Protein AF-0000000070869565 (afdb_homodimer)

Radius of gyration: 24.41 Å; Cα contacts (8 Å, |Δi|>4): 465; chains: 2; bounding box: 67×83×54 Å

Secondary structure (DSSP, 8-state):
-------HHHHHHHHS-SHHHHHHHHHHHHHHHHHHHHHHHHHHHHHHHH-SEEEEETTEEEEEPPHHHHHHHHHH-S-TT---TTHHHHHHHHHHHHTTSS-HHHHHHHHHHHHHHHHHHHHHHHHHH-TTSPPP-HHHHHHHHHHHHHHHHHHIIIIIHHH-TT--HHHHHH--GGG---HHHHHHHHHHHHHTTT-HHHHHHHHHHH-/-------HHHHHHHHS-SHHHHHHHHHHHHHHHHHHHHHHHHHHHHHHHH-SEEEEETTEEEEEPPHHHHHHHHHH-S-TT---TTHHHHHHHHHHHHTTSS-HHHHHHHHHHHHHHHHHHHHHHHHHH-TTSPPP-HHHHHHHHHHHHHHHHHHIIIIIHHH-TT--HHHHHH--GGG---HHHHHHHHHHHHHTTT-GGGHHHHHHHH-

Structure (mmCIF, N/CA/C/O backbone):
data_AF-0000000070869565-model_v1
#
loop_
_entity.id
_entity.type
_entity.pdbx_description
1 polymer 'Uncharacterized protein'
#
loop_
_atom_site.group_PDB
_atom_site.id
_atom_site.type_symbol
_atom_site.label_atom_id
_atom_site.label_alt_id
_atom_site.label_comp_id
_atom_site.label_asym_id
_atom_site.label_entity_id
_atom_site.label_seq_id
_atom_site.pdbx_PDB_ins_code
_atom_site.Cartn_x
_atom_site.Cartn_y
_atom_site.Cartn_z
_atom_site.occupancy
_atom_site.B_iso_or_equiv
_atom_site.auth_seq_id
_atom_site.auth_comp_id
_atom_site.auth_asym_id
_atom_site.auth_atom_id
_atom_site.pdbx_PDB_model_num
ATOM 1 N N . MET A 1 1 ? 34.812 16.391 4.301 1 26.55 1 MET A N 1
ATOM 2 C CA . MET A 1 1 ? 34.188 16.391 2.98 1 26.55 1 MET A CA 1
ATOM 3 C C . MET A 1 1 ? 32.688 16.562 3.094 1 26.55 1 MET A C 1
ATOM 5 O O . MET A 1 1 ? 32 15.852 3.848 1 26.55 1 MET A O 1
ATOM 9 N N . THR A 1 2 ? 32.125 17.688 2.982 1 31.95 2 THR A N 1
ATOM 10 C CA . THR A 1 2 ? 30.719 18.047 3.117 1 31.95 2 THR A CA 1
ATOM 11 C C . THR A 1 2 ? 29.844 17.172 2.215 1 31.95 2 THR A C 1
ATOM 13 O O . THR A 1 2 ? 30.047 17.141 0.998 1 31.95 2 THR A O 1
ATOM 16 N N . GLN A 1 3 ? 29.609 16.016 2.49 1 37.47 3 GLN A N 1
ATOM 17 C CA . GLN A 1 3 ? 28.797 15.125 1.658 1 37.47 3 GLN A CA 1
ATOM 18 C C . GLN A 1 3 ? 27.656 15.883 0.984 1 37.47 3 GLN A C 1
ATOM 20 O O . GLN A 1 3 ? 26.766 16.391 1.658 1 37.47 3 GLN A O 1
ATOM 25 N N . ILE A 1 4 ? 27.953 16.625 0.01 1 41.94 4 ILE A N 1
ATOM 26 C CA . ILE A 1 4 ? 27.016 17.359 -0.83 1 41.94 4 ILE A CA 1
ATOM 27 C C . ILE A 1 4 ? 25.812 16.484 -1.158 1 41.94 4 ILE A C 1
ATOM 29 O O . ILE A 1 4 ? 25.969 15.398 -1.726 1 41.94 4 ILE A O 1
ATOM 33 N N . TYR A 1 5 ? 24.953 16.359 -0.25 1 51.12 5 TYR A N 1
ATOM 34 C CA . TYR A 1 5 ? 23.703 15.672 -0.532 1 51.12 5 TYR A CA 1
ATOM 35 C C . TYR A 1 5 ? 23.188 16.016 -1.927 1 51.12 5 TYR A C 1
ATOM 37 O O . TYR A 1 5 ? 23.047 17.188 -2.27 1 51.12 5 TYR A O 1
ATOM 45 N N . GLU A 1 6 ? 23.641 15.328 -2.922 1 64.5 6 GLU A N 1
ATOM 46 C CA . GLU A 1 6 ? 23.141 15.484 -4.285 1 64.5 6 GLU A CA 1
ATOM 47 C C . GLU A 1 6 ? 21.656 15.172 -4.363 1 64.5 6 GLU A C 1
ATOM 49 O O . GLU A 1 6 ? 21.203 14.125 -3.895 1 64.5 6 GLU A O 1
ATOM 54 N N . PHE A 1 7 ? 20.828 16.188 -4.133 1 75.94 7 PHE A N 1
ATOM 55 C CA . PHE A 1 7 ? 19.375 16.141 -4.203 1 75.94 7 PHE A CA 1
ATOM 56 C C . PHE A 1 7 ? 18.906 15.891 -5.633 1 75.94 7 PHE A C 1
ATOM 58 O O . PHE A 1 7 ? 18.062 16.625 -6.152 1 75.94 7 PHE A O 1
ATOM 65 N N . LYS A 1 8 ? 19.641 14.797 -6.227 1 81.38 8 LYS A N 1
ATOM 66 C CA . LYS A 1 8 ? 19.375 14.523 -7.637 1 81.38 8 LYS A CA 1
ATOM 67 C C . LYS A 1 8 ? 17.906 14.242 -7.871 1 81.38 8 LYS A C 1
ATOM 69 O O . LYS A 1 8 ? 17.281 14.828 -8.758 1 81.38 8 LYS A O 1
ATOM 74 N N . LYS A 1 9 ? 17.344 13.375 -7.066 1 84.56 9 LYS A N 1
ATOM 75 C CA . LYS A 1 9 ? 15.938 13.031 -7.23 1 84.56 9 LYS A CA 1
ATOM 76 C C . LYS A 1 9 ? 15.047 14.25 -6.984 1 84.56 9 LYS A C 1
ATOM 78 O O . LYS A 1 9 ? 14.102 14.5 -7.738 1 84.56 9 LYS A O 1
ATOM 83 N N . LEU A 1 10 ? 15.43 14.977 -6.094 1 82.5 10 LEU A N 1
ATOM 84 C CA . LEU A 1 10 ? 14.641 16.156 -5.77 1 82.5 10 LEU A CA 1
ATOM 85 C C . LEU A 1 10 ? 14.711 17.188 -6.891 1 82.5 10 LEU A C 1
ATOM 87 O O . LEU A 1 10 ? 13.711 17.828 -7.219 1 82.5 10 LEU A O 1
ATOM 91 N N . ASN A 1 11 ? 15.875 17.266 -7.383 1 83.19 11 ASN A N 1
ATOM 92 C CA . ASN A 1 11 ? 16.062 18.188 -8.492 1 83.19 11 ASN A CA 1
ATOM 93 C C . ASN A 1 11 ? 15.266 17.766 -9.719 1 83.19 11 ASN A C 1
ATOM 95 O O . ASN A 1 11 ? 14.75 18.609 -10.461 1 83.19 11 ASN A O 1
ATOM 99 N N . ARG A 1 12 ? 15.219 16.516 -9.922 1 82 12 ARG A N 1
ATOM 100 C CA . ARG A 1 12 ? 14.445 15.984 -11.039 1 82 12 ARG A CA 1
ATOM 101 C C . ARG A 1 12 ? 12.953 16.234 -10.852 1 82 12 ARG A C 1
ATOM 103 O O . ARG A 1 12 ? 12.234 16.484 -11.82 1 82 12 ARG A O 1
ATOM 110 N N . ILE A 1 13 ? 12.523 16.172 -9.672 1 83.31 13 ILE A N 1
ATOM 111 C CA . ILE A 1 13 ? 11.125 16.453 -9.359 1 83.31 13 ILE A CA 1
ATOM 112 C C . ILE A 1 13 ? 10.797 17.891 -9.719 1 83.31 13 ILE A C 1
ATOM 114 O O . ILE A 1 13 ? 9.758 18.172 -10.328 1 83.31 13 ILE A O 1
ATOM 118 N N . ILE A 1 14 ? 11.734 18.688 -9.469 1 81.69 14 ILE A N 1
ATOM 119 C CA . ILE A 1 14 ? 11.492 20.109 -9.68 1 81.69 14 ILE A CA 1
ATOM 120 C C . ILE A 1 14 ? 11.727 20.469 -11.141 1 81.69 14 ILE A C 1
ATOM 122 O O . ILE A 1 14 ? 10.93 21.188 -11.75 1 81.69 14 ILE A O 1
ATOM 126 N N . GLY A 1 15 ? 12.758 19.938 -11.672 1 81.75 15 GLY A N 1
ATOM 127 C CA . GLY A 1 15 ? 13.18 20.391 -12.992 1 81.75 15 GLY A CA 1
ATOM 128 C C . GLY A 1 15 ? 12.711 19.484 -14.109 1 81.75 15 GLY A C 1
ATOM 129 O O . GLY A 1 15 ? 12.734 19.859 -15.281 1 81.75 15 GLY A O 1
ATOM 130 N N . GLY A 1 16 ? 12.297 18.328 -13.836 1 83.38 16 GLY A N 1
ATOM 131 C CA . GLY A 1 16 ? 11.977 17.359 -14.867 1 83.38 16 GLY A CA 1
ATOM 132 C C . GLY A 1 16 ? 10.547 17.469 -15.375 1 83.38 16 GLY A C 1
ATOM 133 O O . GLY A 1 16 ? 9.789 18.312 -14.914 1 83.38 16 GLY A O 1
ATOM 134 N N . ASP A 1 17 ? 10.242 16.641 -16.359 1 86.44 17 ASP A N 1
ATOM 135 C CA . ASP A 1 17 ? 8.922 16.656 -16.969 1 86.44 17 ASP A CA 1
ATOM 136 C C . ASP A 1 17 ? 7.977 15.672 -16.281 1 86.44 17 ASP A C 1
ATOM 138 O O . ASP A 1 17 ? 6.82 15.523 -16.703 1 86.44 17 ASP A O 1
ATOM 142 N N . GLY A 1 18 ? 8.461 15.008 -15.406 1 90.25 18 GLY A N 1
ATOM 143 C CA . GLY A 1 18 ? 7.609 14.156 -14.594 1 90.25 18 GLY A CA 1
ATOM 144 C C . GLY A 1 18 ? 7.527 12.734 -15.094 1 90.25 18 GLY A C 1
ATOM 145 O O . GLY A 1 18 ? 6.816 11.906 -14.523 1 90.25 18 GLY A O 1
ATOM 146 N N . ALA A 1 19 ? 8.203 12.383 -16.203 1 89.38 19 ALA A N 1
ATOM 147 C CA . ALA A 1 19 ? 8.133 11.047 -16.797 1 89.38 19 ALA A CA 1
ATOM 148 C C . ALA A 1 19 ? 8.625 9.984 -15.812 1 89.38 19 ALA A C 1
ATOM 150 O O . ALA A 1 19 ? 8.008 8.93 -15.68 1 89.38 19 ALA A O 1
ATOM 151 N N . GLU A 1 20 ? 9.695 10.344 -15.164 1 90.69 20 GLU A N 1
ATOM 152 C CA . GLU A 1 20 ? 10.258 9.391 -14.211 1 90.69 20 GLU A CA 1
ATOM 153 C C . GLU A 1 20 ? 9.336 9.195 -13.016 1 90.69 20 GLU A C 1
ATOM 155 O O . GLU A 1 20 ? 9.227 8.086 -12.484 1 90.69 20 GLU A O 1
ATOM 160 N N . ILE A 1 21 ? 8.727 10.25 -12.586 1 94.19 21 ILE A N 1
ATOM 161 C CA . ILE A 1 21 ? 7.789 10.18 -11.461 1 94.19 21 ILE A CA 1
ATOM 162 C C . ILE A 1 21 ? 6.602 9.297 -11.836 1 94.19 21 ILE A C 1
ATOM 164 O O . ILE A 1 21 ? 6.223 8.406 -11.07 1 94.19 21 ILE A O 1
ATOM 168 N N . ARG A 1 22 ? 6.086 9.484 -12.992 1 93.44 22 ARG A N 1
ATOM 169 C CA . ARG A 1 22 ? 4.957 8.688 -13.469 1 93.44 22 ARG A CA 1
ATOM 170 C C . ARG A 1 22 ? 5.344 7.219 -13.594 1 93.44 22 ARG A C 1
ATOM 172 O O . ARG A 1 22 ? 4.574 6.336 -13.203 1 93.44 22 ARG A O 1
ATOM 179 N N . GLU A 1 23 ? 6.484 6.988 -14.078 1 93.25 23 GLU A N 1
ATOM 180 C CA . GLU A 1 23 ? 6.961 5.617 -14.219 1 93.25 23 GLU A CA 1
ATOM 181 C C . GLU A 1 23 ? 7.082 4.938 -12.859 1 93.25 23 GLU A C 1
ATOM 183 O O . GLU A 1 23 ? 6.664 3.791 -12.688 1 93.25 23 GLU A O 1
ATOM 188 N N . GLN A 1 24 ? 7.633 5.645 -11.898 1 96.06 24 GLN A N 1
ATOM 189 C CA . GLN A 1 24 ? 7.812 5.082 -10.562 1 96.06 24 GLN A CA 1
ATOM 190 C C . GLN A 1 24 ? 6.465 4.812 -9.891 1 96.06 24 GLN A C 1
ATOM 192 O O . GLN A 1 24 ? 6.305 3.811 -9.195 1 96.06 24 GLN A O 1
ATOM 197 N N . LEU A 1 25 ? 5.52 5.656 -10.133 1 97.25 25 LEU A N 1
ATOM 198 C CA . LEU A 1 25 ? 4.191 5.457 -9.562 1 97.25 25 LEU A CA 1
ATOM 199 C C . LEU A 1 25 ? 3.508 4.246 -10.195 1 97.25 25 LEU A C 1
ATOM 201 O O . LEU A 1 25 ? 2.861 3.461 -9.5 1 97.25 25 LEU A O 1
ATOM 205 N N . ILE A 1 26 ? 3.693 4.086 -11.469 1 96.69 26 ILE A N 1
ATOM 206 C CA . ILE A 1 26 ? 3.113 2.955 -12.188 1 96.69 26 ILE A CA 1
ATOM 207 C C . ILE A 1 26 ? 3.748 1.654 -11.695 1 96.69 26 ILE A C 1
ATOM 209 O O . ILE A 1 26 ? 3.041 0.698 -11.367 1 96.69 26 ILE A O 1
ATOM 213 N N . LEU A 1 27 ? 5.059 1.685 -11.586 1 97.44 27 LEU A N 1
ATOM 214 C CA . LEU A 1 27 ? 5.77 0.492 -11.133 1 97.44 27 LEU A CA 1
ATOM 215 C C . LEU A 1 27 ? 5.398 0.152 -9.695 1 97.44 27 LEU A C 1
ATOM 217 O O . LEU A 1 27 ? 5.27 -1.022 -9.344 1 97.44 27 LEU A O 1
ATOM 221 N N . ALA A 1 28 ? 5.211 1.16 -8.891 1 98.44 28 ALA A N 1
ATOM 222 C CA . ALA A 1 28 ? 4.789 0.938 -7.508 1 98.44 28 ALA A CA 1
ATOM 223 C C . ALA A 1 28 ? 3.434 0.242 -7.449 1 98.44 28 ALA A C 1
ATOM 225 O O . ALA A 1 28 ? 3.264 -0.742 -6.727 1 98.44 28 ALA A O 1
ATOM 226 N N . GLY A 1 29 ? 2.51 0.755 -8.219 1 98.19 29 GLY A N 1
ATOM 227 C CA . GLY A 1 29 ? 1.187 0.156 -8.258 1 98.19 29 GLY A CA 1
ATOM 228 C C . GLY A 1 29 ? 1.193 -1.274 -8.766 1 98.19 29 GLY A C 1
ATOM 229 O O . GLY A 1 29 ? 0.5 -2.135 -8.219 1 98.19 29 GLY A O 1
ATOM 230 N N . LEU A 1 30 ? 1.997 -1.524 -9.789 1 97.62 30 LEU A N 1
ATOM 231 C CA . LEU A 1 30 ? 2.096 -2.867 -10.344 1 97.62 30 LEU A CA 1
ATOM 232 C C . LEU A 1 30 ? 2.658 -3.846 -9.32 1 97.62 30 LEU A C 1
ATOM 234 O O . LEU A 1 30 ? 2.137 -4.953 -9.164 1 97.62 30 LEU A O 1
ATOM 238 N N . LEU A 1 31 ? 3.721 -3.381 -8.664 1 98.25 31 LEU A N 1
ATOM 239 C CA . LEU A 1 31 ? 4.352 -4.285 -7.703 1 98.25 31 LEU A CA 1
ATOM 240 C C . LEU A 1 31 ? 3.398 -4.609 -6.559 1 98.25 31 LEU A C 1
ATOM 242 O O . LEU A 1 31 ? 3.299 -5.766 -6.137 1 98.25 31 LEU A O 1
ATOM 246 N N . LEU A 1 32 ? 2.689 -3.617 -6.066 1 97.94 32 LEU A N 1
ATOM 247 C CA . LEU A 1 32 ? 1.721 -3.838 -5 1 97.94 32 LEU A CA 1
ATOM 248 C C . LEU A 1 32 ? 0.646 -4.828 -5.434 1 97.94 32 LEU A C 1
ATOM 250 O O . LEU A 1 32 ? 0.331 -5.77 -4.703 1 97.94 32 LEU A O 1
ATOM 254 N N . MET A 1 33 ? 0.166 -4.625 -6.586 1 97.56 33 MET A N 1
ATOM 255 C CA . MET A 1 33 ? -0.92 -5.445 -7.117 1 97.56 33 MET A CA 1
ATOM 256 C C . MET A 1 33 ? -0.463 -6.883 -7.332 1 97.56 33 MET A C 1
ATOM 258 O O . MET A 1 33 ? -1.127 -7.824 -6.891 1 97.56 33 MET A O 1
ATOM 262 N N . LEU A 1 34 ? 0.646 -6.996 -7.984 1 97.62 34 LEU A N 1
ATOM 263 C CA . LEU A 1 34 ? 1.162 -8.328 -8.297 1 97.62 34 LEU A CA 1
ATOM 264 C C . LEU A 1 34 ? 1.49 -9.102 -7.027 1 97.62 34 LEU A C 1
ATOM 266 O O . LEU A 1 34 ? 1.176 -10.289 -6.918 1 97.62 34 LEU A O 1
ATOM 270 N N . PHE A 1 35 ? 2.092 -8.406 -6.094 1 97.94 35 PHE A N 1
ATOM 271 C CA . PHE A 1 35 ? 2.484 -9.07 -4.859 1 97.94 35 PHE A CA 1
ATOM 272 C C . PHE A 1 35 ? 1.26 -9.578 -4.105 1 97.94 35 PHE A C 1
ATOM 274 O O . PHE A 1 35 ? 1.248 -10.711 -3.621 1 97.94 35 PHE A O 1
ATOM 281 N N . GLU A 1 36 ? 0.239 -8.758 -4.023 1 97.38 36 GLU A N 1
ATOM 282 C CA . GLU A 1 36 ? -0.956 -9.156 -3.285 1 97.38 36 GLU A CA 1
ATOM 283 C C . GLU A 1 36 ? -1.66 -10.328 -3.959 1 97.38 36 GLU A C 1
ATOM 285 O O . GLU A 1 36 ? -2.121 -11.25 -3.285 1 97.38 36 GLU A O 1
ATOM 290 N N . ARG A 1 37 ? -1.695 -10.305 -5.27 1 97.06 37 ARG A N 1
ATOM 291 C CA . ARG A 1 37 ? -2.363 -11.383 -5.992 1 97.06 37 ARG A CA 1
ATOM 292 C C . ARG A 1 37 ? -1.57 -12.68 -5.898 1 97.06 37 ARG A C 1
ATOM 294 O O . ARG A 1 37 ? -2.146 -13.75 -5.715 1 97.06 37 ARG A O 1
ATOM 301 N N . PHE A 1 38 ? -0.247 -12.516 -6.031 1 97.88 38 PHE A N 1
ATOM 302 C CA . PHE A 1 38 ? 0.647 -13.664 -5.906 1 97.88 38 PHE A CA 1
ATOM 303 C C . PHE A 1 38 ? 0.521 -14.297 -4.523 1 97.88 38 PHE A C 1
ATOM 305 O O . PHE A 1 38 ? 0.375 -15.516 -4.406 1 97.88 38 PHE A O 1
ATOM 312 N N . LYS A 1 39 ? 0.539 -13.453 -3.51 1 97.19 39 LYS A N 1
ATOM 313 C CA . LYS A 1 39 ? 0.412 -13.906 -2.125 1 97.19 39 LYS A CA 1
ATOM 314 C C . LYS A 1 39 ? -0.92 -14.617 -1.896 1 97.19 39 LYS A C 1
ATOM 316 O O . LYS A 1 39 ? -0.958 -15.711 -1.328 1 97.19 39 LYS A O 1
ATOM 321 N N . LYS A 1 40 ? -1.993 -14.031 -2.33 1 95.31 40 LYS A N 1
ATOM 322 C CA . LYS A 1 40 ? -3.326 -14.594 -2.145 1 95.31 40 LYS A CA 1
ATOM 323 C C . LYS A 1 40 ? -3.445 -15.961 -2.824 1 95.31 40 LYS A C 1
ATOM 325 O O . LYS A 1 40 ? -3.986 -16.906 -2.244 1 95.31 40 LYS A O 1
ATOM 330 N N . TYR A 1 41 ? -2.965 -16.031 -4.023 1 95.44 41 TYR A N 1
ATOM 331 C CA . TYR A 1 41 ? -3.025 -17.297 -4.754 1 95.44 41 TYR A CA 1
ATOM 332 C C . TYR A 1 41 ? -2.244 -18.375 -4.027 1 95.44 41 TYR A C 1
ATOM 334 O O . TYR A 1 41 ? -2.758 -19.484 -3.799 1 95.44 41 TYR A O 1
ATOM 342 N N . THR A 1 42 ? -0.984 -18.062 -3.707 1 96.75 42 THR A N 1
ATOM 343 C CA . THR A 1 42 ? -0.082 -19.031 -3.084 1 96.75 42 THR A CA 1
ATOM 344 C C . THR A 1 42 ? -0.656 -19.531 -1.762 1 96.75 42 THR A C 1
ATOM 346 O O . THR A 1 42 ? -0.7 -20.734 -1.516 1 96.75 42 THR A O 1
ATOM 349 N N . LEU A 1 43 ? -1.133 -18.609 -0.982 1 94.94 43 LEU A N 1
ATOM 350 C CA . LEU A 1 43 ? -1.71 -18.984 0.308 1 94.94 43 LEU A CA 1
ATOM 351 C C . LEU A 1 43 ? -2.986 -19.797 0.122 1 94.94 43 LEU A C 1
ATOM 353 O O . LEU A 1 43 ? -3.215 -20.766 0.838 1 94.94 43 LEU A O 1
ATOM 357 N N . GLY A 1 44 ? -3.812 -19.328 -0.792 1 92 44 GLY A N 1
ATOM 358 C CA . GLY A 1 44 ? -5.051 -20.047 -1.054 1 92 44 GLY A CA 1
ATOM 359 C C . GLY A 1 44 ? -4.832 -21.5 -1.437 1 92 44 GLY A C 1
ATOM 360 O O . GLY A 1 44 ? -5.539 -22.391 -0.956 1 92 44 GLY A O 1
ATOM 361 N N . GLN A 1 45 ? -3.881 -21.75 -2.275 1 92 45 GLN A N 1
ATOM 362 C CA . GLN A 1 45 ? -3.584 -23.109 -2.717 1 92 45 GLN A CA 1
ATOM 363 C C . GLN A 1 45 ? -3.107 -23.969 -1.555 1 92 45 GLN A C 1
ATOM 365 O O . GLN A 1 45 ? -3.58 -25.094 -1.377 1 92 45 GLN A O 1
ATOM 370 N N . VAL A 1 46 ? -2.205 -23.406 -0.75 1 92.25 46 VAL A N 1
ATOM 371 C CA . VAL A 1 46 ? -1.604 -24.172 0.333 1 92.25 46 VAL A CA 1
ATOM 372 C C . VAL A 1 46 ? -2.635 -24.422 1.434 1 92.25 46 VAL A C 1
ATOM 374 O O . VAL A 1 46 ? -2.738 -25.531 1.966 1 92.25 46 VAL A O 1
ATOM 377 N N . GLU A 1 47 ? -3.379 -23.406 1.719 1 89.69 47 GLU A N 1
ATOM 378 C CA . GLU A 1 47 ? -4.418 -23.547 2.732 1 89.69 47 GLU A CA 1
ATOM 379 C C . GLU A 1 47 ? -5.496 -24.531 2.287 1 89.69 47 GLU A C 1
ATOM 381 O O . GLU A 1 47 ? -6.008 -25.312 3.096 1 89.69 47 GLU A O 1
ATOM 386 N N . GLY A 1 48 ? -5.883 -24.484 1.03 1 83.62 48 GLY A N 1
ATOM 387 C CA . GLY A 1 48 ? -6.84 -25.438 0.495 1 83.62 48 GLY A CA 1
ATOM 388 C C . GLY A 1 48 ? -6.34 -26.875 0.531 1 83.62 48 GLY A C 1
ATOM 389 O O . GLY A 1 48 ? -7.102 -27.797 0.828 1 83.62 48 GLY A O 1
ATOM 390 N N . PHE A 1 49 ? -5.113 -27 0.282 1 82.56 49 PHE A N 1
ATOM 391 C CA . PHE A 1 49 ? -4.5 -28.312 0.233 1 82.56 49 PHE A CA 1
ATOM 392 C C . PHE A 1 49 ? -4.422 -28.938 1.626 1 82.56 49 PHE A C 1
ATOM 394 O O . PHE A 1 49 ? -4.641 -30.125 1.794 1 82.56 49 PHE A O 1
ATOM 401 N N . PHE A 1 50 ? -4.203 -28.062 2.619 1 82.56 50 PHE A N 1
ATOM 402 C CA . PHE A 1 50 ? -3.992 -28.578 3.971 1 82.56 50 PHE A CA 1
ATOM 403 C C . PHE A 1 50 ? -5.25 -28.406 4.816 1 82.56 50 PHE A C 1
ATOM 405 O O . PHE A 1 50 ? -5.242 -28.688 6.016 1 82.56 50 PHE A O 1
ATOM 412 N N . CYS A 1 51 ? -6.285 -27.891 4.199 1 77.38 51 CYS A N 1
ATOM 413 C CA . CYS A 1 51 ? -7.477 -27.562 4.977 1 77.38 51 CYS A CA 1
ATOM 414 C C . CYS A 1 51 ? -8.039 -28.812 5.656 1 77.38 51 CYS A C 1
ATOM 416 O O . CYS A 1 51 ? -7.992 -29.906 5.09 1 77.38 51 CYS A O 1
ATOM 418 N N . SER A 1 52 ? -8.289 -28.562 6.844 1 69.94 52 SER A N 1
ATOM 419 C CA . SER A 1 52 ? -8.867 -29.656 7.617 1 69.94 52 SER A CA 1
ATOM 420 C C . SER A 1 52 ? -10.391 -29.641 7.543 1 69.94 52 SER A C 1
ATOM 422 O O . SER A 1 52 ? -11.031 -30.703 7.602 1 69.94 52 SER A O 1
ATOM 424 N N . HIS A 1 53 ? -10.867 -28.359 7.512 1 69.69 53 HIS A N 1
ATOM 425 C CA . HIS A 1 53 ? -12.32 -28.219 7.477 1 69.69 53 HIS A CA 1
ATOM 426 C C . HIS A 1 53 ? -12.734 -27.031 6.613 1 69.69 53 HIS A C 1
ATOM 428 O O . HIS A 1 53 ? -11.969 -26.078 6.438 1 69.69 53 HIS A O 1
ATOM 434 N N . ILE A 1 54 ? -13.664 -27.297 5.816 1 68.94 54 ILE A N 1
ATOM 435 C CA . ILE A 1 54 ? -14.25 -26.219 5.012 1 68.94 54 ILE A CA 1
ATOM 436 C C . ILE A 1 54 ? -15.445 -25.625 5.742 1 68.94 54 ILE A C 1
ATOM 438 O O . ILE A 1 54 ? -16.312 -26.359 6.242 1 68.94 54 ILE A O 1
ATOM 442 N N . GLU A 1 55 ? -15.281 -24.344 6.145 1 66.19 55 GLU A N 1
ATOM 443 C CA . GLU A 1 55 ? -16.406 -23.672 6.789 1 66.19 55 GLU A CA 1
ATOM 444 C C . GLU A 1 55 ? -17.078 -22.688 5.84 1 66.19 55 GLU A C 1
ATOM 446 O O . GLU A 1 55 ? -16.438 -22.125 4.945 1 66.19 55 GLU A O 1
ATOM 451 N N . PHE A 1 56 ? -18.281 -22.656 5.84 1 63.56 56 PHE A N 1
ATOM 452 C CA . PHE A 1 56 ? -19.062 -21.703 5.062 1 63.56 56 PHE A CA 1
ATOM 453 C C . PHE A 1 56 ? -19.391 -20.469 5.895 1 63.56 56 PHE A C 1
ATOM 455 O O . PHE A 1 56 ? -19.953 -20.578 6.992 1 63.56 56 PHE A O 1
ATOM 462 N N . LYS A 1 57 ? -18.688 -19.391 5.707 1 59.62 57 LYS A N 1
ATOM 463 C CA . LYS A 1 57 ? -19.016 -18.156 6.41 1 59.62 57 LYS A CA 1
ATOM 464 C C . LYS A 1 57 ? -19.562 -17.109 5.445 1 59.62 57 LYS A C 1
ATOM 466 O O . LYS A 1 57 ? -18.859 -16.672 4.535 1 59.62 57 LYS A O 1
ATOM 471 N N . GLU A 1 58 ? -20.703 -16.672 5.738 1 57.94 58 GLU A N 1
ATOM 472 C CA . GLU A 1 58 ? -21.391 -15.625 5.004 1 57.94 58 GLU A CA 1
ATOM 473 C C . GLU A 1 58 ? -21.375 -15.898 3.502 1 57.94 58 GLU A C 1
ATOM 475 O O . GLU A 1 58 ? -21.156 -14.984 2.701 1 57.94 58 GLU A O 1
ATOM 480 N N . GLY A 1 59 ? -21.469 -17.234 3.176 1 60.28 59 GLY A N 1
ATOM 481 C CA . GLY A 1 59 ? -21.594 -17.609 1.778 1 60.28 59 GLY A CA 1
ATOM 482 C C . GLY A 1 59 ? -20.266 -17.906 1.116 1 60.28 59 GLY A C 1
ATOM 483 O O . GLY A 1 59 ? -20.219 -18.391 -0.019 1 60.28 59 GLY A O 1
ATOM 484 N N . ASP A 1 60 ? -19.156 -17.516 1.869 1 62.09 60 ASP A N 1
ATOM 485 C CA . ASP A 1 60 ? -17.828 -17.812 1.325 1 62.09 60 ASP A CA 1
ATOM 486 C C . ASP A 1 60 ? -17.234 -19.062 1.977 1 62.09 60 ASP A C 1
ATOM 488 O O . ASP A 1 60 ? -17.531 -19.359 3.135 1 62.09 60 ASP A O 1
ATOM 492 N N . ILE A 1 61 ? -16.75 -19.875 1.208 1 62.34 61 ILE A N 1
ATOM 493 C CA . ILE A 1 61 ? -15.992 -21.016 1.722 1 62.34 61 ILE A CA 1
ATOM 494 C C . ILE A 1 61 ? -14.734 -20.516 2.439 1 62.34 61 ILE A C 1
ATOM 496 O O . ILE A 1 61 ? -13.906 -19.828 1.848 1 62.34 61 ILE A O 1
ATOM 500 N N . VAL A 1 62 ? -14.781 -20.719 3.754 1 65.31 62 VAL A N 1
ATOM 501 C CA . VAL A 1 62 ? -13.594 -20.344 4.512 1 65.31 62 VAL A CA 1
ATOM 502 C C . VAL A 1 62 ? -12.852 -21.594 4.973 1 65.31 62 VAL A C 1
ATOM 504 O O . VAL A 1 62 ? -13.469 -22.531 5.5 1 65.31 62 VAL A O 1
ATOM 507 N N . TYR A 1 63 ? -11.617 -21.641 4.496 1 66.94 63 TYR A N 1
ATOM 508 C CA . TYR A 1 63 ? -10.773 -22.75 4.934 1 66.94 63 TYR A CA 1
ATOM 509 C C . TYR A 1 63 ? -10.148 -22.453 6.293 1 66.94 63 TYR A C 1
ATOM 511 O O . TYR A 1 63 ? -9.68 -21.344 6.539 1 66.94 63 TYR A O 1
ATOM 519 N N . ARG A 1 64 ? -10.422 -23.297 7.199 1 78.06 64 ARG A N 1
ATOM 520 C CA . ARG A 1 64 ? -9.648 -23.203 8.43 1 78.06 64 ARG A CA 1
ATOM 521 C C . ARG A 1 64 ? -8.242 -23.766 8.234 1 78.06 64 ARG A C 1
ATOM 523 O O . ARG A 1 64 ? -8.078 -24.859 7.68 1 78.06 64 ARG A O 1
ATOM 530 N N . ARG A 1 65 ? -7.379 -23.031 8.609 1 83.12 65 ARG A N 1
ATOM 531 C CA . ARG A 1 65 ? -5.984 -23.422 8.461 1 83.12 65 ARG A CA 1
ATOM 532 C C . ARG A 1 65 ? -5.715 -24.75 9.188 1 83.12 65 ARG A C 1
ATOM 534 O O . ARG A 1 65 ? -5.996 -24.875 10.375 1 83.12 65 ARG A O 1
ATOM 541 N N . GLY A 1 66 ? -5.254 -25.688 8.492 1 85.31 66 GLY A N 1
ATOM 542 C CA . GLY A 1 66 ? -4.969 -27 9.055 1 85.31 66 GLY A CA 1
ATOM 543 C C . GLY A 1 66 ? -3.756 -27 9.961 1 85.31 66 GLY A C 1
ATOM 544 O O . GLY A 1 66 ? -2.879 -26.141 9.844 1 85.31 66 GLY A O 1
ATOM 545 N N . ASP A 1 67 ? -3.701 -27.969 10.75 1 87.12 67 ASP A N 1
ATOM 546 C CA . ASP A 1 67 ? -2.635 -28.094 11.742 1 87.12 67 ASP A CA 1
ATOM 547 C C . ASP A 1 67 ? -1.273 -28.234 11.062 1 87.12 67 ASP A C 1
ATOM 549 O O . ASP A 1 67 ? -0.268 -27.719 11.57 1 87.12 67 ASP A O 1
ATOM 553 N N . LYS A 1 68 ? -1.312 -28.938 10.047 1 89.19 68 LYS A N 1
ATOM 554 C CA . LYS A 1 68 ? -0.046 -29.141 9.344 1 89.19 68 LYS A CA 1
ATOM 555 C C . LYS A 1 68 ? 0.538 -27.812 8.859 1 89.19 68 LYS A C 1
ATOM 557 O O . LYS A 1 68 ? 1.738 -27.578 9 1 89.19 68 LYS A O 1
ATOM 562 N N . PHE A 1 69 ? -0.286 -27.031 8.281 1 91.69 69 PHE A N 1
ATOM 563 C CA . PHE A 1 69 ? 0.203 -25.75 7.789 1 91.69 69 PHE A CA 1
ATOM 564 C C . PHE A 1 69 ? 0.57 -24.828 8.945 1 91.69 69 PHE A C 1
ATOM 566 O O . PHE A 1 69 ? 1.542 -24.062 8.859 1 91.69 69 PHE A O 1
ATOM 573 N N . LYS A 1 70 ? -0.138 -24.875 10.016 1 92.5 70 LYS A N 1
ATOM 574 C CA . LYS A 1 70 ? 0.217 -24.109 11.203 1 92.5 70 LYS A CA 1
ATOM 575 C C . LYS A 1 70 ? 1.623 -24.453 11.688 1 92.5 70 LYS A C 1
ATOM 577 O O . LYS A 1 70 ? 2.385 -23.578 12.086 1 92.5 70 LYS A O 1
ATOM 582 N N . LYS A 1 71 ? 1.859 -25.688 11.656 1 93.06 71 LYS A N 1
ATOM 583 C CA . LYS A 1 71 ? 3.184 -26.141 12.062 1 93.06 71 LYS A CA 1
ATOM 584 C C . LYS A 1 71 ? 4.262 -25.625 11.117 1 93.06 71 LYS A C 1
ATOM 586 O O . LYS A 1 71 ? 5.336 -25.203 11.562 1 93.06 71 LYS A O 1
ATOM 591 N N . LEU A 1 72 ? 3.971 -25.641 9.891 1 92.62 72 LEU A N 1
ATOM 592 C CA . LEU A 1 72 ? 4.922 -25.141 8.898 1 92.62 72 LEU A CA 1
ATOM 593 C C . LEU A 1 72 ? 5.188 -23.641 9.109 1 92.62 72 LEU A C 1
ATOM 595 O O . LEU A 1 72 ? 6.32 -23.188 8.969 1 92.62 72 LEU A O 1
ATOM 599 N N . ILE A 1 73 ? 4.199 -22.953 9.438 1 94 73 ILE A N 1
ATOM 600 C CA . ILE A 1 73 ? 4.336 -21.516 9.68 1 94 73 ILE A CA 1
ATOM 601 C C . ILE A 1 73 ? 5.223 -21.281 10.898 1 94 73 ILE A C 1
ATOM 603 O O . ILE A 1 73 ? 6.094 -20.406 10.883 1 94 73 ILE A O 1
ATOM 607 N N . LYS A 1 74 ? 4.973 -22 11.898 1 92.81 74 LYS A N 1
ATOM 608 C CA . LYS A 1 74 ? 5.777 -21.875 13.109 1 92.81 74 LYS A CA 1
ATOM 609 C C . LYS A 1 74 ? 7.25 -22.172 12.82 1 92.81 74 LYS A C 1
ATOM 611 O O . LYS A 1 74 ? 8.133 -21.5 13.352 1 92.81 74 LYS A O 1
ATOM 616 N N . GLU A 1 75 ? 7.48 -23.031 11.984 1 92.31 75 GLU A N 1
ATOM 617 C CA . GLU A 1 75 ? 8.836 -23.516 11.734 1 92.31 75 GLU A CA 1
ATOM 618 C C . GLU A 1 75 ? 9.547 -22.641 10.711 1 92.31 75 GLU A C 1
ATOM 620 O O . GLU A 1 75 ? 10.758 -22.406 10.812 1 92.31 75 GLU A O 1
ATOM 625 N N . HIS A 1 76 ? 8.789 -22.156 9.711 1 90.5 76 HIS A N 1
ATOM 626 C CA . HIS A 1 76 ? 9.469 -21.562 8.562 1 90.5 76 HIS A CA 1
ATOM 627 C C . HIS A 1 76 ? 8.945 -20.156 8.281 1 90.5 76 HIS A C 1
ATOM 629 O O . HIS A 1 76 ? 9.414 -19.484 7.352 1 90.5 76 HIS A O 1
ATOM 635 N N . GLY A 1 77 ? 8.047 -19.672 9.047 1 91.5 77 GLY A N 1
ATOM 636 C CA . GLY A 1 77 ? 7.387 -18.406 8.758 1 91.5 77 GLY A CA 1
ATOM 637 C C . GLY A 1 77 ? 8.219 -17.203 9.148 1 91.5 77 GLY A C 1
ATOM 638 O O . GLY A 1 77 ? 7.992 -16.094 8.648 1 91.5 77 GLY A O 1
ATOM 639 N N . LYS A 1 78 ? 9.125 -17.406 10.031 1 85.25 78 LYS A N 1
ATOM 640 C CA . LYS A 1 78 ? 9.906 -16.281 10.523 1 85.25 78 LYS A CA 1
ATOM 641 C C . LYS A 1 78 ? 10.984 -15.891 9.523 1 85.25 78 LYS A C 1
ATOM 643 O O . LYS A 1 78 ? 11.672 -16.75 8.961 1 85.25 78 LYS A O 1
ATOM 648 N N . GLY A 1 79 ? 11.039 -14.578 9.281 1 78 79 GLY A N 1
ATOM 649 C CA . GLY A 1 79 ? 12.047 -14.062 8.375 1 78 79 GLY A CA 1
ATOM 650 C C . GLY A 1 79 ? 13.43 -13.984 8.992 1 78 79 GLY A C 1
ATOM 651 O O . GLY A 1 79 ? 13.586 -14.195 10.203 1 78 79 GLY A O 1
ATOM 652 N N . GLU A 1 80 ? 14.383 -13.805 8.164 1 69.12 80 GLU A N 1
ATOM 653 C CA . GLU A 1 80 ? 15.766 -13.758 8.625 1 69.12 80 GLU A CA 1
ATOM 654 C C . GLU A 1 80 ? 15.984 -12.609 9.602 1 69.12 80 GLU A C 1
ATOM 656 O O . GLU A 1 80 ? 16.766 -12.727 10.555 1 69.12 80 GLU A O 1
ATOM 661 N N . ASP A 1 81 ? 15.367 -11.625 9.367 1 59.94 81 ASP A N 1
ATOM 662 C CA . ASP A 1 81 ? 15.633 -10.461 10.219 1 59.94 81 ASP A CA 1
ATOM 663 C C . ASP A 1 81 ? 14.594 -10.344 11.328 1 59.94 81 ASP A C 1
ATOM 665 O O . ASP A 1 81 ? 14.469 -9.289 11.961 1 59.94 81 ASP A O 1
ATOM 669 N N . GLY A 1 82 ? 13.945 -11.414 11.461 1 60.47 82 GLY A N 1
ATOM 670 C CA . GLY A 1 82 ? 12.953 -11.391 12.523 1 60.47 82 GLY A CA 1
ATOM 671 C C . GLY A 1 82 ? 11.656 -10.711 12.117 1 60.47 82 GLY A C 1
ATOM 672 O O . GLY A 1 82 ? 10.828 -10.391 12.969 1 60.47 82 GLY A O 1
ATOM 673 N N . GLN A 1 83 ? 11.586 -10.492 10.922 1 64.94 83 GLN A N 1
ATOM 674 C CA . GLN A 1 83 ? 10.359 -9.852 10.453 1 64.94 83 GLN A CA 1
ATOM 675 C C . GLN A 1 83 ? 9.156 -10.773 10.633 1 64.94 83 GLN A C 1
ATOM 677 O O . GLN A 1 83 ? 9.219 -11.953 10.281 1 64.94 83 GLN A O 1
ATOM 682 N N . HIS A 1 84 ? 8.203 -10.234 11.25 1 66.5 84 HIS A N 1
ATOM 683 C CA . HIS A 1 84 ? 7.012 -11.016 11.547 1 66.5 84 HIS A CA 1
ATOM 684 C C . HIS A 1 84 ? 5.938 -10.805 10.484 1 66.5 84 HIS A C 1
ATOM 686 O O . HIS A 1 84 ? 4.922 -11.508 10.477 1 66.5 84 HIS A O 1
ATOM 692 N N . GLY A 1 85 ? 6.312 -10.062 9.688 1 76.12 85 GLY A N 1
ATOM 693 C CA . GLY A 1 85 ? 5.289 -9.836 8.68 1 76.12 85 GLY A CA 1
ATOM 694 C C . GLY A 1 85 ? 5.281 -10.898 7.59 1 76.12 85 GLY A C 1
ATOM 695 O O . GLY A 1 85 ? 6.305 -11.531 7.324 1 76.12 85 GLY A O 1
ATOM 696 N N . ASN A 1 86 ? 4.203 -11.469 7.16 1 86.94 86 ASN A N 1
ATOM 697 C CA . ASN A 1 86 ? 3.994 -12.336 6.008 1 86.94 86 ASN A CA 1
ATOM 698 C C . ASN A 1 86 ? 4.418 -13.773 6.301 1 86.94 86 ASN A C 1
ATOM 700 O O . ASN A 1 86 ? 4.941 -14.461 5.426 1 86.94 86 ASN A O 1
ATOM 704 N N . GLU A 1 87 ? 4.305 -14.219 7.508 1 93.25 87 GLU A N 1
ATOM 705 C CA . GLU A 1 87 ? 4.801 -15.523 7.945 1 93.25 87 GLU A CA 1
ATOM 706 C C . GLU A 1 87 ? 4.148 -16.656 7.16 1 93.25 87 GLU A C 1
ATOM 708 O O . GLU A 1 87 ? 4.828 -17.594 6.727 1 93.25 87 GLU A O 1
ATOM 713 N N . ALA A 1 88 ? 2.869 -16.562 7.039 1 93.88 88 ALA A N 1
ATOM 714 C CA . ALA A 1 88 ? 2.15 -17.625 6.328 1 93.88 88 ALA A CA 1
ATOM 715 C C . ALA A 1 88 ? 2.602 -17.703 4.871 1 93.88 88 ALA A C 1
ATOM 717 O O . ALA A 1 88 ? 2.807 -18.812 4.344 1 93.88 88 ALA A O 1
ATOM 718 N N . PHE A 1 89 ? 2.768 -16.594 4.27 1 96.25 89 PHE A N 1
ATOM 719 C CA . PHE A 1 89 ? 3.201 -16.547 2.879 1 96.25 89 PHE A CA 1
ATOM 720 C C . PHE A 1 89 ? 4.613 -17.109 2.736 1 96.25 89 PHE A C 1
ATOM 722 O O . PHE A 1 89 ? 4.895 -17.875 1.815 1 96.25 89 PHE A O 1
ATOM 729 N N . ARG A 1 90 ? 5.418 -16.75 3.631 1 95.19 90 ARG A N 1
ATOM 730 C CA . ARG A 1 90 ? 6.793 -17.234 3.613 1 95.19 90 ARG A CA 1
ATOM 731 C C . ARG A 1 90 ? 6.836 -18.766 3.75 1 95.19 90 ARG A C 1
ATOM 733 O O . ARG A 1 90 ? 7.59 -19.438 3.045 1 95.19 90 ARG A O 1
ATOM 740 N N . ALA A 1 91 ? 6.09 -19.25 4.637 1 95.62 91 ALA A N 1
ATOM 741 C CA . ALA A 1 91 ? 6.012 -20.703 4.832 1 95.62 91 ALA A CA 1
ATOM 742 C C . ALA A 1 91 ? 5.48 -21.391 3.582 1 95.62 91 ALA A C 1
ATOM 744 O O . ALA A 1 91 ? 5.977 -22.453 3.195 1 95.62 91 ALA A O 1
ATOM 745 N N . ALA A 1 92 ? 4.453 -20.812 3.018 1 96.44 92 ALA A N 1
ATOM 746 C CA . ALA A 1 92 ? 3.889 -21.359 1.787 1 96.44 92 ALA A CA 1
ATOM 747 C C . ALA A 1 92 ? 4.926 -21.375 0.667 1 96.44 92 ALA A C 1
ATOM 749 O O . ALA A 1 92 ? 5.047 -22.359 -0.063 1 96.44 92 ALA A O 1
ATOM 750 N N . LEU A 1 93 ? 5.648 -20.312 0.542 1 96.56 93 LEU A N 1
ATOM 751 C CA . LEU A 1 93 ? 6.684 -20.219 -0.481 1 96.56 93 LEU A CA 1
ATOM 752 C C . LEU A 1 93 ? 7.785 -21.234 -0.238 1 96.56 93 LEU A C 1
ATOM 754 O O . LEU A 1 93 ? 8.344 -21.797 -1.187 1 96.56 93 LEU A O 1
ATOM 758 N N . LYS A 1 94 ? 8.094 -21.422 0.959 1 95.31 94 LYS A N 1
ATOM 759 C CA . LYS A 1 94 ? 9.094 -22.422 1.312 1 95.31 94 LYS A CA 1
ATOM 760 C C . LYS A 1 94 ? 8.656 -23.812 0.878 1 95.31 94 LYS A C 1
ATOM 762 O O . LYS A 1 94 ? 9.477 -24.609 0.426 1 95.31 94 LYS A O 1
ATOM 767 N N . LEU A 1 95 ? 7.457 -24.094 1.098 1 95.12 95 LEU A N 1
ATOM 768 C CA . LEU A 1 95 ? 6.914 -25.375 0.64 1 95.12 95 LEU A CA 1
ATOM 769 C C . LEU A 1 95 ? 7.125 -25.547 -0.86 1 95.12 95 LEU A C 1
ATOM 771 O O . LEU A 1 95 ? 7.578 -26.594 -1.309 1 95.12 95 LEU A O 1
ATOM 775 N N . PHE A 1 96 ? 6.828 -24.531 -1.62 1 97.12 96 PHE A N 1
ATOM 776 C CA . PHE A 1 96 ? 6.992 -24.594 -3.068 1 97.12 96 PHE A CA 1
ATOM 777 C C . PHE A 1 96 ? 8.461 -24.719 -3.441 1 97.12 96 PHE A C 1
ATOM 779 O O . PHE A 1 96 ? 8.805 -25.375 -4.426 1 97.12 96 PHE A O 1
ATOM 786 N N . ARG A 1 97 ? 9.289 -24.094 -2.676 1 97 97 ARG A N 1
ATOM 787 C CA . ARG A 1 97 ? 10.727 -24.25 -2.879 1 97 97 ARG A CA 1
ATOM 788 C C . ARG A 1 97 ? 11.164 -25.688 -2.609 1 97 97 ARG A C 1
ATOM 790 O O . ARG A 1 97 ? 11.938 -26.25 -3.379 1 97 97 ARG A O 1
ATOM 797 N N . ASP A 1 98 ? 10.648 -26.266 -1.57 1 95.25 98 ASP A N 1
ATOM 798 C CA . ASP A 1 98 ? 11 -27.625 -1.194 1 95.25 98 ASP A CA 1
ATOM 799 C C . ASP A 1 98 ? 10.523 -28.625 -2.244 1 95.25 98 ASP A C 1
ATOM 801 O O . ASP A 1 98 ? 11.141 -29.672 -2.434 1 95.25 98 ASP A O 1
ATOM 805 N N . PHE A 1 99 ? 9.5 -28.281 -2.9 1 95.44 99 PHE A N 1
ATOM 806 C CA . PHE A 1 99 ? 8.953 -29.141 -3.953 1 95.44 99 PHE A CA 1
ATOM 807 C C . PHE A 1 99 ? 9.617 -28.828 -5.293 1 95.44 99 PHE A C 1
ATOM 809 O O . PHE A 1 99 ? 9.188 -29.344 -6.328 1 95.44 99 PHE A O 1
ATOM 816 N N . ASP A 1 100 ? 10.523 -27.891 -5.316 1 95.56 100 ASP A N 1
ATOM 817 C CA . ASP A 1 100 ? 11.328 -27.516 -6.48 1 95.56 100 ASP A CA 1
ATOM 818 C C . ASP A 1 100 ? 10.492 -26.766 -7.504 1 95.56 100 ASP A C 1
ATOM 820 O O . ASP A 1 100 ? 10.773 -26.812 -8.703 1 95.56 100 ASP A O 1
ATOM 824 N N . ALA A 1 101 ? 9.414 -26.156 -6.996 1 96.75 101 ALA A N 1
ATOM 825 C CA . ALA A 1 101 ? 8.625 -25.297 -7.867 1 96.75 101 ALA A CA 1
ATOM 826 C C . ALA A 1 101 ? 9.352 -23.984 -8.172 1 96.75 101 ALA A C 1
ATOM 828 O O . ALA A 1 101 ? 9.188 -23.406 -9.242 1 96.75 101 ALA A O 1
ATOM 829 N N . ILE A 1 102 ? 10.125 -23.484 -7.203 1 97.62 102 ILE A N 1
ATOM 830 C CA . ILE A 1 102 ? 10.953 -22.297 -7.375 1 97.62 102 ILE A CA 1
ATOM 831 C C . ILE A 1 102 ? 12.336 -22.547 -6.785 1 97.62 102 ILE A C 1
ATOM 833 O O . ILE A 1 102 ? 12.5 -23.391 -5.906 1 97.62 102 ILE A O 1
ATOM 837 N N . SER A 1 103 ? 13.328 -21.812 -7.27 1 97.94 103 SER A N 1
ATOM 838 C CA . SER A 1 103 ? 14.695 -21.953 -6.793 1 97.94 103 SER A CA 1
ATOM 839 C C . SER A 1 103 ? 14.922 -21.172 -5.504 1 97.94 103 SER A C 1
ATOM 841 O O . SER A 1 103 ? 14.086 -20.359 -5.113 1 97.94 103 SER A O 1
ATOM 843 N N . ALA A 1 104 ? 16.031 -21.438 -4.852 1 96.81 104 ALA A N 1
ATOM 844 C CA . ALA A 1 104 ? 16.438 -20.688 -3.664 1 96.81 104 ALA A CA 1
ATOM 845 C C . ALA A 1 104 ? 16.625 -19.203 -3.992 1 96.81 104 ALA A C 1
ATOM 847 O O . ALA A 1 104 ? 16.312 -18.328 -3.18 1 96.81 104 ALA A O 1
ATOM 848 N N . GLU A 1 105 ? 17.156 -18.984 -5.125 1 97.44 105 GLU A N 1
ATOM 849 C CA . GLU A 1 105 ? 17.375 -17.609 -5.566 1 97.44 105 GLU A CA 1
ATOM 850 C C . GLU A 1 105 ? 16.047 -16.875 -5.746 1 97.44 105 GLU A C 1
ATOM 852 O O . GLU A 1 105 ? 15.93 -15.711 -5.336 1 97.44 105 GLU A O 1
ATOM 857 N N . GLU A 1 106 ? 15.133 -17.531 -6.34 1 97.81 106 GLU A N 1
ATOM 858 C CA . GLU A 1 106 ? 13.82 -16.938 -6.551 1 97.81 106 GLU A CA 1
ATOM 859 C C . GLU A 1 106 ? 13.109 -16.672 -5.223 1 97.81 106 GLU A C 1
ATOM 861 O O . GLU A 1 106 ? 12.461 -15.641 -5.051 1 97.81 106 GLU A O 1
ATOM 866 N N . PHE A 1 107 ? 13.273 -17.594 -4.34 1 96.75 107 PHE A N 1
ATOM 867 C CA . PHE A 1 107 ? 12.734 -17.406 -2.994 1 96.75 107 PHE A CA 1
ATOM 868 C C . PHE A 1 107 ? 13.305 -16.141 -2.352 1 96.75 107 PHE A C 1
ATOM 870 O O . PHE A 1 107 ? 12.555 -15.328 -1.82 1 96.75 107 PHE A O 1
ATOM 877 N N . ASN A 1 108 ? 14.555 -15.969 -2.43 1 95.62 108 ASN A N 1
ATOM 878 C CA . ASN A 1 108 ? 15.219 -14.805 -1.85 1 95.62 108 ASN A CA 1
ATOM 879 C C . ASN A 1 108 ? 14.781 -13.516 -2.531 1 95.62 108 ASN A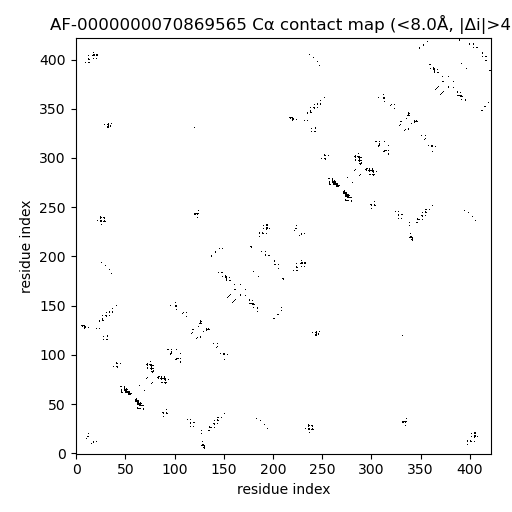 C 1
ATOM 881 O O . ASN A 1 108 ? 14.672 -12.477 -1.883 1 95.62 108 ASN A O 1
ATOM 885 N N . GLU A 1 109 ? 14.586 -13.609 -3.785 1 97 109 GLU A N 1
ATOM 886 C CA . GLU A 1 109 ? 14.133 -12.43 -4.512 1 97 109 GLU A CA 1
ATOM 887 C C . GLU A 1 109 ? 12.734 -12.016 -4.074 1 97 109 GLU A C 1
ATOM 889 O O . GLU A 1 109 ? 12.43 -10.82 -3.998 1 97 109 GLU A O 1
ATOM 894 N N . ILE A 1 110 ? 11.883 -12.969 -3.816 1 96.94 110 ILE A N 1
ATOM 895 C CA . ILE A 1 110 ? 10.539 -12.633 -3.373 1 96.94 110 ILE A CA 1
ATOM 896 C C . ILE A 1 110 ? 10.594 -12 -1.98 1 96.94 110 ILE A C 1
ATOM 898 O O . ILE A 1 110 ? 9.828 -11.086 -1.672 1 96.94 110 ILE A O 1
ATOM 902 N N . GLU A 1 111 ? 11.508 -12.453 -1.163 1 93.94 111 GLU A N 1
ATOM 903 C CA . GLU A 1 111 ? 11.711 -11.82 0.14 1 93.94 111 GLU A CA 1
ATOM 904 C C . GLU A 1 111 ? 12.156 -10.375 -0.008 1 93.94 111 GLU A C 1
ATOM 906 O O . GLU A 1 111 ? 11.688 -9.492 0.719 1 93.94 111 GLU A O 1
ATOM 911 N N . ARG A 1 112 ? 13.039 -10.172 -0.886 1 94.88 112 ARG A N 1
ATOM 912 C CA . ARG A 1 112 ? 13.484 -8.812 -1.164 1 94.88 112 ARG A CA 1
ATOM 913 C C . ARG A 1 112 ? 12.336 -7.945 -1.661 1 94.88 112 ARG A C 1
ATOM 915 O O . ARG A 1 112 ? 12.195 -6.789 -1.249 1 94.88 112 ARG A O 1
ATOM 922 N N . LEU A 1 113 ? 11.508 -8.477 -2.5 1 96.69 113 LEU A N 1
ATOM 923 C CA . LEU A 1 113 ? 10.391 -7.73 -3.076 1 96.69 113 LEU A CA 1
ATOM 924 C C . LEU A 1 113 ? 9.32 -7.457 -2.025 1 96.69 113 LEU A C 1
ATOM 926 O O . LEU A 1 113 ? 8.602 -6.461 -2.111 1 96.69 113 LEU A O 1
ATOM 930 N N . TYR A 1 114 ? 9.242 -8.367 -1.072 1 94.69 114 TYR A N 1
ATOM 931 C CA . TYR A 1 114 ? 8.336 -8.109 0.042 1 94.69 114 TYR A CA 1
ATOM 932 C C . TYR A 1 114 ? 8.75 -6.848 0.795 1 94.69 114 TYR A C 1
ATOM 934 O O . TYR A 1 114 ? 7.902 -6.039 1.172 1 94.69 114 TYR A O 1
ATOM 942 N N . ILE A 1 115 ? 10.008 -6.738 1.023 1 93.69 115 ILE A N 1
ATOM 943 C CA . ILE A 1 115 ? 10.523 -5.547 1.694 1 93.69 115 ILE A CA 1
ATOM 944 C C . ILE A 1 115 ? 10.234 -4.312 0.847 1 93.69 115 ILE A C 1
ATOM 946 O O . ILE A 1 115 ? 9.805 -3.281 1.369 1 93.69 115 ILE A O 1
ATOM 950 N N . LEU A 1 116 ? 10.469 -4.402 -0.419 1 96.12 116 LEU A N 1
ATOM 951 C CA . LEU A 1 116 ? 10.195 -3.297 -1.33 1 96.12 116 LEU A CA 1
ATOM 952 C C . LEU A 1 116 ? 8.711 -2.938 -1.316 1 96.12 116 LEU A C 1
ATOM 954 O O . LEU A 1 116 ? 8.352 -1.757 -1.307 1 96.12 116 LEU A O 1
ATOM 958 N N . ARG A 1 117 ? 7.906 -3.971 -1.338 1 96.25 117 ARG A N 1
ATOM 959 C CA . ARG A 1 117 ? 6.465 -3.77 -1.262 1 96.25 117 ARG A CA 1
ATOM 960 C C . ARG A 1 117 ? 6.086 -2.971 -0.018 1 96.25 117 ARG A C 1
ATOM 962 O O . ARG A 1 117 ? 5.23 -2.088 -0.077 1 96.25 117 ARG A O 1
ATOM 969 N N . ASN A 1 118 ? 6.668 -3.279 1.04 1 93 118 ASN A N 1
ATOM 970 C CA . ASN A 1 118 ? 6.422 -2.553 2.281 1 93 118 ASN A CA 1
ATOM 971 C C . ASN A 1 118 ? 6.91 -1.108 2.191 1 93 118 ASN A C 1
ATOM 973 O O . ASN A 1 118 ? 6.254 -0.197 2.703 1 93 118 ASN A O 1
ATOM 977 N N . ASP A 1 119 ? 8.031 -0.977 1.603 1 94.56 119 ASP A N 1
ATOM 978 C CA . ASP A 1 119 ? 8.531 0.376 1.385 1 94.56 119 ASP A CA 1
ATOM 979 C C . ASP A 1 119 ? 7.574 1.186 0.515 1 94.56 119 ASP A C 1
ATOM 981 O O . ASP A 1 119 ? 7.336 2.365 0.779 1 94.56 119 ASP A O 1
ATOM 985 N N . ILE A 1 120 ? 7.062 0.59 -0.499 1 96.69 120 ILE A N 1
ATOM 986 C CA . ILE A 1 120 ? 6.113 1.261 -1.382 1 96.69 120 ILE A CA 1
ATOM 987 C C . ILE A 1 120 ? 4.879 1.683 -0.588 1 96.69 120 ILE A C 1
ATOM 989 O O . ILE A 1 120 ? 4.391 2.805 -0.74 1 96.69 120 ILE A O 1
ATOM 993 N N . GLY A 1 121 ? 4.434 0.808 0.263 1 94.69 121 GLY A N 1
ATOM 994 C CA . GLY A 1 121 ? 3.248 1.107 1.053 1 94.69 121 GLY A CA 1
ATOM 995 C C . GLY A 1 121 ? 3.465 2.23 2.049 1 94.69 121 GLY A C 1
ATOM 996 O O . GLY A 1 121 ? 2.539 2.99 2.346 1 94.69 121 GLY A O 1
ATOM 997 N N . HIS A 1 122 ? 4.82 2.359 2.49 1 92.56 122 HIS A N 1
ATOM 998 C CA . HIS A 1 122 ? 5.004 3.234 3.641 1 92.56 122 HIS A CA 1
ATOM 999 C C . HIS A 1 122 ? 5.996 4.352 3.334 1 92.56 122 HIS A C 1
ATOM 1001 O O . HIS A 1 122 ? 6.027 5.371 4.027 1 92.56 122 HIS A O 1
ATOM 1007 N N . GLU A 1 123 ? 6.762 4.223 2.322 1 95.12 123 GLU A N 1
ATOM 1008 C CA . GLU A 1 123 ? 7.863 5.152 2.082 1 95.12 123 GLU A CA 1
ATOM 1009 C C . GLU A 1 123 ? 7.996 5.477 0.596 1 95.12 123 GLU A C 1
ATOM 1011 O O . GLU A 1 123 ? 9.109 5.586 0.077 1 95.12 123 GLU A O 1
ATOM 1016 N N . LEU A 1 124 ? 6.906 5.516 -0.051 1 96.56 124 LEU A N 1
ATOM 1017 C CA . LEU A 1 124 ? 6.945 5.754 -1.49 1 96.56 124 LEU A CA 1
ATOM 1018 C C . LEU A 1 124 ? 7.586 7.102 -1.802 1 96.56 124 LEU A C 1
ATOM 1020 O O . LEU A 1 124 ? 8.312 7.238 -2.789 1 96.56 124 LEU A O 1
ATOM 1024 N N . PHE A 1 125 ? 7.398 8.078 -0.979 1 95.12 125 PHE A N 1
ATOM 1025 C CA . PHE A 1 125 ? 8.023 9.383 -1.166 1 95.12 125 PHE A CA 1
ATOM 1026 C C . PHE A 1 125 ? 9.539 9.266 -1.189 1 95.12 125 PHE A C 1
ATOM 1028 O O . PHE A 1 125 ? 10.203 9.875 -2.029 1 95.12 125 PHE A O 1
ATOM 1035 N N . ALA A 1 126 ? 10.031 8.508 -0.29 1 94.38 126 ALA A N 1
ATOM 1036 C CA . ALA A 1 126 ? 11.477 8.32 -0.212 1 94.38 126 ALA A CA 1
ATOM 1037 C C . ALA A 1 126 ? 12.008 7.625 -1.462 1 94.38 126 ALA A C 1
ATOM 1039 O O . ALA A 1 126 ? 13.094 7.957 -1.949 1 94.38 126 ALA A O 1
ATOM 1040 N N . ILE A 1 127 ? 11.281 6.734 -1.929 1 95.56 127 ILE A N 1
ATOM 1041 C CA . ILE A 1 127 ? 11.688 6.043 -3.148 1 95.56 127 ILE A CA 1
ATOM 1042 C C . ILE A 1 127 ? 11.781 7.039 -4.301 1 95.56 127 ILE A C 1
ATOM 1044 O O . ILE A 1 127 ? 12.711 6.973 -5.113 1 95.56 127 ILE A O 1
ATOM 1048 N N . ILE A 1 128 ? 10.938 7.934 -4.305 1 94.44 128 ILE A N 1
ATOM 1049 C CA . ILE A 1 128 ? 10.844 8.883 -5.406 1 94.44 128 ILE A CA 1
ATOM 1050 C C . ILE A 1 128 ? 11.836 10.023 -5.191 1 94.44 128 ILE A C 1
ATOM 1052 O O . ILE A 1 128 ? 12.453 10.516 -6.145 1 94.44 128 ILE A O 1
ATOM 1056 N N . ALA A 1 129 ? 12.109 10.352 -3.932 1 92.12 129 ALA A N 1
ATOM 1057 C CA . ALA A 1 129 ? 12.773 11.633 -3.695 1 92.12 129 ALA A CA 1
ATOM 1058 C C . ALA A 1 129 ? 14.156 11.43 -3.074 1 92.12 129 ALA A C 1
ATOM 1060 O O . ALA A 1 129 ? 15 12.328 -3.133 1 92.12 129 ALA A O 1
ATOM 1061 N N . ASP A 1 130 ? 14.352 10.367 -2.381 1 92.12 130 ASP A N 1
ATOM 1062 C CA . ASP A 1 130 ? 15.578 10.156 -1.617 1 92.12 130 ASP A CA 1
ATOM 1063 C C . ASP A 1 130 ? 16.625 9.43 -2.453 1 92.12 130 ASP A C 1
ATOM 1065 O O . ASP A 1 130 ? 16.438 8.273 -2.84 1 92.12 130 ASP A O 1
ATOM 1069 N N . ASP A 1 131 ? 17.75 9.969 -2.586 1 91.31 131 ASP A N 1
ATOM 1070 C CA . ASP A 1 131 ? 18.828 9.438 -3.41 1 91.31 131 ASP A CA 1
ATOM 1071 C C . ASP A 1 131 ? 19.375 8.125 -2.83 1 91.31 131 ASP A C 1
ATOM 1073 O O . ASP A 1 131 ? 20 7.34 -3.539 1 91.31 131 ASP A O 1
ATOM 1077 N N . ASN A 1 132 ? 19.062 7.922 -1.611 1 90.38 132 ASN A N 1
ATOM 1078 C CA . ASN A 1 132 ? 19.578 6.723 -0.961 1 90.38 132 ASN A CA 1
ATOM 1079 C C . ASN A 1 132 ? 18.656 5.527 -1.163 1 90.38 132 ASN A C 1
ATOM 1081 O O . ASN A 1 132 ? 19.031 4.391 -0.858 1 90.38 132 ASN A O 1
ATOM 1085 N N . LYS A 1 133 ? 17.547 5.797 -1.651 1 93.25 133 LYS A N 1
ATOM 1086 C CA . LYS A 1 133 ? 16.609 4.703 -1.922 1 93.25 133 LYS A CA 1
ATOM 1087 C C . LYS A 1 133 ? 16.688 4.273 -3.385 1 93.25 133 LYS A C 1
ATOM 1089 O O . LYS A 1 133 ? 16.719 5.113 -4.285 1 93.25 133 LYS A O 1
ATOM 1094 N N . HIS A 1 134 ? 16.719 3.025 -3.58 1 92.94 134 HIS A N 1
ATOM 1095 C CA . HIS A 1 134 ? 16.75 2.496 -4.938 1 92.94 134 HIS A CA 1
ATOM 1096 C C . HIS A 1 134 ? 15.375 2.588 -5.594 1 92.94 134 HIS A C 1
ATOM 1098 O O . HIS A 1 134 ? 14.359 2.359 -4.945 1 92.94 134 HIS A O 1
ATOM 1104 N N . PRO A 1 135 ? 15.445 2.949 -6.891 1 95.31 135 PRO A N 1
ATOM 1105 C CA . PRO A 1 135 ? 14.172 2.992 -7.605 1 95.31 135 PRO A CA 1
ATOM 1106 C C . PRO A 1 135 ? 13.586 1.604 -7.852 1 95.31 135 PRO A C 1
ATOM 1108 O O . PRO A 1 135 ? 14.305 0.605 -7.793 1 95.31 135 PRO A O 1
ATOM 1111 N N . ILE A 1 136 ? 12.312 1.56 -8.07 1 97 136 ILE A N 1
ATOM 1112 C CA . ILE A 1 136 ? 11.656 0.34 -8.523 1 97 136 ILE A CA 1
ATOM 1113 C C . ILE A 1 136 ? 12.016 0.074 -9.984 1 97 136 ILE A C 1
ATOM 1115 O O . ILE A 1 136 ? 12.031 0.994 -10.805 1 97 136 ILE A O 1
ATOM 1119 N N . LYS A 1 137 ? 12.344 -1.127 -10.281 1 95.12 137 LYS A N 1
ATOM 1120 C CA . LYS A 1 137 ? 12.773 -1.469 -11.633 1 95.12 137 LYS A CA 1
ATOM 1121 C C . LYS A 1 137 ? 11.742 -2.348 -12.336 1 95.12 137 LYS A C 1
ATOM 1123 O O . LYS A 1 137 ? 11.008 -3.088 -11.68 1 95.12 137 LYS A O 1
ATOM 1128 N N . VAL A 1 138 ? 11.734 -2.24 -13.633 1 93.94 138 VAL A N 1
ATOM 1129 C CA . VAL A 1 138 ? 10.875 -3.107 -14.438 1 93.94 138 VAL A CA 1
ATOM 1130 C C . VAL A 1 138 ? 11.203 -4.57 -14.141 1 93.94 138 VAL A C 1
ATOM 1132 O O . VAL A 1 138 ? 10.305 -5.422 -14.133 1 93.94 138 VAL A O 1
ATOM 1135 N N . GLU A 1 139 ? 12.438 -4.871 -13.844 1 93.38 139 GLU A N 1
ATOM 1136 C CA . GLU A 1 139 ? 12.875 -6.227 -13.523 1 93.38 139 GLU A CA 1
ATOM 1137 C C . GLU A 1 139 ? 12.18 -6.75 -12.273 1 93.38 139 GLU A C 1
ATOM 1139 O O . GLU A 1 139 ? 11.93 -7.953 -12.156 1 93.38 139 GLU A O 1
ATOM 1144 N N . ASP A 1 140 ? 11.883 -5.863 -11.344 1 96.56 140 ASP A N 1
ATOM 1145 C CA . ASP A 1 140 ? 11.164 -6.262 -10.148 1 96.56 140 ASP A CA 1
ATOM 1146 C C . ASP A 1 140 ? 9.773 -6.805 -10.492 1 96.56 140 ASP A C 1
ATOM 1148 O O . ASP A 1 140 ? 9.336 -7.805 -9.93 1 96.56 140 ASP A O 1
ATOM 1152 N N . ILE A 1 141 ? 9.156 -6.145 -11.477 1 96.88 141 ILE A N 1
ATOM 1153 C CA . ILE A 1 141 ? 7.828 -6.535 -11.93 1 96.88 141 ILE A CA 1
ATOM 1154 C C . ILE A 1 141 ? 7.898 -7.887 -12.641 1 96.88 141 ILE A C 1
ATOM 1156 O O . ILE A 1 141 ? 7.094 -8.781 -12.367 1 96.88 141 ILE A O 1
ATOM 1160 N N . CYS A 1 142 ? 8.852 -8.031 -13.383 1 93.62 142 CYS A N 1
ATOM 1161 C CA . CYS A 1 142 ? 9.023 -9.266 -14.141 1 93.62 142 CYS A CA 1
ATOM 1162 C C . CYS A 1 142 ? 9.297 -10.445 -13.203 1 93.62 142 CYS A C 1
ATOM 1164 O O . CYS A 1 142 ? 8.734 -11.523 -13.383 1 93.62 142 CYS A O 1
ATOM 1166 N N . THR A 1 143 ? 10.125 -10.18 -12.289 1 95.81 143 THR A N 1
ATOM 1167 C CA . THR A 1 143 ? 10.531 -11.242 -11.375 1 95.81 143 THR A CA 1
ATOM 1168 C C . THR A 1 143 ? 9.328 -11.789 -10.609 1 95.81 143 THR A C 1
ATOM 1170 O O . THR A 1 143 ? 9.133 -13 -10.539 1 95.81 143 THR A O 1
ATOM 1173 N N . ILE A 1 144 ? 8.562 -10.93 -10.047 1 97.56 144 ILE A N 1
ATOM 1174 C CA . ILE A 1 144 ? 7.453 -11.406 -9.234 1 97.56 144 ILE A CA 1
ATOM 1175 C C . ILE A 1 144 ? 6.418 -12.086 -10.125 1 97.56 144 ILE A C 1
ATOM 1177 O O . ILE A 1 144 ? 5.828 -13.102 -9.742 1 97.56 144 ILE A O 1
ATOM 1181 N N . PHE A 1 145 ? 6.188 -11.602 -11.32 1 96.5 145 PHE A N 1
ATOM 1182 C CA . PHE A 1 145 ? 5.219 -12.219 -12.219 1 96.5 145 PHE A CA 1
ATOM 1183 C C . PHE A 1 145 ? 5.699 -13.594 -12.68 1 96.5 145 PHE A C 1
ATOM 1185 O O . PHE A 1 145 ? 4.914 -14.539 -12.742 1 96.5 145 PHE A O 1
ATOM 1192 N N . ASP A 1 146 ? 6.973 -13.656 -12.898 1 95.38 146 ASP A N 1
ATOM 1193 C CA . ASP A 1 146 ? 7.551 -14.922 -13.352 1 95.38 146 ASP A CA 1
ATOM 1194 C C . ASP A 1 146 ? 7.426 -16 -12.273 1 95.38 146 ASP A C 1
ATOM 1196 O O . ASP A 1 146 ? 7.086 -17.141 -12.578 1 95.38 146 ASP A O 1
ATOM 1200 N N . VAL A 1 147 ? 7.742 -15.641 -11.141 1 97.5 147 VAL A N 1
ATOM 1201 C CA . VAL A 1 147 ? 7.664 -16.609 -10.047 1 97.5 147 VAL A CA 1
ATOM 1202 C C . VAL A 1 147 ? 6.207 -17 -9.812 1 97.5 147 VAL A C 1
ATOM 1204 O O . VAL A 1 147 ? 5.906 -18.156 -9.547 1 97.5 147 VAL A O 1
ATOM 1207 N N . TYR A 1 148 ? 5.332 -16.031 -9.898 1 97.38 1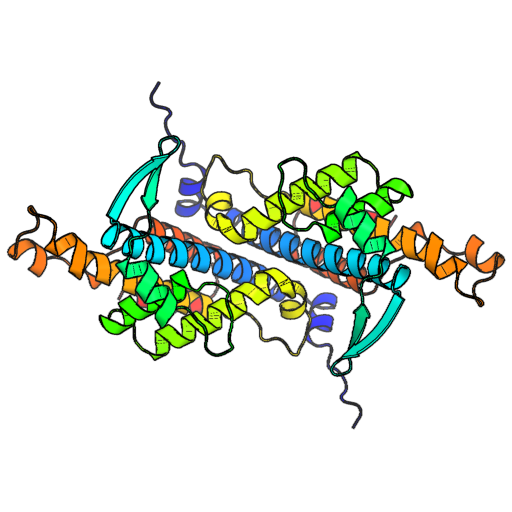48 TYR A N 1
ATOM 1208 C CA . TYR A 1 148 ? 3.904 -16.297 -9.789 1 97.38 148 TYR A CA 1
ATOM 1209 C C . TYR A 1 148 ? 3.469 -17.328 -10.828 1 97.38 148 TYR A C 1
ATOM 1211 O O . TYR A 1 148 ? 2.812 -18.312 -10.492 1 97.38 148 TYR A O 1
ATOM 1219 N N . LEU A 1 149 ? 3.893 -17.156 -12.016 1 96.38 149 LEU A N 1
ATOM 1220 C CA . LEU A 1 149 ? 3.539 -18.047 -13.102 1 96.38 149 LEU A CA 1
ATOM 1221 C C . LEU A 1 149 ? 4.105 -19.453 -12.859 1 96.38 149 LEU A C 1
ATOM 1223 O O . LEU A 1 149 ? 3.439 -20.453 -13.141 1 96.38 149 LEU A O 1
ATOM 1227 N N . LYS A 1 150 ? 5.285 -19.484 -12.406 1 96.5 150 LYS A N 1
ATOM 1228 C CA . LYS A 1 150 ? 5.918 -20.766 -12.133 1 96.5 150 LYS A CA 1
ATOM 1229 C C . LYS A 1 150 ? 5.117 -21.562 -11.102 1 96.5 150 LYS A C 1
ATOM 1231 O O . LYS A 1 150 ? 4.934 -22.766 -11.25 1 96.5 150 LYS A O 1
ATOM 1236 N N . ILE A 1 151 ? 4.711 -20.906 -10.117 1 97.44 151 ILE A N 1
ATOM 1237 C CA . ILE A 1 151 ? 3.951 -21.562 -9.062 1 97.44 151 ILE A CA 1
ATOM 1238 C C . ILE A 1 151 ? 2.6 -22.016 -9.602 1 97.44 151 ILE A C 1
ATOM 1240 O O . ILE A 1 151 ? 2.158 -23.141 -9.328 1 97.44 151 ILE A O 1
ATOM 1244 N N . VAL A 1 152 ? 1.977 -21.188 -10.406 1 96.56 152 VAL A N 1
ATOM 1245 C CA . VAL A 1 152 ? 0.699 -21.531 -11.016 1 96.56 152 VAL A CA 1
ATOM 1246 C C . VAL A 1 152 ? 0.869 -22.766 -11.898 1 96.56 152 VAL A C 1
ATOM 1248 O O . VAL A 1 152 ? 0.093 -23.719 -11.797 1 96.56 152 VAL A O 1
ATOM 1251 N N . ARG A 1 153 ? 1.824 -22.781 -12.664 1 96.19 153 ARG A N 1
ATOM 1252 C CA . ARG A 1 153 ? 2.068 -23.875 -13.594 1 96.19 153 ARG A CA 1
ATOM 1253 C C . ARG A 1 153 ? 2.416 -25.156 -12.852 1 96.19 153 ARG A C 1
ATOM 1255 O O . ARG A 1 153 ? 1.94 -26.234 -13.211 1 96.19 153 ARG A O 1
ATOM 1262 N N . TRP A 1 154 ? 3.221 -25 -11.875 1 96.12 154 TRP A N 1
ATOM 1263 C CA . TRP A 1 154 ? 3.557 -26.172 -11.062 1 96.12 154 TRP A CA 1
ATOM 1264 C C . TRP A 1 154 ? 2.307 -26.766 -10.414 1 96.12 154 TRP A C 1
ATOM 1266 O O . TRP A 1 154 ? 2.107 -27.984 -10.438 1 96.12 154 TRP A O 1
ATOM 1276 N N . TRP A 1 155 ? 1.482 -25.938 -9.883 1 95.31 155 TRP A N 1
ATOM 1277 C CA . TRP A 1 155 ? 0.271 -26.391 -9.211 1 95.31 155 TRP A CA 1
ATOM 1278 C C . TRP A 1 155 ? -0.65 -27.125 -10.18 1 95.31 155 TRP A C 1
ATOM 1280 O O . TRP A 1 155 ? -1.174 -28.188 -9.859 1 95.31 155 TRP A O 1
ATOM 1290 N N . ILE A 1 156 ? -0.826 -26.562 -11.344 1 93.38 156 ILE A N 1
ATOM 1291 C CA . ILE A 1 156 ? -1.693 -27.141 -12.359 1 93.38 156 ILE A CA 1
ATOM 1292 C C . ILE A 1 156 ? -1.153 -28.516 -12.773 1 93.38 156 ILE A C 1
ATOM 1294 O O . ILE A 1 156 ? -1.905 -29.484 -12.852 1 93.38 156 ILE A O 1
ATOM 1298 N N . LYS A 1 157 ? 0.093 -28.594 -12.906 1 93.81 157 LYS A N 1
ATOM 1299 C CA . LYS A 1 157 ? 0.745 -29.797 -13.406 1 93.81 157 LYS A CA 1
ATOM 1300 C C . LYS A 1 157 ? 0.784 -30.875 -12.336 1 93.81 157 LYS A C 1
ATOM 1302 O O . LYS A 1 157 ? 0.384 -32.031 -12.586 1 93.81 157 LYS A O 1
ATOM 1307 N N . GLU A 1 158 ? 1.225 -30.516 -11.133 1 92.56 158 GLU A N 1
ATOM 1308 C CA . GLU A 1 158 ? 1.561 -31.516 -10.125 1 92.56 158 GLU A CA 1
ATOM 1309 C C . GLU A 1 158 ? 0.358 -31.828 -9.234 1 92.56 158 GLU A C 1
ATOM 1311 O O . GLU A 1 158 ? 0.269 -32.906 -8.664 1 92.56 158 GLU A O 1
ATOM 1316 N N . ILE A 1 159 ? -0.56 -30.891 -9.125 1 90.88 159 ILE A N 1
ATOM 1317 C CA . ILE A 1 159 ? -1.664 -31.109 -8.195 1 90.88 159 ILE A CA 1
ATOM 1318 C C . ILE A 1 159 ? -2.969 -31.266 -8.977 1 90.88 159 ILE A C 1
ATOM 1320 O O . ILE A 1 159 ? -3.607 -32.312 -8.922 1 90.88 159 ILE A O 1
ATOM 1324 N N . GLU A 1 160 ? -3.322 -30.297 -9.797 1 88.81 160 GLU A N 1
ATOM 1325 C CA . GLU A 1 160 ? -4.621 -30.312 -10.469 1 88.81 160 GLU A CA 1
ATOM 1326 C C . GLU A 1 160 ? -4.707 -31.453 -11.477 1 88.81 160 GLU A C 1
ATOM 1328 O O . GLU A 1 160 ? -5.676 -32.219 -11.484 1 88.81 160 GLU A O 1
ATOM 1333 N N . ALA A 1 161 ? -3.729 -31.609 -12.289 1 89.56 161 ALA A N 1
ATOM 1334 C CA . ALA A 1 161 ? -3.734 -32.625 -13.328 1 89.56 161 ALA A CA 1
ATOM 1335 C C . ALA A 1 161 ? -3.662 -34.031 -12.727 1 89.56 161 ALA A C 1
ATOM 1337 O O . ALA A 1 161 ? -4.246 -34.969 -13.266 1 89.56 161 ALA A O 1
ATOM 1338 N N . THR A 1 162 ? -3.006 -34.125 -11.625 1 87.38 162 THR A N 1
ATOM 1339 C CA . THR A 1 162 ? -2.773 -35.469 -11.047 1 87.38 162 THR A CA 1
ATOM 1340 C C . THR A 1 162 ? -3.949 -35.875 -10.172 1 87.38 162 THR A C 1
ATOM 1342 O O . THR A 1 162 ? -4.105 -37.062 -9.859 1 87.38 162 THR A O 1
ATOM 1345 N N . THR A 1 163 ? -4.828 -34.938 -9.773 1 85.38 163 THR A N 1
ATOM 1346 C CA . THR A 1 163 ? -5.945 -35.25 -8.891 1 85.38 163 THR A CA 1
ATOM 1347 C C . THR A 1 163 ? -7.258 -35.281 -9.664 1 85.38 163 THR A C 1
ATOM 1349 O O . THR A 1 163 ? -8.281 -35.719 -9.148 1 85.38 163 THR A O 1
ATOM 1352 N N . ASP A 1 164 ? -7.215 -34.781 -10.93 1 84.62 164 ASP A N 1
ATOM 1353 C CA . ASP A 1 164 ? -8.391 -34.781 -11.789 1 84.62 164 ASP A CA 1
ATOM 1354 C C . ASP A 1 164 ? -8.641 -36.188 -12.352 1 84.62 164 ASP A C 1
ATOM 1356 O O . ASP A 1 164 ? -7.844 -36.688 -13.148 1 84.62 164 ASP A O 1
ATOM 1360 N N . PRO A 1 165 ? -9.68 -36.781 -12.102 1 85.5 165 PRO A N 1
ATOM 1361 C CA . PRO A 1 165 ? -9.969 -38.125 -12.57 1 85.5 165 PRO A CA 1
ATOM 1362 C C . PRO A 1 165 ? -10.133 -38.219 -14.086 1 85.5 165 PRO A C 1
ATOM 1364 O O . PRO A 1 165 ? -9.922 -39.281 -14.68 1 85.5 165 PRO A O 1
ATOM 1367 N N . ASP A 1 166 ? -10.531 -37.094 -14.672 1 85.81 166 ASP A N 1
ATOM 1368 C CA . ASP A 1 166 ? -10.766 -37.062 -16.109 1 85.81 166 ASP A CA 1
ATOM 1369 C C . ASP A 1 166 ? -9.477 -36.75 -16.875 1 85.81 166 ASP A C 1
ATOM 1371 O O . ASP A 1 166 ? -9.461 -36.75 -18.109 1 85.81 166 ASP A O 1
ATOM 1375 N N . PHE A 1 167 ? -8.492 -36.5 -16.125 1 84.19 167 PHE A N 1
ATOM 1376 C CA . PHE A 1 167 ? -7.195 -36.188 -16.719 1 84.19 167 PHE A CA 1
ATOM 1377 C C . PHE A 1 167 ? -6.309 -37.438 -16.766 1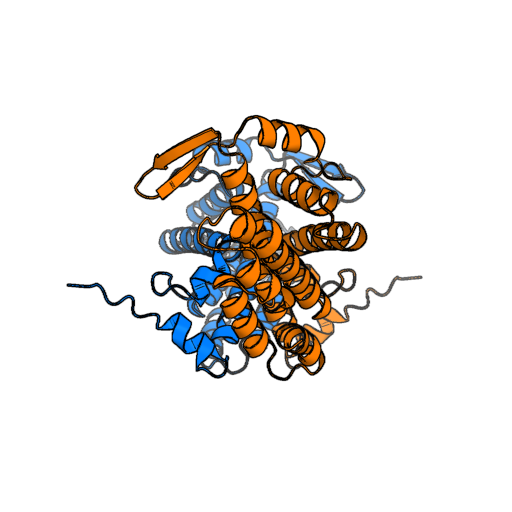 84.19 167 PHE A C 1
ATOM 1379 O O . PHE A 1 167 ? -5.543 -37.688 -15.836 1 84.19 167 PHE A O 1
ATOM 1386 N N . ASP A 1 168 ? -6.402 -38.125 -17.875 1 83.56 168 ASP A N 1
ATOM 1387 C CA . ASP A 1 168 ? -5.691 -39.406 -17.969 1 83.56 168 ASP A CA 1
ATOM 1388 C C . ASP A 1 168 ? -4.254 -39.188 -18.453 1 83.56 168 ASP A C 1
ATOM 1390 O O . ASP A 1 168 ? -3.814 -38.062 -18.625 1 83.56 168 ASP A O 1
ATOM 1394 N N . GLN A 1 169 ? -3.562 -40.219 -18.469 1 83.38 169 GLN A N 1
ATOM 1395 C CA . GLN A 1 169 ? -2.133 -40.156 -18.766 1 83.38 169 GLN A CA 1
ATOM 1396 C C . GLN A 1 169 ? -1.867 -39.594 -20.141 1 83.38 169 GLN A C 1
ATOM 1398 O O . GLN A 1 169 ? -0.891 -38.844 -20.344 1 83.38 169 GLN A O 1
ATOM 1403 N N . GLU A 1 170 ? -2.67 -39.938 -21.031 1 83.69 170 GLU A N 1
ATOM 1404 C CA . GLU A 1 170 ? -2.498 -39.406 -22.391 1 83.69 170 GLU A CA 1
ATOM 1405 C C . GLU A 1 170 ? -2.654 -37.906 -22.422 1 83.69 170 GLU A C 1
ATOM 1407 O O . GLU A 1 170 ? -1.849 -37.188 -23.047 1 83.69 170 GLU A O 1
ATOM 1412 N N . LYS A 1 171 ? -3.635 -37.406 -21.766 1 85.19 171 LYS A N 1
ATOM 1413 C CA . LYS A 1 171 ? -3.869 -35.969 -21.688 1 85.19 171 LYS A CA 1
ATOM 1414 C C . LYS A 1 171 ? -2.721 -35.25 -20.984 1 85.19 171 LYS A C 1
ATOM 1416 O O . LYS A 1 171 ? -2.305 -34.156 -21.391 1 85.19 171 LYS A O 1
ATOM 1421 N N . TYR A 1 172 ? -2.27 -35.812 -20.016 1 85.12 172 TYR A N 1
ATOM 1422 C CA . TYR A 1 172 ? -1.159 -35.25 -19.25 1 85.12 172 TYR A CA 1
ATOM 1423 C C . TYR A 1 172 ? 0.073 -35.062 -20.125 1 85.12 172 TYR A C 1
ATOM 1425 O O . TYR A 1 172 ? 0.702 -34 -20.109 1 85.12 172 TYR A O 1
ATOM 1433 N N . GLU A 1 173 ? 0.347 -36.062 -20.906 1 83.56 173 GLU A N 1
ATOM 1434 C CA . GLU A 1 173 ? 1.547 -36.062 -21.734 1 83.56 173 GLU A CA 1
ATOM 1435 C C . GLU A 1 173 ? 1.409 -35.094 -22.891 1 83.56 173 GLU A C 1
ATOM 1437 O O . GLU A 1 173 ? 2.408 -34.562 -23.406 1 83.56 173 GLU A O 1
ATOM 1442 N N . ASN A 1 174 ? 0.153 -34.812 -23.172 1 85.5 174 ASN A N 1
ATOM 1443 C CA . ASN A 1 174 ? -0.071 -33.969 -24.344 1 85.5 174 ASN A CA 1
ATOM 1444 C C . ASN A 1 174 ? -0.372 -32.531 -23.938 1 85.5 174 ASN A C 1
ATOM 1446 O O . ASN A 1 174 ? -0.533 -31.656 -24.812 1 85.5 174 ASN A O 1
ATOM 1450 N N . THR A 1 175 ? -0.445 -32.344 -22.703 1 86.19 175 THR A N 1
ATOM 1451 C CA . THR A 1 175 ? -0.752 -30.984 -22.234 1 86.19 175 THR A CA 1
ATOM 1452 C C . THR A 1 175 ? 0.522 -30.156 -22.094 1 86.19 175 THR A C 1
ATOM 1454 O O . THR A 1 175 ? 1.531 -30.656 -21.578 1 86.19 175 THR A O 1
ATOM 1457 N N . ASP A 1 176 ? 0.487 -28.891 -22.625 1 89.75 176 ASP A N 1
ATOM 1458 C CA . ASP A 1 176 ? 1.597 -27.953 -22.469 1 89.75 176 ASP A CA 1
ATOM 1459 C C . ASP A 1 176 ? 1.466 -27.172 -21.172 1 89.75 176 ASP A C 1
ATOM 1461 O O . ASP A 1 176 ? 0.963 -26.031 -21.172 1 89.75 176 ASP A O 1
ATOM 1465 N N . PHE A 1 177 ? 2.008 -27.672 -20.172 1 88.06 177 PHE A N 1
ATOM 1466 C CA . PHE A 1 177 ? 1.91 -27.047 -18.859 1 88.06 177 PHE A CA 1
ATOM 1467 C C . PHE A 1 177 ? 2.75 -25.781 -18.797 1 88.06 177 PHE A C 1
ATOM 1469 O O . PHE A 1 177 ? 2.473 -24.875 -18 1 88.06 177 PHE A O 1
ATOM 1476 N N . ASP A 1 178 ? 3.672 -25.656 -19.641 1 86.88 178 ASP A N 1
ATOM 1477 C CA . ASP A 1 178 ? 4.582 -24.516 -19.625 1 86.88 178 ASP A CA 1
ATOM 1478 C C . ASP A 1 178 ? 3.875 -23.234 -20.094 1 86.88 178 ASP A C 1
ATOM 1480 O O . ASP A 1 178 ? 4.336 -22.125 -19.828 1 86.88 178 ASP A O 1
ATOM 1484 N N . SER A 1 179 ? 2.752 -23.391 -20.75 1 88.5 179 SER A N 1
ATOM 1485 C CA . SER A 1 179 ? 1.998 -22.25 -21.234 1 88.5 179 SER A CA 1
ATOM 1486 C C . SER A 1 179 ? 0.731 -22.031 -20.406 1 88.5 179 SER A C 1
ATOM 1488 O O . SER A 1 179 ? -0.045 -21.109 -20.688 1 88.5 179 SER A O 1
ATOM 1490 N N . ALA A 1 180 ? 0.586 -22.844 -19.453 1 89.31 180 ALA A N 1
ATOM 1491 C CA . ALA A 1 180 ? -0.629 -22.75 -18.656 1 89.31 180 ALA A CA 1
ATOM 1492 C C . ALA A 1 180 ? -0.654 -21.469 -17.828 1 89.31 180 ALA A C 1
ATOM 1494 O O . ALA A 1 180 ? 0.388 -21 -17.375 1 89.31 180 ALA A O 1
ATOM 1495 N N . GLU A 1 181 ? -1.873 -20.891 -17.734 1 90.5 181 GLU A N 1
ATOM 1496 C CA . GLU A 1 181 ? -2.102 -19.719 -16.906 1 90.5 181 GLU A CA 1
ATOM 1497 C C . GLU A 1 181 ? -3.438 -19.797 -16.172 1 90.5 181 GLU A C 1
ATOM 1499 O O . GLU A 1 181 ? -4.336 -20.531 -16.594 1 90.5 181 GLU A O 1
ATOM 1504 N N . SER A 1 182 ? -3.441 -19.094 -15.125 1 90.44 182 SER A N 1
ATOM 1505 C CA . SER A 1 182 ? -4.727 -18.891 -14.461 1 90.44 182 SER A CA 1
ATOM 1506 C C . SER A 1 182 ? -5.43 -17.641 -14.992 1 90.44 182 SER A C 1
ATOM 1508 O O . SER A 1 182 ? -4.812 -16.828 -15.672 1 90.44 182 SER A O 1
ATOM 1510 N N . GLY A 1 183 ? -6.742 -17.562 -14.727 1 87.38 183 GLY A N 1
ATOM 1511 C CA . GLY A 1 183 ? -7.434 -16.328 -15.07 1 87.38 183 GLY A CA 1
ATOM 1512 C C . GLY A 1 183 ? -6.762 -15.086 -14.5 1 87.38 183 GLY A C 1
ATOM 1513 O O . GLY A 1 183 ? -6.629 -14.078 -15.195 1 87.38 183 GLY A O 1
ATOM 1514 N N . ASP A 1 184 ? -6.273 -15.211 -13.328 1 91.69 184 ASP A N 1
ATOM 1515 C CA . ASP A 1 184 ? -5.625 -14.102 -12.633 1 91.69 184 ASP A CA 1
ATOM 1516 C C . ASP A 1 184 ? -4.359 -13.656 -13.367 1 91.69 184 ASP A C 1
ATOM 1518 O O . ASP A 1 184 ? -4.168 -12.469 -13.617 1 91.69 184 ASP A O 1
ATOM 1522 N N . THR A 1 185 ? -3.484 -14.633 -13.711 1 93.75 185 THR A N 1
ATOM 1523 C CA . THR A 1 185 ? -2.215 -14.273 -14.336 1 93.75 185 THR A CA 1
ATOM 1524 C C . THR A 1 185 ? -2.434 -13.773 -15.758 1 93.75 185 THR A C 1
ATOM 1526 O O . THR A 1 185 ? -1.668 -12.945 -16.25 1 93.75 185 THR A O 1
ATOM 1529 N N . VAL A 1 186 ? -3.529 -14.188 -16.438 1 91 186 VAL A N 1
ATOM 1530 C CA . VAL A 1 186 ? -3.867 -13.656 -17.766 1 91 186 VAL A CA 1
ATOM 1531 C C . VAL A 1 186 ? -4.188 -12.172 -17.656 1 91 186 VAL A C 1
ATOM 1533 O O . VAL A 1 186 ? -3.656 -11.359 -18.422 1 91 186 VAL A O 1
ATOM 1536 N N . PHE A 1 187 ? -4.965 -11.852 -16.672 1 91.44 187 PHE A N 1
ATOM 1537 C CA . PHE A 1 187 ? -5.363 -10.461 -16.516 1 91.44 187 PHE A CA 1
ATOM 1538 C C . PHE A 1 187 ? -4.184 -9.609 -16.062 1 91.44 187 PHE A C 1
ATOM 1540 O O . PHE A 1 187 ? -4.012 -8.484 -16.531 1 91.44 187 PHE A O 1
ATOM 1547 N N . LEU A 1 188 ? -3.43 -10.117 -15.211 1 94.69 188 LEU A N 1
ATOM 1548 C CA . LEU A 1 188 ? -2.268 -9.375 -14.734 1 94.69 188 LEU A CA 1
ATOM 1549 C C . LEU A 1 188 ? -1.286 -9.109 -15.867 1 94.69 188 LEU A C 1
ATOM 1551 O O . LEU A 1 188 ? -0.693 -8.031 -15.945 1 94.69 188 LEU A O 1
ATOM 1555 N N . ARG A 1 189 ? -1.09 -10.141 -16.688 1 92.19 189 ARG A N 1
ATOM 1556 C CA . ARG A 1 189 ? -0.222 -9.961 -17.844 1 92.19 189 ARG A CA 1
ATOM 1557 C C . ARG A 1 189 ? -0.705 -8.812 -18.719 1 92.19 189 ARG A C 1
ATOM 1559 O O . ARG A 1 189 ? 0.096 -7.992 -19.188 1 92.19 189 ARG A O 1
ATOM 1566 N N . GLU A 1 190 ? -1.98 -8.758 -18.922 1 91.5 190 GLU A N 1
ATOM 1567 C CA . GLU A 1 190 ? -2.555 -7.695 -19.75 1 91.5 190 GLU A CA 1
ATOM 1568 C C . GLU A 1 190 ? -2.363 -6.328 -19.094 1 91.5 190 GLU A C 1
ATOM 1570 O O . GLU A 1 190 ? -2.074 -5.344 -19.781 1 91.5 190 GLU A O 1
ATOM 1575 N N . ILE A 1 191 ? -2.516 -6.273 -17.859 1 93.94 191 ILE A N 1
ATOM 1576 C CA . ILE A 1 191 ? -2.344 -5.027 -17.125 1 93.94 191 ILE A CA 1
ATOM 1577 C C . ILE A 1 191 ? -0.892 -4.562 -17.219 1 93.94 191 ILE A C 1
ATOM 1579 O O . ILE A 1 191 ? -0.625 -3.383 -17.469 1 93.94 191 ILE A O 1
ATOM 1583 N N . ILE A 1 192 ? 0.009 -5.469 -17.031 1 94.38 192 ILE A N 1
ATOM 1584 C CA . ILE A 1 192 ? 1.429 -5.148 -17.125 1 94.38 192 ILE A CA 1
ATOM 1585 C C . ILE A 1 192 ? 1.747 -4.594 -18.516 1 94.38 192 ILE A C 1
ATOM 1587 O O . ILE A 1 192 ? 2.395 -3.555 -18.641 1 94.38 192 ILE A O 1
ATOM 1591 N N . LYS A 1 193 ? 1.266 -5.25 -19.5 1 90.75 193 LYS A N 1
ATOM 1592 C CA . LYS A 1 193 ? 1.512 -4.844 -20.891 1 90.75 193 LYS A CA 1
ATOM 1593 C C . LYS A 1 193 ? 1.006 -3.426 -21.141 1 90.75 193 LYS A C 1
ATOM 1595 O O . LYS A 1 193 ? 1.699 -2.613 -21.75 1 90.75 193 LYS A O 1
ATOM 1600 N N . LYS A 1 194 ? -0.098 -3.189 -20.641 1 90.75 194 LYS A N 1
ATOM 1601 C CA . LYS A 1 194 ? -0.738 -1.9 -20.875 1 90.75 194 LYS A CA 1
ATOM 1602 C C . LYS A 1 194 ? -0.099 -0.804 -20.031 1 90.75 194 LYS A C 1
ATOM 1604 O O . LYS A 1 194 ? 0.036 0.336 -20.484 1 90.75 194 LYS A O 1
ATOM 1609 N N . ALA A 1 195 ? 0.216 -1.121 -18.859 1 93 195 ALA A N 1
ATOM 1610 C CA . ALA A 1 195 ? 0.813 -0.149 -17.953 1 93 195 ALA A CA 1
ATOM 1611 C C . ALA A 1 195 ? 2.207 0.258 -18.422 1 93 195 ALA A C 1
ATOM 1613 O O . ALA A 1 195 ? 2.633 1.396 -18.203 1 93 195 ALA A O 1
ATOM 1614 N N . LEU A 1 196 ? 2.859 -0.675 -19.047 1 90.44 196 LEU A N 1
ATOM 1615 C CA . LEU A 1 196 ? 4.242 -0.421 -19.438 1 90.44 196 LEU A CA 1
ATOM 1616 C C . LEU A 1 196 ? 4.363 -0.269 -20.938 1 90.44 196 LEU A C 1
ATOM 1618 O O . LEU A 1 196 ? 5.441 -0.477 -21.516 1 90.44 196 LEU A O 1
ATOM 1622 N N . LEU A 1 197 ? 3.264 0.029 -21.453 1 77.12 197 LEU A N 1
ATOM 1623 C CA . LEU A 1 197 ? 3.246 0.244 -22.891 1 77.12 197 LEU A CA 1
ATOM 1624 C C . LEU A 1 197 ? 4.293 1.275 -23.297 1 77.12 197 LEU A C 1
ATOM 1626 O O . LEU A 1 197 ? 4.363 2.359 -22.719 1 77.12 197 LEU A O 1
ATOM 1630 N N . GLY A 1 198 ? 5.168 0.856 -24.109 1 65.06 198 GLY A N 1
ATOM 1631 C CA . GLY A 1 198 ? 6.219 1.731 -24.609 1 65.06 198 GLY A CA 1
ATOM 1632 C C . GLY A 1 198 ? 7.574 1.444 -24 1 65.06 198 GLY A C 1
ATOM 1633 O O . GLY A 1 198 ? 8.594 1.983 -24.438 1 65.06 198 GLY A O 1
ATOM 1634 N N . ASN A 1 199 ? 7.383 0.811 -22.875 1 65.06 199 ASN A N 1
ATOM 1635 C CA . ASN A 1 199 ? 8.656 0.417 -22.281 1 65.06 199 ASN A CA 1
ATOM 1636 C C . ASN A 1 199 ? 9.297 -0.74 -23.047 1 65.06 199 ASN A C 1
ATOM 1638 O O . ASN A 1 199 ? 8.695 -1.811 -23.172 1 65.06 199 ASN A O 1
ATOM 1642 N N . ALA A 1 200 ? 10.273 -0.483 -23.719 1 57.06 200 ALA A N 1
ATOM 1643 C CA . ALA A 1 200 ? 10.977 -1.418 -24.594 1 57.06 200 ALA A CA 1
ATOM 1644 C C . ALA A 1 200 ? 11.328 -2.705 -23.859 1 57.06 200 ALA A C 1
ATOM 1646 O O . ALA A 1 200 ? 11.359 -3.783 -24.453 1 57.06 200 ALA A O 1
ATOM 1647 N N . ASP A 1 201 ? 11.609 -2.59 -22.625 1 54.19 201 ASP A N 1
ATOM 1648 C CA . ASP A 1 201 ? 12.102 -3.727 -21.844 1 54.19 201 ASP A CA 1
ATOM 1649 C C . ASP A 1 201 ? 10.984 -4.738 -21.594 1 54.19 201 ASP A C 1
ATOM 1651 O O . ASP A 1 201 ? 11.25 -5.93 -21.422 1 54.19 201 ASP A O 1
ATOM 1655 N N . ILE A 1 202 ? 9.789 -4.336 -21.688 1 57.88 202 ILE A N 1
ATOM 1656 C CA . ILE A 1 202 ? 8.68 -5.188 -21.266 1 57.88 202 ILE A CA 1
ATOM 1657 C C . ILE A 1 202 ? 8.461 -6.289 -22.297 1 57.88 202 ILE A C 1
ATOM 1659 O O . ILE A 1 202 ? 8.141 -7.426 -21.953 1 57.88 202 ILE A O 1
ATOM 1663 N N . ASN A 1 203 ? 8.555 -5.902 -23.547 1 56.94 203 ASN A N 1
ATOM 1664 C CA . ASN A 1 203 ? 8.289 -6.918 -24.547 1 56.94 203 ASN A CA 1
ATOM 1665 C C . ASN A 1 203 ? 9.172 -8.148 -24.359 1 56.94 203 ASN A C 1
ATOM 1667 O O . ASN A 1 203 ? 8.711 -9.281 -24.516 1 56.94 203 ASN A O 1
ATOM 1671 N N . GLU A 1 204 ? 10.297 -7.879 -24.047 1 52.25 204 GLU A N 1
ATOM 1672 C CA . GLU A 1 204 ? 11.227 -9 -23.906 1 52.25 204 GLU A CA 1
ATOM 1673 C C . GLU A 1 204 ? 10.906 -9.828 -22.672 1 52.25 204 GLU A C 1
ATOM 1675 O O . GLU A 1 204 ? 10.969 -11.062 -22.719 1 52.25 204 GLU A O 1
ATOM 1680 N N . ILE A 1 205 ? 10.539 -9.172 -21.703 1 51.97 205 ILE A N 1
ATOM 1681 C CA . ILE A 1 205 ? 10.383 -9.852 -20.422 1 51.97 205 ILE A CA 1
ATOM 1682 C C . ILE A 1 205 ? 9.07 -10.633 -20.406 1 51.97 205 ILE A C 1
ATOM 1684 O O . ILE A 1 205 ? 9.039 -11.797 -20 1 51.97 205 ILE A O 1
ATOM 1688 N N . LEU A 1 206 ? 8.078 -9.914 -20.922 1 58.56 206 LEU A N 1
ATOM 1689 C CA . LEU A 1 206 ? 6.797 -10.617 -20.922 1 58.56 206 LEU A CA 1
ATOM 1690 C C . LEU A 1 206 ? 6.801 -11.75 -21.938 1 58.56 206 LEU A C 1
ATOM 1692 O O . LEU A 1 206 ? 6.098 -12.75 -21.766 1 58.56 206 LEU A O 1
ATOM 1696 N N . LYS A 1 207 ? 7.633 -11.711 -23 1 55.03 207 LYS A N 1
ATOM 1697 C CA . LYS A 1 207 ? 7.836 -12.844 -23.906 1 55.03 207 LYS A CA 1
ATOM 1698 C C . LYS A 1 207 ? 8.461 -14.023 -23.172 1 55.03 207 LYS A C 1
ATOM 1700 O O . LYS A 1 207 ? 8.117 -15.18 -23.438 1 55.03 207 LYS A O 1
ATOM 1705 N N . ALA A 1 208 ? 9.453 -13.742 -22.469 1 45.34 208 ALA A N 1
ATOM 1706 C CA . ALA A 1 208 ? 10.102 -14.867 -21.797 1 45.34 208 ALA A CA 1
ATOM 1707 C C . ALA A 1 208 ? 9.109 -15.641 -20.938 1 45.34 208 ALA A C 1
ATOM 1709 O O . ALA A 1 208 ? 9.281 -16.844 -20.703 1 45.34 208 ALA A O 1
ATOM 1710 N N . ALA A 1 209 ? 8.156 -14.953 -20.422 1 44.31 209 ALA A N 1
ATOM 1711 C CA . ALA A 1 209 ? 7.113 -15.695 -19.703 1 44.31 209 ALA A CA 1
ATOM 1712 C C . ALA A 1 209 ? 6.328 -16.594 -20.656 1 44.31 209 ALA A C 1
ATOM 1714 O O . ALA A 1 209 ? 5.758 -17.609 -20.25 1 44.31 209 ALA A O 1
ATOM 1715 N N .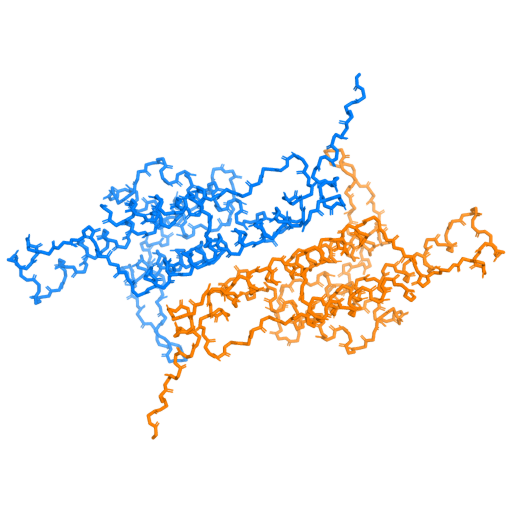 ASN A 1 210 ? 6.203 -16.344 -21.969 1 41.91 210 ASN A N 1
ATOM 1716 C CA . ASN A 1 210 ? 5.512 -17.109 -23 1 41.91 210 ASN A CA 1
ATOM 1717 C C . ASN A 1 210 ? 6.395 -18.219 -23.562 1 41.91 210 ASN A C 1
ATOM 1719 O O . ASN A 1 210 ? 5.941 -19.031 -24.359 1 41.91 210 ASN A O 1
ATOM 1723 N N . GLY A 1 211 ? 7.691 -18.062 -23.453 1 39.22 211 GLY A N 1
ATOM 1724 C CA . GLY A 1 211 ? 8.445 -19.172 -24.031 1 39.22 211 GLY A CA 1
ATOM 1725 C C . GLY A 1 211 ? 8.766 -20.266 -23.016 1 39.22 211 GLY A C 1
ATOM 1726 O O . GLY A 1 211 ? 8.75 -20.016 -21.812 1 39.22 211 GLY A O 1
ATOM 1727 N N . MET B 1 1 ? -33.312 -12.648 -13.18 1 27.84 1 MET B N 1
ATOM 1728 C CA . MET B 1 1 ? -32.531 -11.68 -13.953 1 27.84 1 MET B CA 1
ATOM 1729 C C . MET B 1 1 ? -31.047 -11.953 -13.836 1 27.84 1 MET B C 1
ATOM 1731 O O . MET B 1 1 ? -30.5 -12.039 -12.727 1 27.84 1 MET B O 1
ATOM 1735 N N . THR B 1 2 ? -30.422 -12.695 -14.664 1 32.44 2 THR B N 1
ATOM 1736 C CA . THR B 1 2 ? -29.031 -13.117 -14.672 1 32.44 2 THR B CA 1
ATOM 1737 C C . THR B 1 2 ? -28.094 -11.922 -14.539 1 32.44 2 THR B C 1
ATOM 1739 O O . THR B 1 2 ? -28.156 -10.992 -15.344 1 32.44 2 THR B O 1
ATOM 1742 N N . GLN B 1 3 ? -27.938 -11.383 -13.461 1 36 3 GLN B N 1
ATOM 1743 C CA . GLN B 1 3 ? -27.078 -10.227 -13.266 1 36 3 GLN B CA 1
ATOM 1744 C C . GLN B 1 3 ? -25.828 -10.32 -14.141 1 36 3 GLN B C 1
ATOM 1746 O O . GLN B 1 3 ? -25 -11.227 -13.961 1 36 3 GLN B O 1
ATOM 1751 N N . ILE B 1 4 ? -25.953 -10.086 -15.383 1 41.62 4 ILE B N 1
ATOM 1752 C CA . ILE B 1 4 ? -24.891 -10.047 -16.375 1 41.62 4 ILE B CA 1
ATOM 1753 C C . ILE B 1 4 ? -23.688 -9.266 -15.828 1 41.62 4 ILE B C 1
ATOM 1755 O O . ILE B 1 4 ? -23.828 -8.102 -15.445 1 41.62 4 ILE B O 1
ATOM 1759 N N . TYR B 1 5 ? -22.938 -9.906 -15.031 1 51.09 5 TYR B N 1
ATOM 1760 C CA . TYR B 1 5 ? -21.688 -9.297 -14.57 1 51.09 5 TYR B CA 1
ATOM 1761 C C . TYR B 1 5 ? -21.016 -8.516 -15.695 1 51.09 5 TYR B C 1
ATOM 1763 O O . TYR B 1 5 ? -20.766 -9.062 -16.766 1 51.09 5 TYR B O 1
ATOM 1771 N N . GLU B 1 6 ? -21.375 -7.293 -15.938 1 64.56 6 GLU B N 1
ATOM 1772 C CA . GLU B 1 6 ? -20.75 -6.422 -16.922 1 64.56 6 GLU B CA 1
ATOM 1773 C C . GLU B 1 6 ? -19.266 -6.188 -16.594 1 64.56 6 GLU B C 1
ATOM 1775 O O . GLU B 1 6 ? -18.938 -5.773 -15.477 1 64.56 6 GLU B O 1
ATOM 1780 N N . PHE B 1 7 ? -18.422 -7.125 -17.047 1 76.12 7 PHE B N 1
ATOM 1781 C CA . PHE B 1 7 ? -16.969 -7.129 -16.906 1 76.12 7 PHE B CA 1
ATOM 1782 C C . PHE B 1 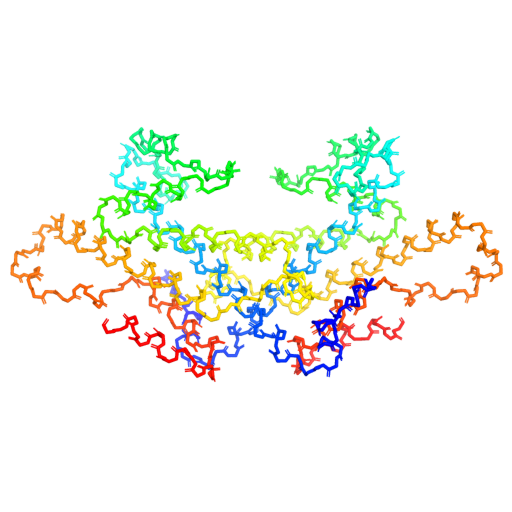7 ? -16.359 -5.938 -17.641 1 76.12 7 PHE B C 1
ATOM 1784 O O . PHE B 1 7 ? -15.43 -6.098 -18.422 1 76.12 7 PHE B O 1
ATOM 1791 N N . LYS B 1 8 ? -17.062 -4.715 -17.281 1 82.38 8 LYS B N 1
ATOM 1792 C CA . LYS B 1 8 ? -16.641 -3.518 -18.016 1 82.38 8 LYS B CA 1
ATOM 1793 C C . LYS B 1 8 ? -15.164 -3.225 -17.797 1 82.38 8 LYS B C 1
ATOM 1795 O O . LYS B 1 8 ? -14.422 -3.01 -18.75 1 82.38 8 LYS B O 1
ATOM 1800 N N . LYS B 1 9 ? -14.773 -3.244 -16.562 1 84.88 9 LYS B N 1
ATOM 1801 C CA . LYS B 1 9 ? -13.375 -2.957 -16.266 1 84.88 9 LYS B CA 1
ATOM 1802 C C . LYS B 1 9 ? -12.453 -4.012 -16.875 1 84.88 9 LYS B C 1
ATOM 1804 O O . LYS B 1 9 ? -11.414 -3.678 -17.453 1 84.88 9 LYS B O 1
ATOM 1809 N N . LEU B 1 10 ? -12.883 -5.148 -16.828 1 82.44 10 LEU B N 1
ATOM 1810 C CA . LEU B 1 10 ? -12.07 -6.227 -17.375 1 82.44 10 LEU B CA 1
ATOM 1811 C C . LEU B 1 10 ? -11.953 -6.109 -18.891 1 82.44 10 LEU B C 1
ATOM 1813 O O . LEU B 1 10 ? -10.891 -6.352 -19.469 1 82.44 10 LEU B O 1
ATOM 1817 N N . ASN B 1 11 ? -13.039 -5.723 -19.422 1 83.25 11 ASN B N 1
ATOM 1818 C CA . ASN B 1 11 ? -13.039 -5.543 -20.859 1 83.25 11 ASN B CA 1
ATOM 1819 C C . ASN B 1 11 ? -12.141 -4.391 -21.297 1 83.25 11 ASN B C 1
ATOM 1821 O O . ASN B 1 11 ? -11.5 -4.449 -22.344 1 83.25 11 ASN B O 1
ATOM 1825 N N . ARG B 1 12 ? -12.133 -3.428 -20.5 1 82.19 12 ARG B N 1
ATOM 1826 C CA . ARG B 1 12 ? -11.273 -2.285 -20.781 1 82.19 12 ARG B CA 1
ATOM 1827 C C . ARG B 1 12 ? -9.797 -2.666 -20.656 1 82.19 12 ARG B C 1
ATOM 1829 O O . ARG B 1 12 ? -8.953 -2.16 -21.406 1 82.19 12 ARG B O 1
ATOM 1836 N N . ILE B 1 13 ? -9.523 -3.467 -19.781 1 83.12 13 ILE B N 1
ATOM 1837 C CA . ILE B 1 13 ? -8.156 -3.951 -19.609 1 83.12 13 ILE B CA 1
ATOM 1838 C C . ILE B 1 13 ? -7.703 -4.691 -20.859 1 83.12 13 ILE B C 1
ATOM 1840 O O . ILE B 1 13 ? -6.586 -4.484 -21.344 1 83.12 13 ILE B O 1
ATOM 1844 N N . ILE B 1 14 ? -8.617 -5.406 -21.375 1 81.19 14 ILE B N 1
ATOM 1845 C CA . ILE B 1 14 ? -8.266 -6.242 -22.516 1 81.19 14 ILE B CA 1
ATOM 1846 C C . ILE B 1 14 ? -8.305 -5.418 -23.797 1 81.19 14 ILE B C 1
ATOM 1848 O O . ILE B 1 14 ? -7.406 -5.508 -24.641 1 81.19 14 ILE B O 1
ATOM 1852 N N . GLY B 1 15 ? -9.305 -4.574 -23.875 1 82.19 15 GLY B N 1
ATOM 1853 C CA . GLY B 1 15 ? -9.547 -3.908 -25.156 1 82.19 15 GLY B CA 1
ATOM 1854 C C . GLY B 1 15 ? -9 -2.494 -25.203 1 82.19 15 GLY B C 1
ATOM 1855 O O . GLY B 1 15 ? -8.875 -1.906 -26.266 1 82.19 15 GLY B O 1
ATOM 1856 N N . GLY B 1 16 ? -8.68 -1.944 -24.141 1 83.38 16 GLY B N 1
ATOM 1857 C CA . GLY B 1 16 ? -8.289 -0.544 -24.094 1 83.38 16 GLY B CA 1
ATOM 1858 C C . GLY B 1 16 ? -6.809 -0.326 -24.344 1 83.38 16 GLY B C 1
ATOM 1859 O O . GLY B 1 16 ? -6.062 -1.283 -24.562 1 83.38 16 GLY B O 1
ATOM 1860 N N . ASP B 1 17 ? -6.426 0.952 -24.391 1 86.56 17 ASP B N 1
ATOM 1861 C CA . ASP B 1 17 ? -5.043 1.321 -24.672 1 86.56 17 ASP B CA 1
ATOM 1862 C C . ASP B 1 17 ? -4.234 1.446 -23.375 1 86.56 17 ASP B C 1
ATOM 1864 O O . ASP B 1 17 ? -3.049 1.783 -23.406 1 86.56 17 ASP B O 1
ATOM 1868 N N . GLY B 1 18 ? -4.871 1.281 -22.344 1 90.19 18 GLY B N 1
ATOM 1869 C CA . GLY B 1 18 ? -4.164 1.222 -21.078 1 90.19 18 GLY B CA 1
ATOM 1870 C C . GLY B 1 18 ? -4.098 2.561 -20.375 1 90.19 18 GLY B C 1
ATOM 1871 O O . GLY B 1 18 ? -3.512 2.668 -19.297 1 90.19 18 GLY B O 1
ATOM 1872 N N . ALA B 1 19 ? -4.648 3.645 -20.953 1 89.25 19 ALA B N 1
ATOM 1873 C CA . ALA B 1 19 ? -4.578 4.984 -20.375 1 89.25 19 ALA B CA 1
ATOM 1874 C C . ALA B 1 19 ? -5.238 5.023 -19 1 89.25 19 ALA B C 1
ATOM 1876 O O . ALA B 1 19 ? -4.695 5.617 -18.062 1 89.25 19 ALA B O 1
ATOM 1877 N N . GLU B 1 20 ? -6.355 4.363 -18.938 1 90.62 20 GLU B N 1
ATOM 1878 C CA . GLU B 1 20 ? -7.082 4.352 -17.672 1 90.62 20 GLU B CA 1
ATOM 1879 C C . GLU B 1 20 ? -6.324 3.564 -16.609 1 90.62 20 GLU B C 1
ATOM 1881 O O . GLU B 1 20 ? -6.332 3.934 -15.43 1 90.62 20 GLU B O 1
ATOM 1886 N N . ILE B 1 21 ? -5.723 2.482 -17.016 1 93.88 21 ILE B N 1
ATOM 1887 C CA . ILE B 1 21 ? -4.938 1.666 -16.094 1 93.88 21 ILE B CA 1
ATOM 1888 C C . ILE B 1 21 ? -3.764 2.48 -15.555 1 93.88 21 ILE B C 1
ATOM 1890 O O . ILE B 1 21 ? -3.525 2.512 -14.344 1 93.88 21 ILE B O 1
ATOM 1894 N N . ARG B 1 22 ? -3.098 3.168 -16.422 1 93.25 22 ARG B N 1
ATOM 1895 C CA . ARG B 1 22 ? -1.964 3.998 -16.016 1 93.25 22 ARG B CA 1
ATOM 1896 C C . ARG B 1 22 ? -2.408 5.117 -15.078 1 93.25 22 ARG B C 1
ATOM 1898 O O . ARG B 1 22 ? -1.743 5.395 -14.078 1 93.25 22 ARG B O 1
ATOM 1905 N N . GLU B 1 23 ? -3.494 5.676 -15.383 1 93.12 23 GLU B N 1
ATOM 1906 C CA . GLU B 1 23 ? -4.02 6.742 -14.531 1 93.12 23 GLU B CA 1
ATOM 1907 C C . GLU B 1 23 ? -4.34 6.223 -13.133 1 93.12 23 GLU B C 1
ATOM 1909 O O . GLU B 1 23 ? -3.998 6.859 -12.133 1 93.12 23 GLU B O 1
ATOM 1914 N N . GLN B 1 24 ? -4.957 5.078 -13.07 1 95.88 24 GLN B N 1
ATOM 1915 C CA . GLN B 1 24 ? -5.328 4.5 -11.781 1 95.88 24 GLN B CA 1
ATOM 1916 C C . GLN B 1 24 ? -4.086 4.129 -10.969 1 95.88 24 GLN B C 1
ATOM 1918 O O . GLN B 1 24 ? -4.066 4.293 -9.75 1 95.88 24 GLN B O 1
ATOM 1923 N N . LEU B 1 25 ? -3.088 3.668 -11.625 1 97.12 25 LEU B N 1
ATOM 1924 C CA . LEU B 1 25 ? -1.851 3.324 -10.938 1 97.12 25 LEU B CA 1
ATOM 1925 C C . LEU B 1 25 ? -1.16 4.574 -10.398 1 97.12 25 LEU B C 1
ATOM 1927 O O . LEU B 1 25 ? -0.643 4.57 -9.281 1 97.12 25 LEU B O 1
ATOM 1931 N N . ILE B 1 26 ? -1.197 5.613 -11.164 1 96.62 26 ILE B N 1
ATOM 1932 C CA . ILE B 1 26 ? -0.595 6.875 -10.75 1 96.62 26 ILE B CA 1
ATOM 1933 C C . ILE B 1 26 ? -1.35 7.441 -9.547 1 96.62 26 ILE B C 1
ATOM 1935 O O . ILE B 1 26 ? -0.74 7.82 -8.547 1 96.62 26 ILE B O 1
ATOM 1939 N N . LEU B 1 27 ? -2.652 7.41 -9.664 1 97.31 27 LEU B N 1
ATOM 1940 C CA . LEU B 1 27 ? -3.467 7.938 -8.578 1 97.31 27 LEU B CA 1
ATOM 1941 C C . LEU B 1 27 ? -3.293 7.102 -7.312 1 97.31 27 LEU B C 1
ATOM 1943 O O . LEU B 1 27 ? -3.264 7.641 -6.203 1 97.31 27 LEU B O 1
ATOM 1947 N N . ALA B 1 28 ? -3.176 5.812 -7.477 1 98.38 28 ALA B N 1
ATOM 1948 C CA . ALA B 1 28 ? -2.939 4.938 -6.332 1 98.38 28 ALA B CA 1
ATOM 1949 C C . ALA B 1 28 ? -1.636 5.301 -5.625 1 98.38 28 ALA B C 1
ATOM 1951 O O . ALA B 1 28 ? -1.605 5.441 -4.398 1 98.38 28 ALA B O 1
ATOM 1952 N N . GLY B 1 29 ? -0.59 5.453 -6.398 1 98.12 29 GLY B N 1
ATOM 1953 C CA . GLY B 1 29 ? 0.696 5.824 -5.832 1 98.12 29 GLY B CA 1
ATOM 1954 C C . GLY B 1 29 ? 0.674 7.172 -5.137 1 98.12 29 GLY B C 1
ATOM 1955 O O . GLY B 1 29 ? 1.251 7.328 -4.059 1 98.12 29 GLY B O 1
ATOM 1956 N N . LEU B 1 30 ? -0.018 8.125 -5.746 1 97.62 30 LEU B N 1
ATOM 1957 C CA . LEU B 1 30 ? -0.112 9.461 -5.156 1 97.62 30 LEU B CA 1
ATOM 1958 C C . LEU B 1 30 ? -0.843 9.406 -3.82 1 97.62 30 LEU B C 1
ATOM 1960 O O . LEU B 1 30 ? -0.401 10.016 -2.844 1 97.62 30 LEU B O 1
ATOM 1964 N N . LEU B 1 31 ? -1.94 8.664 -3.848 1 98.12 31 LEU B N 1
ATOM 1965 C CA . LEU B 1 31 ? -2.723 8.625 -2.617 1 98.12 31 LEU B CA 1
ATOM 1966 C C . LEU B 1 31 ? -1.932 7.965 -1.493 1 98.12 31 LEU B C 1
ATOM 1968 O O . LEU B 1 31 ? -1.937 8.445 -0.358 1 98.12 31 LEU B O 1
ATOM 1972 N N . LEU B 1 32 ? -1.266 6.883 -1.799 1 97.94 32 LEU B N 1
ATOM 1973 C CA . LEU B 1 32 ? -0.447 6.207 -0.799 1 97.94 32 LEU B CA 1
ATOM 1974 C C . LEU B 1 32 ? 0.617 7.145 -0.24 1 97.94 32 LEU B C 1
ATOM 1976 O O . LEU B 1 32 ? 0.785 7.242 0.978 1 97.94 32 LEU B O 1
ATOM 1980 N N . MET B 1 33 ? 1.277 7.812 -1.096 1 97.62 33 MET B N 1
ATOM 1981 C CA . MET B 1 33 ? 2.373 8.703 -0.728 1 97.62 33 MET B CA 1
ATOM 1982 C C . MET B 1 33 ? 1.866 9.867 0.117 1 97.62 33 MET B C 1
ATOM 1984 O O . MET B 1 33 ? 2.424 10.164 1.177 1 97.62 33 MET B O 1
ATOM 1988 N N . LEU B 1 34 ? 0.831 10.484 -0.396 1 97.5 34 LEU B N 1
ATOM 1989 C CA . LEU B 1 34 ? 0.295 11.648 0.299 1 97.5 34 LEU B CA 1
ATOM 1990 C C . LEU B 1 34 ? -0.223 11.266 1.682 1 97.5 34 LEU B C 1
ATOM 1992 O O . LEU B 1 34 ? 0.018 11.977 2.658 1 97.5 34 LEU B O 1
ATOM 1996 N N . PHE B 1 35 ? -0.903 10.141 1.742 1 97.88 35 PHE B N 1
ATOM 1997 C CA . PHE B 1 35 ? -1.471 9.727 3.018 1 97.88 35 PHE B CA 1
ATOM 1998 C C . PHE B 1 35 ? -0.371 9.461 4.039 1 97.88 35 PHE B C 1
ATOM 2000 O O . PHE B 1 35 ? -0.476 9.891 5.195 1 97.88 35 PHE B O 1
ATOM 2007 N N . GLU B 1 36 ? 0.676 8.773 3.605 1 97.38 36 GLU B N 1
ATOM 2008 C CA . GLU B 1 36 ? 1.752 8.445 4.535 1 97.38 36 GLU B CA 1
ATOM 2009 C C . GLU B 1 36 ? 2.463 9.703 5.023 1 97.38 36 GLU B C 1
ATOM 2011 O O . GLU B 1 36 ? 2.789 9.82 6.207 1 97.38 36 GLU B O 1
ATOM 2016 N N . ARG B 1 37 ? 2.672 10.633 4.137 1 97.06 37 ARG B N 1
ATOM 2017 C CA . ARG B 1 37 ? 3.357 11.867 4.508 1 97.06 37 ARG B CA 1
ATOM 2018 C C . ARG B 1 37 ? 2.488 12.727 5.426 1 97.06 37 ARG B C 1
ATOM 2020 O O . ARG B 1 37 ? 2.98 13.297 6.398 1 97.06 37 ARG B O 1
ATOM 2027 N N . PHE B 1 38 ? 1.203 12.789 5.047 1 97.81 38 PHE B N 1
ATOM 2028 C CA . PHE B 1 38 ? 0.243 13.523 5.859 1 97.81 38 PHE B CA 1
ATOM 2029 C C . PHE B 1 38 ? 0.172 12.953 7.27 1 97.81 38 PHE B C 1
ATOM 2031 O O . PHE B 1 38 ? 0.239 13.695 8.25 1 97.81 38 PHE B O 1
ATOM 2038 N N . LYS B 1 39 ? 0.056 11.641 7.352 1 97.19 39 LYS B N 1
ATOM 2039 C CA . LYS B 1 39 ? -0.005 10.938 8.633 1 97.19 39 LYS B CA 1
ATOM 2040 C C . LYS B 1 39 ? 1.251 11.188 9.461 1 97.19 39 LYS B C 1
ATOM 2042 O O . LYS B 1 39 ? 1.163 11.523 10.641 1 97.19 39 LYS B O 1
ATOM 2047 N N . LYS B 1 40 ? 2.434 11.031 8.844 1 95.19 40 LYS B N 1
ATOM 2048 C CA . LYS B 1 40 ? 3.703 11.219 9.539 1 95.19 40 LYS B CA 1
ATOM 2049 C C . LYS B 1 40 ? 3.828 12.641 10.086 1 95.19 40 LYS B C 1
ATOM 2051 O O . LYS B 1 40 ? 4.254 12.836 11.227 1 95.19 40 LYS B O 1
ATOM 2056 N N . TYR B 1 41 ? 3.475 13.594 9.289 1 95.25 41 TYR B N 1
ATOM 2057 C CA . TYR B 1 41 ? 3.555 14.984 9.719 1 95.25 41 TYR B CA 1
ATOM 2058 C C . TYR B 1 41 ? 2.635 15.234 10.914 1 95.25 41 TYR B C 1
ATOM 2060 O O . TYR B 1 41 ? 3.062 15.789 11.922 1 95.25 41 TYR B O 1
ATOM 2068 N N . THR B 1 42 ? 1.366 14.852 10.75 1 96.62 42 THR B N 1
ATOM 2069 C CA . THR B 1 42 ? 0.348 15.102 11.766 1 96.62 42 THR B CA 1
ATOM 2070 C C . THR B 1 42 ? 0.733 14.453 13.094 1 96.62 42 THR B C 1
ATOM 2072 O O . THR B 1 42 ? 0.684 15.102 14.141 1 96.62 42 THR B O 1
ATOM 2075 N N . LEU B 1 43 ? 1.144 13.242 13.008 1 94.75 43 LEU B N 1
ATOM 2076 C CA . LEU B 1 43 ? 1.542 12.523 14.211 1 94.75 43 LEU B CA 1
ATOM 2077 C C . LEU B 1 43 ? 2.787 13.148 14.836 1 94.75 43 LEU B C 1
ATOM 2079 O O . LEU B 1 43 ? 2.879 13.273 16.062 1 94.75 43 LEU B O 1
ATOM 2083 N N . GLY B 1 44 ? 3.758 13.438 13.969 1 91.81 44 GLY B N 1
ATOM 2084 C CA . GLY B 1 44 ? 4.977 14.055 14.469 1 91.81 44 GLY B CA 1
ATOM 2085 C C . GLY B 1 44 ? 4.727 15.336 15.242 1 91.81 44 GLY B C 1
ATOM 2086 O O . GLY B 1 44 ? 5.332 15.562 16.297 1 91.81 44 GLY B O 1
ATOM 2087 N N . GLN B 1 45 ? 3.867 16.188 14.734 1 91.69 45 GLN B N 1
ATOM 2088 C CA . GLN B 1 45 ? 3.557 17.453 15.391 1 91.69 45 GLN B CA 1
ATOM 2089 C C . GLN B 1 45 ? 2.898 17.219 16.75 1 91.69 45 GLN B C 1
ATOM 2091 O O . GLN B 1 45 ? 3.279 17.828 17.75 1 91.69 45 GLN B O 1
ATOM 2096 N N . VAL B 1 46 ? 1.932 16.297 16.781 1 92 46 VAL B N 1
ATOM 2097 C CA . VAL B 1 46 ? 1.162 16.062 18 1 92 46 VAL B CA 1
ATOM 2098 C C . VAL B 1 46 ? 2.041 15.367 19.047 1 92 46 VAL B C 1
ATOM 2100 O O . VAL B 1 46 ? 2.016 15.727 20.219 1 92 46 VAL B O 1
ATOM 2103 N N . GLU B 1 47 ? 2.787 14.438 18.578 1 89.38 47 GLU B N 1
ATOM 2104 C CA . GLU B 1 47 ? 3.688 13.742 19.5 1 89.38 47 GLU B CA 1
ATOM 2105 C C . GLU B 1 47 ? 4.758 14.68 20.047 1 89.38 47 GLU B C 1
ATOM 2107 O O . GLU B 1 47 ? 5.129 14.594 21.219 1 89.38 47 GLU B O 1
ATOM 2112 N N . GLY B 1 48 ? 5.312 15.539 19.219 1 83.31 48 GLY B N 1
ATOM 2113 C CA . GLY B 1 48 ? 6.273 16.531 19.656 1 83.31 48 GLY B CA 1
ATOM 2114 C C . GLY B 1 48 ? 5.695 17.5 20.672 1 83.31 48 GLY B C 1
ATOM 2115 O O . GLY B 1 48 ? 6.371 17.891 21.625 1 83.31 48 GLY B O 1
ATOM 2116 N N . PHE B 1 49 ? 4.504 17.844 20.453 1 82.19 49 PHE B N 1
ATOM 2117 C CA . PHE B 1 49 ? 3.83 18.812 21.312 1 82.19 49 PHE B CA 1
ATOM 2118 C C . PHE B 1 49 ? 3.557 18.219 22.688 1 82.19 49 PHE B C 1
ATOM 2120 O O . PHE B 1 49 ? 3.689 18.906 23.703 1 82.19 49 PHE B O 1
ATOM 2127 N N . PHE B 1 50 ? 3.27 16.922 22.703 1 82.62 50 PHE B N 1
ATOM 2128 C CA . PHE B 1 50 ? 2.875 16.281 23.953 1 82.62 50 PHE B CA 1
ATOM 2129 C C . PHE B 1 50 ? 4.031 15.492 24.547 1 82.62 50 PHE B C 1
ATOM 2131 O O . PHE B 1 50 ? 3.869 14.805 25.547 1 82.62 50 PHE B O 1
ATOM 2138 N N . CYS B 1 51 ? 5.152 15.547 23.891 1 77.31 51 CYS B N 1
ATOM 2139 C CA . CYS B 1 51 ? 6.262 14.695 24.312 1 77.31 51 CYS B CA 1
ATOM 2140 C C . CYS B 1 51 ? 6.672 15.016 25.75 1 77.31 51 CYS B C 1
ATOM 2142 O O . CYS B 1 51 ? 6.641 16.172 26.156 1 77.31 51 CYS B O 1
ATOM 2144 N N . SER B 1 52 ? 6.801 13.969 26.375 1 69.44 52 SER B N 1
ATOM 2145 C CA . SER B 1 52 ? 7.23 14.109 27.766 1 69.44 52 SER B CA 1
ATOM 2146 C C . SER B 1 52 ? 8.75 14.055 27.875 1 69.44 52 SER B C 1
ATOM 2148 O O . SER B 1 52 ? 9.336 14.68 28.766 1 69.44 52 SER B O 1
ATOM 2150 N N . HIS B 1 53 ? 9.289 13.18 26.969 1 69.81 53 HIS B N 1
ATOM 2151 C CA . HIS B 1 53 ? 10.734 13.016 27 1 69.81 53 HIS B CA 1
ATOM 2152 C C . HIS B 1 53 ? 11.297 12.82 25.594 1 69.81 53 HIS B C 1
ATOM 2154 O O . HIS B 1 53 ? 10.594 12.344 24.703 1 69.81 53 HIS B O 1
ATOM 2160 N N . ILE B 1 54 ? 12.312 13.516 25.375 1 68.94 54 ILE B N 1
ATOM 2161 C CA . ILE B 1 54 ? 13.023 13.352 24.109 1 68.94 54 ILE B CA 1
ATOM 2162 C C . ILE B 1 54 ? 14.148 12.336 24.281 1 68.94 54 ILE B C 1
ATOM 2164 O O . ILE B 1 54 ? 14.922 12.414 25.234 1 68.94 54 ILE B O 1
ATOM 2168 N N . GLU B 1 55 ? 14.016 11.188 23.578 1 66.12 55 GLU B N 1
ATOM 2169 C CA . GLU B 1 55 ? 15.078 10.195 23.625 1 66.12 55 GLU B CA 1
ATOM 2170 C C . GLU B 1 55 ? 15.891 10.195 22.328 1 66.12 55 GLU B C 1
ATOM 2172 O O . GLU B 1 55 ? 15.359 10.492 21.266 1 66.12 55 GLU B O 1
ATOM 2177 N N . PHE B 1 56 ? 17.078 10.125 22.438 1 63.66 56 PHE B N 1
ATOM 2178 C CA . PHE B 1 56 ? 17.969 10.008 21.297 1 63.66 56 PHE B CA 1
ATOM 2179 C C . PHE B 1 56 ? 18.266 8.539 20.984 1 63.66 56 PHE B C 1
ATOM 2181 O O . PHE B 1 56 ? 18.688 7.789 21.859 1 63.66 56 PHE B O 1
ATOM 2188 N N . LYS B 1 57 ? 17.656 7.992 19.984 1 59.5 57 LYS B N 1
ATOM 2189 C CA . LYS B 1 57 ? 17.953 6.621 19.578 1 59.5 57 LYS B CA 1
ATOM 2190 C C . LYS B 1 57 ? 18.625 6.586 18.203 1 59.5 57 LYS B C 1
ATOM 2192 O O . LYS B 1 57 ? 18.031 6.98 17.203 1 59.5 57 LYS B O 1
ATOM 2197 N N . GLU B 1 58 ? 19.719 6.012 18.219 1 56.62 58 GLU B N 1
ATOM 2198 C CA . GLU B 1 58 ? 20.516 5.789 17.031 1 56.62 58 GLU B CA 1
ATOM 2199 C C . GLU B 1 58 ? 20.656 7.066 16.203 1 56.62 58 GLU B C 1
ATOM 2201 O O . GLU B 1 58 ? 20.531 7.039 14.977 1 56.62 58 GLU B O 1
ATOM 2206 N N . GLY B 1 59 ? 20.719 8.195 16.969 1 60.03 59 GLY B N 1
ATOM 2207 C CA . GLY B 1 59 ? 20.984 9.469 16.297 1 60.03 59 GLY B CA 1
ATOM 2208 C C . GLY B 1 59 ? 19.719 10.227 15.945 1 60.03 59 GLY B C 1
ATOM 2209 O O . GLY B 1 59 ? 19.797 11.383 15.523 1 60.03 59 GLY B O 1
ATOM 2210 N N . ASP B 1 60 ? 18.562 9.477 16.047 1 61.53 60 ASP B N 1
ATOM 2211 C CA . ASP B 1 60 ? 17.297 10.141 15.781 1 61.53 60 ASP B CA 1
ATOM 2212 C C . ASP B 1 60 ? 16.609 10.555 17.078 1 61.53 60 ASP B C 1
ATOM 2214 O O . ASP B 1 60 ? 16.781 9.906 18.109 1 61.53 60 ASP B O 1
ATOM 2218 N N . ILE B 1 61 ? 16.156 11.68 17.094 1 62.25 61 ILE B N 1
ATOM 2219 C CA . ILE B 1 61 ? 15.32 12.125 18.203 1 62.25 61 ILE B CA 1
ATOM 2220 C C . ILE B 1 61 ? 14.016 11.336 18.203 1 62.25 61 ILE B C 1
ATOM 2222 O O . ILE B 1 61 ? 13.266 11.352 17.219 1 62.25 61 ILE B O 1
ATOM 2226 N N . VAL B 1 62 ? 13.922 10.516 19.234 1 64.75 62 VAL B N 1
ATOM 2227 C CA . VAL B 1 62 ? 12.672 9.766 19.359 1 64.75 62 VAL B CA 1
ATOM 2228 C C . VAL B 1 62 ? 11.844 10.328 20.516 1 64.75 62 VAL B C 1
ATOM 2230 O O . VAL B 1 62 ? 12.359 10.547 21.609 1 64.75 62 VAL B O 1
ATOM 2233 N N . TYR B 1 63 ? 10.672 10.742 20.125 1 67.19 63 TYR B N 1
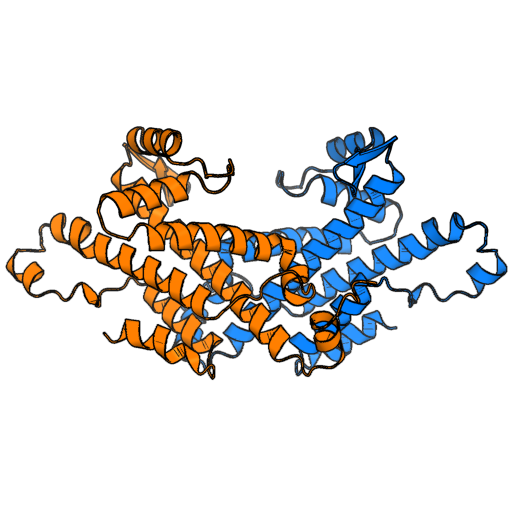ATOM 2234 C CA . TYR B 1 63 ? 9.742 11.219 21.141 1 67.19 63 TYR B CA 1
ATOM 2235 C C . TYR B 1 63 ? 9 10.062 21.781 1 67.19 63 TYR B C 1
ATOM 2237 O O . TYR B 1 63 ? 8.555 9.133 21.094 1 67.19 63 TYR B O 1
ATOM 2245 N N . ARG B 1 64 ? 9.141 10.031 23.031 1 77.81 64 ARG B N 1
ATOM 2246 C CA . ARG B 1 64 ? 8.234 9.117 23.719 1 77.81 64 ARG B CA 1
ATOM 2247 C C . ARG B 1 64 ? 6.836 9.711 23.828 1 77.81 64 ARG B C 1
ATOM 2249 O O . ARG B 1 64 ? 6.676 10.867 24.234 1 77.81 64 ARG B O 1
ATOM 2256 N N . ARG B 1 65 ? 5.945 8.938 23.453 1 82.75 65 ARG B N 1
ATOM 2257 C CA . ARG B 1 65 ? 4.562 9.398 23.484 1 82.75 65 ARG B CA 1
ATOM 2258 C C . ARG B 1 65 ? 4.145 9.781 24.906 1 82.75 65 ARG B C 1
ATOM 2260 O O . ARG B 1 65 ? 4.277 8.984 25.828 1 82.75 65 ARG B O 1
ATOM 2267 N N . GLY B 1 66 ? 3.713 10.961 25.031 1 85.19 66 GLY B N 1
ATOM 2268 C CA . GLY B 1 66 ? 3.299 11.461 26.328 1 85.19 66 GLY B CA 1
ATOM 2269 C C . GLY B 1 66 ? 1.985 10.867 26.812 1 85.19 66 GLY B C 1
ATOM 2270 O O . GLY B 1 66 ? 1.175 10.414 26 1 85.19 66 GLY B O 1
ATOM 2271 N N . ASP B 1 67 ? 1.768 10.977 28.047 1 86.81 67 ASP B N 1
ATOM 2272 C CA . ASP B 1 67 ? 0.584 10.398 28.688 1 86.81 67 ASP B CA 1
ATOM 2273 C C . ASP B 1 67 ? -0.691 11.062 28.172 1 86.81 67 ASP B C 1
ATOM 2275 O O . ASP B 1 67 ? -1.722 10.398 28.016 1 86.81 67 ASP B O 1
ATOM 2279 N N . LYS B 1 68 ? -0.577 12.258 28.016 1 88.94 68 LYS B N 1
ATOM 2280 C CA . LYS B 1 68 ? -1.757 12.977 27.531 1 88.94 68 LYS B CA 1
ATOM 2281 C C . LYS B 1 68 ? -2.207 12.453 26.172 1 88.94 68 LYS B C 1
ATOM 2283 O O . LYS B 1 68 ? -3.402 12.258 25.938 1 88.94 68 LYS B O 1
ATOM 2288 N N . PHE B 1 69 ? -1.251 12.305 25.281 1 91.56 69 PHE B N 1
ATOM 2289 C CA . PHE B 1 69 ? -1.609 11.812 23.953 1 91.56 69 PHE B CA 1
ATOM 2290 C C . PHE B 1 69 ? -2.059 10.359 24.016 1 91.56 69 PHE B C 1
ATOM 2292 O O . PHE B 1 69 ? -2.969 9.953 23.297 1 91.56 69 PHE B O 1
ATOM 2299 N N . LYS B 1 70 ? -1.503 9.578 24.875 1 92.31 70 LYS B N 1
ATOM 2300 C CA . LYS B 1 70 ? -1.955 8.203 25.078 1 92.31 70 LYS B CA 1
ATOM 2301 C C . LYS B 1 70 ? -3.426 8.164 25.484 1 92.31 70 LYS B C 1
ATOM 2303 O O . LYS B 1 70 ? -4.176 7.301 25.031 1 92.31 70 LYS B O 1
ATOM 2308 N N . LYS B 1 71 ? -3.738 9.047 26.328 1 92.81 71 LYS B N 1
ATOM 2309 C CA . LYS B 1 71 ? -5.125 9.133 26.766 1 92.81 71 LYS B CA 1
ATOM 2310 C C . LYS B 1 71 ? -6.051 9.516 25.625 1 92.81 71 LYS B C 1
ATOM 2312 O O . LYS B 1 71 ? -7.145 8.969 25.484 1 92.81 71 LYS B O 1
ATOM 2317 N N . LEU B 1 72 ? -5.582 10.391 24.844 1 92.44 72 LEU B N 1
ATOM 2318 C CA . LEU B 1 72 ? -6.379 10.812 23.703 1 92.44 72 LEU B CA 1
ATOM 2319 C C . LEU B 1 72 ? -6.582 9.656 22.734 1 92.44 72 LEU B C 1
ATOM 2321 O O . LEU B 1 72 ? -7.664 9.508 22.156 1 92.44 72 LEU B O 1
ATOM 2325 N N . ILE B 1 73 ? -5.625 8.922 22.547 1 93.81 73 ILE B N 1
ATOM 2326 C CA . ILE B 1 73 ? -5.707 7.77 21.656 1 93.81 73 ILE B CA 1
ATOM 2327 C C . ILE B 1 73 ? -6.723 6.766 22.203 1 93.81 73 ILE B C 1
ATOM 2329 O O . ILE B 1 73 ? -7.527 6.219 21.438 1 93.81 73 ILE B O 1
ATOM 2333 N N . LYS B 1 74 ? -6.645 6.512 23.422 1 92.69 74 LYS B N 1
ATOM 2334 C CA . LYS B 1 74 ? -7.582 5.586 24.047 1 92.69 74 LYS B CA 1
ATOM 2335 C C . LYS B 1 74 ? -9.023 6.066 23.891 1 92.69 74 LYS B C 1
ATOM 2337 O O . LYS B 1 74 ? -9.93 5.262 23.656 1 92.69 74 LYS B O 1
ATOM 2342 N N . GLU B 1 75 ? -9.188 7.258 23.938 1 92.25 75 GLU B N 1
ATOM 2343 C CA . GLU B 1 75 ? -10.531 7.84 23.953 1 92.25 75 GLU B CA 1
ATOM 2344 C C . GLU B 1 75 ? -11.062 8.023 22.531 1 92.25 75 GLU B C 1
ATOM 2346 O O . GLU B 1 75 ? -12.258 7.855 22.281 1 92.25 75 GLU B O 1
ATOM 2351 N N . HIS B 1 76 ? -10.164 8.383 21.594 1 90.44 76 HIS B N 1
ATOM 2352 C CA . HIS B 1 76 ? -10.664 8.852 20.312 1 90.44 76 HIS B CA 1
ATOM 2353 C C . HIS B 1 76 ? -10.039 8.07 19.156 1 90.44 76 HIS B C 1
ATOM 2355 O O . HIS B 1 76 ? -10.352 8.32 18 1 90.44 76 HIS B O 1
ATOM 2361 N N . GLY B 1 77 ? -9.211 7.133 19.438 1 91.38 77 GLY B N 1
ATOM 2362 C CA . GLY B 1 77 ? -8.453 6.445 18.406 1 91.38 77 GLY B CA 1
ATOM 2363 C C . GLY B 1 77 ? -9.258 5.379 17.688 1 91.38 77 GLY B C 1
ATOM 2364 O O . GLY B 1 77 ? -8.914 4.977 16.578 1 91.38 77 GLY B O 1
ATOM 2365 N N . LYS B 1 78 ? -10.266 4.934 18.328 1 84.62 78 LYS B N 1
ATOM 2366 C CA . LYS B 1 78 ? -11.039 3.838 17.75 1 84.62 78 LYS B CA 1
ATOM 2367 C C . LYS B 1 78 ? -11.969 4.344 16.641 1 84.62 78 LYS B C 1
ATOM 2369 O O . LYS B 1 78 ? -12.625 5.371 16.812 1 84.62 78 LYS B O 1
ATOM 2374 N N . GLY B 1 79 ? -11.914 3.621 15.523 1 77.31 79 GLY B N 1
ATOM 2375 C CA . GLY B 1 79 ? -12.773 3.975 14.406 1 77.31 79 GLY B CA 1
ATOM 2376 C C . GLY B 1 79 ? -14.219 3.553 14.602 1 77.31 79 GLY B C 1
ATOM 2377 O O . GLY B 1 79 ? -14.531 2.842 15.555 1 77.31 79 GLY B O 1
ATOM 2378 N N . GLU B 1 80 ? -15.016 4.062 13.773 1 69 80 GLU B N 1
ATOM 2379 C CA . GLU B 1 80 ? -16.438 3.777 13.883 1 69 80 GLU B CA 1
ATOM 2380 C C . GLU B 1 80 ? -16.719 2.283 13.727 1 69 80 GLU B C 1
ATOM 2382 O O . GLU B 1 80 ? -17.625 1.743 14.367 1 69 80 GLU B O 1
ATOM 2387 N N . ASP B 1 81 ? -16.031 1.722 12.938 1 59.34 81 ASP B N 1
ATOM 2388 C CA . ASP B 1 81 ? -16.328 0.317 12.68 1 59.34 81 ASP B CA 1
ATOM 2389 C C . ASP B 1 81 ? -15.422 -0.597 13.5 1 59.34 81 ASP B C 1
ATOM 2391 O O . ASP B 1 81 ? -15.328 -1.795 13.219 1 59.34 81 ASP B O 1
ATOM 2395 N N . GLY B 1 82 ? -14.844 0.047 14.398 1 59.75 82 GLY B N 1
ATOM 2396 C CA . GLY B 1 82 ? -13.984 -0.764 15.25 1 59.75 82 GLY B CA 1
ATOM 2397 C C . GLY B 1 82 ? -12.617 -1.016 14.648 1 59.75 82 GLY B C 1
ATOM 2398 O O . GLY B 1 82 ? -11.875 -1.888 15.109 1 59.75 82 GLY B O 1
ATOM 2399 N N . GLN B 1 83 ? -12.383 -0.345 13.672 1 64 83 GLN B N 1
ATOM 2400 C CA . GLN B 1 83 ? -11.086 -0.529 13.039 1 64 83 GLN B CA 1
ATOM 2401 C C . GLN B 1 83 ? -9.953 -0.069 13.953 1 64 83 GLN B C 1
ATOM 2403 O O . GLN B 1 83 ? -10.031 1.006 14.555 1 64 83 GLN B O 1
ATOM 2408 N N . HIS B 1 84 ? -9.07 -0.938 14.117 1 65.81 84 HIS B N 1
ATOM 2409 C CA . HIS B 1 84 ? -7.961 -0.668 15.023 1 65.81 84 HIS B CA 1
ATOM 2410 C C . HIS B 1 84 ? -6.762 -0.103 14.266 1 65.81 84 HIS B C 1
ATOM 2412 O O . HIS B 1 84 ? -5.785 0.327 14.883 1 65.81 84 HIS B O 1
ATOM 2418 N N . GLY B 1 85 ? -7.023 -0.011 13.133 1 75.88 85 GLY B N 1
ATOM 2419 C CA . GLY B 1 85 ? -5.883 0.521 12.406 1 75.88 85 GLY B CA 1
ATOM 2420 C C . GLY B 1 85 ? -5.812 2.037 12.43 1 75.88 85 GLY B C 1
ATOM 2421 O O . GLY B 1 85 ? -6.832 2.709 12.594 1 75.88 85 GLY B O 1
ATOM 2422 N N . ASN B 1 86 ? -4.711 2.67 12.719 1 87.12 86 ASN B N 1
ATOM 2423 C CA . ASN B 1 86 ? -4.426 4.094 12.578 1 87.12 86 ASN B CA 1
ATOM 2424 C C . ASN B 1 86 ? -4.953 4.891 13.766 1 87.12 86 ASN B C 1
ATOM 2426 O O . ASN B 1 86 ? -5.414 6.023 13.609 1 87.12 86 ASN B O 1
ATOM 2430 N N . GLU B 1 87 ? -5.023 4.344 14.891 1 93.12 87 GLU B N 1
ATOM 2431 C CA . GLU B 1 87 ? -5.637 4.941 16.062 1 93.12 87 GLU B CA 1
ATOM 2432 C C . GLU B 1 87 ? -4.957 6.258 16.438 1 93.12 87 GLU B C 1
ATOM 2434 O O . GLU B 1 87 ? -5.625 7.246 16.734 1 93.12 87 GLU B O 1
ATOM 2439 N N . ALA B 1 88 ? -3.676 6.215 16.484 1 93.81 88 ALA B N 1
ATOM 2440 C CA . ALA B 1 88 ? -2.932 7.414 16.844 1 93.81 88 ALA B CA 1
ATOM 2441 C C . ALA B 1 88 ? -3.207 8.555 15.875 1 93.81 88 ALA B C 1
ATOM 2443 O O . ALA B 1 88 ? -3.396 9.703 16.281 1 93.81 88 ALA B O 1
ATOM 2444 N N . PHE B 1 89 ? -3.236 8.227 14.633 1 96.19 89 PHE B N 1
ATOM 2445 C CA . PHE B 1 89 ? -3.494 9.234 13.609 1 96.19 89 PHE B CA 1
ATOM 2446 C C . PHE B 1 89 ? -4.906 9.789 13.742 1 96.19 89 PHE B C 1
ATOM 2448 O O . PHE B 1 89 ? -5.117 11 13.648 1 96.19 89 PHE B O 1
ATOM 2455 N N . ARG B 1 90 ? -5.785 8.953 13.984 1 95.25 90 ARG B N 1
ATOM 2456 C CA . ARG B 1 90 ? -7.172 9.375 14.156 1 95.25 90 ARG B CA 1
ATOM 2457 C C . ARG B 1 90 ? -7.312 10.32 15.352 1 95.25 90 ARG B C 1
ATOM 2459 O O . ARG B 1 90 ? -8.016 11.328 15.273 1 95.25 90 ARG B O 1
ATOM 2466 N N . ALA B 1 91 ? -6.715 9.961 16.406 1 95.62 91 ALA B N 1
ATOM 2467 C CA . ALA B 1 91 ? -6.742 10.805 17.609 1 95.62 91 ALA B CA 1
ATOM 2468 C C . ALA B 1 91 ? -6.102 12.164 17.328 1 95.62 91 ALA B C 1
ATOM 2470 O O . ALA B 1 91 ? -6.598 13.195 17.781 1 95.62 91 ALA B O 1
ATOM 2471 N N . ALA B 1 92 ? -4.992 12.117 16.625 1 96.38 92 ALA B N 1
ATOM 2472 C CA . ALA B 1 92 ? -4.312 13.359 16.266 1 96.38 92 ALA B CA 1
ATOM 2473 C C . ALA B 1 92 ? -5.203 14.234 15.391 1 96.38 92 ALA B C 1
ATOM 2475 O O . ALA B 1 92 ? -5.285 15.445 15.602 1 96.38 92 ALA B O 1
ATOM 2476 N N . LEU B 1 93 ? -5.832 13.641 14.461 1 96.56 93 LEU B N 1
ATOM 2477 C CA . LEU B 1 93 ? -6.73 14.375 13.578 1 96.56 93 LEU B CA 1
ATOM 2478 C C . LEU B 1 93 ? -7.906 14.961 14.352 1 96.56 93 LEU B C 1
ATOM 2480 O O . LEU B 1 93 ? -8.375 16.062 14.047 1 96.56 93 LEU B O 1
ATOM 2484 N N . LYS B 1 94 ? -8.375 14.242 15.25 1 95.25 94 LYS B N 1
ATOM 2485 C CA . LYS B 1 94 ? -9.469 14.719 16.094 1 95.25 94 LYS B CA 1
ATOM 2486 C C . LYS B 1 94 ? -9.055 15.969 16.875 1 95.25 94 LYS B C 1
ATOM 2488 O O . LYS B 1 94 ? -9.852 16.891 17.047 1 95.25 94 LYS B O 1
ATOM 2493 N N . LEU B 1 95 ? -7.902 15.922 17.375 1 95.06 95 LEU B N 1
ATOM 2494 C CA . LEU B 1 95 ? -7.371 17.094 18.062 1 95.06 95 LEU B CA 1
ATOM 2495 C C . LEU B 1 95 ? -7.406 18.328 17.156 1 95.06 95 LEU B C 1
ATOM 2497 O O . LEU B 1 95 ? -7.855 19.391 17.562 1 95.06 95 LEU B O 1
ATOM 2501 N N . PHE B 1 96 ? -6.973 18.156 15.938 1 97.06 96 PHE B N 1
ATOM 2502 C CA . PHE B 1 96 ? -6.961 19.266 14.984 1 97.06 96 PHE B CA 1
ATOM 2503 C C . PHE B 1 96 ? -8.383 19.703 14.648 1 97.06 96 PHE B C 1
ATOM 2505 O O . PHE B 1 96 ? -8.633 20.891 14.422 1 97.06 96 PHE B O 1
ATOM 2512 N N . ARG B 1 97 ? -9.242 18.781 14.617 1 96.94 97 ARG B N 1
ATOM 2513 C CA . ARG B 1 97 ? -10.648 19.109 14.414 1 96.94 97 ARG B CA 1
ATOM 2514 C C . ARG B 1 97 ? -11.195 19.922 15.594 1 96.94 97 ARG B C 1
ATOM 2516 O O . ARG B 1 97 ? -11.898 20.906 15.398 1 96.94 97 ARG B O 1
ATOM 2523 N N . ASP B 1 98 ? -10.859 19.531 16.781 1 95.25 98 ASP B N 1
ATOM 2524 C CA . ASP B 1 98 ? -11.328 20.203 17.984 1 95.25 98 ASP B CA 1
ATOM 2525 C C . ASP B 1 98 ? -10.781 21.625 18.062 1 95.25 98 ASP B C 1
ATOM 2527 O O . ASP B 1 98 ? -11.422 22.516 18.625 1 95.25 98 ASP B O 1
ATOM 2531 N N . PHE B 1 99 ? -9.68 21.797 17.5 1 95.38 99 PHE B N 1
ATOM 2532 C CA . PHE B 1 99 ? -9.055 23.125 17.484 1 95.38 99 PHE B CA 1
ATOM 2533 C C . PHE B 1 99 ? -9.523 23.922 16.266 1 95.38 99 PHE B C 1
ATOM 2535 O O . PHE B 1 99 ? -8.992 25 15.992 1 95.38 99 PHE B O 1
ATOM 2542 N N . ASP B 1 100 ? -10.367 23.359 15.453 1 95.56 100 ASP B N 1
ATOM 2543 C CA . ASP B 1 100 ? -11 24 14.305 1 95.56 100 ASP B CA 1
ATOM 2544 C C . ASP B 1 100 ? -10.008 24.188 13.156 1 95.56 100 ASP B C 1
ATOM 2546 O O . ASP B 1 100 ? -10.141 25.125 12.359 1 95.56 100 ASP B O 1
ATOM 2550 N N . ALA B 1 101 ? -8.977 23.328 13.195 1 96.69 101 ALA B N 1
ATOM 2551 C CA . ALA B 1 101 ? -8.039 23.328 12.078 1 96.69 101 ALA B CA 1
ATOM 2552 C C . ALA B 1 101 ? -8.656 22.703 10.836 1 96.69 101 ALA B C 1
ATOM 2554 O O . ALA B 1 101 ? -8.336 23.078 9.711 1 96.69 101 ALA B O 1
ATOM 2555 N N . ILE B 1 102 ? -9.5 21.688 11.008 1 97.56 102 ILE B N 1
ATOM 2556 C CA . ILE B 1 102 ? -10.234 21.047 9.93 1 97.56 102 ILE B CA 1
ATOM 2557 C C . ILE B 1 102 ? -11.695 20.859 10.344 1 97.56 102 ILE B C 1
ATOM 2559 O O . ILE B 1 102 ? -12.008 20.797 11.539 1 97.56 102 ILE B O 1
ATOM 2563 N N . SER B 1 103 ? -12.578 20.75 9.367 1 97.88 103 SER B N 1
ATOM 2564 C CA . SER B 1 103 ? -14 20.578 9.633 1 97.88 103 SER B CA 1
ATOM 2565 C C . SER B 1 103 ? -14.336 19.109 9.906 1 97.88 103 SER B C 1
ATOM 2567 O O . SER B 1 103 ? -13.516 18.219 9.672 1 97.88 103 SER B O 1
ATOM 2569 N N . ALA B 1 104 ? -15.539 18.875 10.406 1 96.88 104 ALA B N 1
ATOM 2570 C CA . ALA B 1 104 ? -16.031 17.516 10.609 1 96.88 104 ALA B CA 1
ATOM 2571 C C . ALA B 1 104 ? -16.125 16.766 9.289 1 96.88 104 ALA B C 1
ATOM 2573 O O . ALA B 1 104 ? -15.859 15.555 9.242 1 96.88 104 ALA B O 1
ATOM 2574 N N . GLU B 1 105 ? -16.484 17.453 8.305 1 97.38 105 GLU B N 1
ATOM 2575 C CA . GLU B 1 105 ? -16.594 16.859 6.98 1 97.38 105 GLU B CA 1
ATOM 2576 C C . GLU B 1 105 ? -15.219 16.406 6.473 1 97.38 105 GLU B C 1
ATOM 2578 O O . GLU B 1 105 ? -15.086 15.32 5.914 1 97.38 105 GLU B O 1
ATOM 2583 N N . GLU B 1 106 ? -14.25 17.266 6.664 1 97.69 106 GLU B N 1
ATOM 2584 C CA . GLU B 1 106 ? -12.891 16.938 6.238 1 97.69 106 GLU B CA 1
ATOM 2585 C C . GLU B 1 106 ? -12.336 15.758 7.027 1 97.69 106 GLU B C 1
ATOM 2587 O O . GLU B 1 106 ? -11.656 14.891 6.465 1 97.69 106 GLU B O 1
ATOM 2592 N N . PHE B 1 107 ? -12.656 15.711 8.297 1 96.75 107 PHE B N 1
ATOM 2593 C CA . PHE B 1 107 ? -12.281 14.586 9.133 1 96.75 107 PHE B CA 1
ATOM 2594 C C . PHE B 1 107 ? -12.852 13.281 8.586 1 96.75 107 PHE B C 1
ATOM 2596 O O . PHE B 1 107 ? -12.133 12.297 8.438 1 96.75 107 PHE B O 1
ATOM 2603 N N . ASN B 1 108 ? -14.07 13.297 8.219 1 95.69 108 ASN B N 1
ATOM 2604 C CA . ASN B 1 108 ? -14.742 12.117 7.688 1 95.69 108 ASN B CA 1
ATOM 2605 C C . ASN B 1 108 ? -14.156 11.703 6.336 1 95.69 108 ASN B C 1
ATOM 2607 O O . ASN B 1 108 ? -14.07 10.516 6.027 1 95.69 108 ASN B O 1
ATOM 2611 N N . GLU B 1 109 ? -13.828 12.688 5.586 1 96.94 109 GLU B N 1
ATOM 2612 C CA . GLU B 1 109 ? -13.227 12.391 4.285 1 96.94 109 GLU B CA 1
ATOM 2613 C C . GLU B 1 109 ? -11.867 11.719 4.445 1 96.94 109 GLU B C 1
ATOM 2615 O O . GLU B 1 109 ? -11.508 10.836 3.656 1 96.94 109 GLU B O 1
ATOM 2620 N N . ILE B 1 110 ? -11.109 12.117 5.43 1 96.88 110 ILE B N 1
ATOM 2621 C CA . ILE B 1 110 ? -9.805 11.5 5.645 1 96.88 110 ILE B CA 1
ATOM 2622 C C . ILE B 1 110 ? -9.992 10.055 6.121 1 96.88 110 ILE B C 1
ATOM 2624 O O . ILE B 1 110 ? -9.219 9.172 5.758 1 96.88 110 ILE B O 1
ATOM 2628 N N . GLU B 1 111 ? -11.023 9.805 6.871 1 93.94 111 GLU B N 1
ATOM 2629 C CA . GLU B 1 111 ? -11.336 8.438 7.273 1 93.94 111 GLU B CA 1
ATOM 2630 C C . GLU B 1 111 ? -11.688 7.574 6.062 1 93.94 111 GLU B C 1
ATOM 2632 O O . GLU B 1 111 ? -11.266 6.422 5.973 1 93.94 111 GLU B O 1
ATOM 2637 N N . ARG B 1 112 ? -12.445 8.125 5.223 1 94.88 112 ARG B N 1
ATOM 2638 C CA . ARG B 1 112 ? -12.789 7.426 3.988 1 94.88 112 ARG B CA 1
ATOM 2639 C C . ARG B 1 112 ? -11.539 7.133 3.16 1 94.88 112 ARG B C 1
ATOM 2641 O O . ARG B 1 112 ? -11.398 6.039 2.615 1 94.88 112 ARG B O 1
ATOM 2648 N N . LEU B 1 113 ? -10.648 8.078 3.072 1 96.62 113 LEU B N 1
ATOM 2649 C CA . LEU B 1 113 ? -9.438 7.938 2.281 1 96.62 113 LEU B CA 1
ATOM 2650 C C . LEU B 1 113 ? -8.484 6.93 2.918 1 96.62 113 LEU B C 1
ATOM 2652 O O . LEU B 1 113 ? -7.707 6.273 2.219 1 96.62 113 LEU B O 1
ATOM 2656 N N . TYR B 1 114 ? -8.562 6.824 4.27 1 94.69 114 TYR B N 1
ATOM 2657 C CA . TYR B 1 114 ? -7.789 5.789 4.941 1 94.69 114 TYR B CA 1
ATOM 2658 C C . TYR B 1 114 ? -8.227 4.402 4.488 1 94.69 114 TYR B C 1
ATOM 2660 O O . TYR B 1 114 ? -7.387 3.527 4.258 1 94.69 114 TYR B O 1
ATOM 2668 N N . ILE B 1 115 ? -9.492 4.246 4.367 1 93.75 115 ILE B N 1
ATOM 2669 C CA . ILE B 1 115 ? -10.023 2.973 3.9 1 93.75 115 ILE B CA 1
ATOM 2670 C C . ILE B 1 115 ? -9.57 2.723 2.463 1 93.75 115 ILE B C 1
ATOM 2672 O O . ILE B 1 115 ? -9.156 1.612 2.119 1 93.75 115 ILE B O 1
ATOM 2676 N N . LEU B 1 116 ? -9.656 3.723 1.658 1 96.06 116 LEU B N 1
ATOM 2677 C CA . LEU B 1 116 ? -9.219 3.615 0.271 1 96.06 116 LEU B CA 1
ATOM 2678 C C . LEU B 1 116 ? -7.73 3.281 0.197 1 96.06 116 LEU B C 1
ATOM 2680 O O . LEU B 1 116 ? -7.316 2.449 -0.615 1 96.06 116 LEU B O 1
ATOM 2684 N N . ARG B 1 117 ? -6.984 3.955 1.04 1 96.31 117 ARG B N 1
ATOM 2685 C CA . ARG B 1 117 ? -5.551 3.689 1.12 1 96.31 117 ARG B CA 1
ATOM 2686 C C . ARG B 1 117 ? -5.281 2.221 1.423 1 96.31 117 ARG B C 1
ATOM 2688 O O . ARG B 1 117 ? -4.375 1.616 0.843 1 96.31 117 ARG B O 1
ATOM 2695 N N . ASN B 1 118 ? -6.004 1.67 2.283 1 93 118 ASN B N 1
ATOM 2696 C CA . ASN B 1 118 ? -5.875 0.258 2.627 1 93 118 ASN B CA 1
ATOM 2697 C C . ASN B 1 118 ? -6.273 -0.642 1.462 1 93 118 ASN B C 1
ATOM 2699 O O . ASN B 1 118 ? -5.648 -1.675 1.225 1 93 118 ASN B O 1
ATOM 2703 N N . ASP B 1 119 ? -7.312 -0.23 0.813 1 94.56 119 ASP B N 1
ATOM 2704 C CA . ASP B 1 119 ? -7.719 -0.97 -0.378 1 94.56 119 ASP B CA 1
ATOM 2705 C C . ASP B 1 119 ? -6.625 -0.945 -1.44 1 94.56 119 ASP B C 1
ATOM 2707 O O . ASP B 1 119 ? -6.359 -1.959 -2.09 1 94.56 119 ASP B O 1
ATOM 2711 N N . ILE B 1 120 ? -6.008 0.179 -1.619 1 96.62 120 ILE B N 1
ATOM 2712 C CA . ILE B 1 120 ? -4.93 0.317 -2.59 1 96.62 120 ILE B CA 1
ATOM 2713 C C . ILE B 1 120 ? -3.775 -0.611 -2.213 1 96.62 120 ILE B C 1
ATOM 2715 O O . ILE B 1 120 ? -3.207 -1.287 -3.074 1 96.62 120 ILE B O 1
ATOM 2719 N N . GLY B 1 121 ? -3.473 -0.66 -0.937 1 94.69 121 GLY B N 1
ATOM 2720 C CA . GLY B 1 121 ? -2.381 -1.5 -0.475 1 94.69 121 GLY B CA 1
ATOM 2721 C C . GLY B 1 121 ? -2.654 -2.982 -0.643 1 94.69 121 GLY B C 1
ATOM 2722 O O . GLY B 1 121 ? -1.734 -3.766 -0.889 1 94.69 121 GLY B O 1
ATOM 2723 N N . HIS B 1 122 ? -4.039 -3.34 -0.621 1 92.56 122 HIS B N 1
ATOM 2724 C CA . HIS B 1 122 ? -4.316 -4.766 -0.496 1 92.56 122 HIS B CA 1
ATOM 2725 C C . HIS B 1 122 ? -5.211 -5.254 -1.632 1 92.56 122 HIS B C 1
ATOM 2727 O O . HIS B 1 122 ? -5.273 -6.457 -1.905 1 92.56 122 HIS B O 1
ATOM 2733 N N . GLU B 1 123 ? -5.863 -4.367 -2.316 1 95.06 123 GLU B N 1
ATOM 2734 C CA . GLU B 1 123 ? -6.875 -4.773 -3.287 1 95.06 123 GLU B CA 1
ATOM 2735 C C . GLU B 1 123 ? -6.82 -3.902 -4.539 1 95.06 123 GLU B C 1
ATOM 2737 O O . GLU B 1 123 ? -7.859 -3.541 -5.098 1 95.06 123 GLU B O 1
ATOM 2742 N N . LEU B 1 124 ? -5.652 -3.527 -4.875 1 96.56 124 LEU B N 1
ATOM 2743 C CA . LEU B 1 124 ? -5.512 -2.639 -6.023 1 96.56 124 LEU B CA 1
ATOM 2744 C C . LEU B 1 124 ? -6.043 -3.303 -7.293 1 96.56 124 LEU B C 1
ATOM 2746 O O . LEU B 1 124 ? -6.641 -2.637 -8.141 1 96.56 124 LEU B O 1
ATOM 2750 N N . PHE B 1 125 ? -5.898 -4.578 -7.414 1 95 125 PHE B N 1
ATOM 2751 C CA . PHE B 1 125 ? -6.43 -5.301 -8.562 1 95 125 PHE B CA 1
ATOM 2752 C C . PHE B 1 125 ? -7.938 -5.121 -8.664 1 95 125 PHE B C 1
ATOM 2754 O O . PHE B 1 125 ? -8.469 -4.895 -9.758 1 95 125 PHE B O 1
ATOM 2761 N N . ALA B 1 126 ? -8.586 -5.238 -7.574 1 94.38 126 ALA B N 1
ATOM 2762 C CA . ALA B 1 126 ? -10.039 -5.09 -7.559 1 94.38 126 ALA B CA 1
ATOM 2763 C C . ALA B 1 126 ? -10.453 -3.678 -7.961 1 94.38 126 ALA B C 1
ATOM 2765 O O . ALA B 1 126 ? -11.445 -3.492 -8.664 1 94.38 126 ALA B O 1
ATOM 2766 N N . ILE B 1 127 ? -9.734 -2.764 -7.543 1 95.62 127 ILE B N 1
ATOM 2767 C CA . ILE B 1 127 ? -10.023 -1.382 -7.91 1 95.62 127 ILE B CA 1
ATOM 2768 C C . ILE B 1 127 ? -9.93 -1.221 -9.43 1 95.62 127 ILE B C 1
ATOM 2770 O O . ILE B 1 127 ? -10.75 -0.535 -10.039 1 95.62 127 ILE B O 1
ATOM 2774 N N . ILE B 1 128 ? -9.016 -1.876 -9.992 1 94.38 128 ILE B N 1
ATOM 2775 C CA . ILE B 1 128 ? -8.742 -1.73 -11.414 1 94.38 128 ILE B CA 1
ATOM 2776 C C . ILE B 1 128 ? -9.695 -2.611 -12.219 1 94.38 128 ILE B C 1
ATOM 2778 O O . ILE B 1 128 ? -10.148 -2.221 -13.297 1 94.38 128 ILE B O 1
ATOM 2782 N N . ALA B 1 129 ? -10.102 -3.736 -11.625 1 92.12 129 ALA B N 1
ATOM 2783 C CA . ALA B 1 129 ? -10.719 -4.75 -12.477 1 92.12 129 ALA B CA 1
ATOM 2784 C C . ALA B 1 129 ? -12.172 -4.992 -12.078 1 92.12 129 ALA B C 1
ATOM 2786 O O . ALA B 1 129 ? -12.961 -5.52 -12.867 1 92.12 129 ALA B O 1
ATOM 2787 N N . ASP B 1 130 ? -12.516 -4.75 -10.867 1 92.19 130 ASP B N 1
ATOM 2788 C CA . ASP B 1 130 ? -13.836 -5.098 -10.352 1 92.19 130 ASP B CA 1
ATOM 2789 C C . ASP B 1 130 ? -14.812 -3.938 -10.508 1 92.19 130 ASP B C 1
ATOM 2791 O O . ASP B 1 130 ? -14.633 -2.879 -9.906 1 92.19 130 ASP B O 1
ATOM 2795 N N . ASP B 1 131 ? -15.891 -4.172 -11.125 1 91.5 131 ASP B N 1
ATOM 2796 C CA . ASP B 1 131 ? -16.891 -3.146 -11.422 1 91.5 131 ASP B CA 1
ATOM 2797 C C . ASP B 1 131 ? -17.562 -2.654 -10.148 1 91.5 131 ASP B C 1
ATOM 2799 O O . ASP B 1 131 ? -18.141 -1.57 -10.133 1 91.5 131 ASP B O 1
ATOM 2803 N N . ASN B 1 132 ? -17.422 -3.408 -9.141 1 90.56 132 ASN B N 1
ATOM 2804 C CA . ASN B 1 132 ? -18.078 -3.037 -7.891 1 90.56 132 ASN B CA 1
ATOM 2805 C C . ASN B 1 132 ? -17.203 -2.113 -7.047 1 90.56 132 ASN B C 1
ATOM 2807 O O . ASN B 1 132 ? -17.656 -1.54 -6.059 1 90.56 132 ASN B O 1
ATOM 2811 N N . LYS B 1 133 ? -16.031 -1.983 -7.449 1 93.25 133 LYS B N 1
ATOM 2812 C CA . LYS B 1 133 ? -15.133 -1.084 -6.73 1 93.25 133 LYS B CA 1
ATOM 2813 C C . LYS B 1 133 ? -15.055 0.277 -7.414 1 93.25 133 LYS B C 1
ATOM 2815 O O . LYS B 1 133 ? -14.945 0.355 -8.641 1 93.25 133 LYS B O 1
ATOM 2820 N N . HIS B 1 134 ? -15.109 1.266 -6.641 1 92.81 134 HIS B N 1
ATOM 2821 C CA . HIS B 1 134 ? -15.008 2.617 -7.18 1 92.81 134 HIS B CA 1
ATOM 2822 C C . HIS B 1 134 ? -13.562 2.961 -7.52 1 92.81 134 HIS B C 1
ATOM 2824 O O . HIS B 1 134 ? -12.641 2.592 -6.785 1 92.81 134 HIS B O 1
ATOM 2830 N N . PRO B 1 135 ? -13.461 3.652 -8.664 1 95.12 135 PRO B N 1
ATOM 2831 C CA . PRO B 1 135 ? -12.102 4.074 -9.023 1 95.12 135 PRO B CA 1
ATOM 2832 C C . PRO B 1 135 ? -11.57 5.176 -8.117 1 95.12 135 PRO B C 1
ATOM 2834 O O . PRO B 1 135 ? -12.344 5.859 -7.438 1 95.12 135 PRO B O 1
ATOM 2837 N N . ILE B 1 136 ? -10.281 5.297 -8.07 1 96.81 136 ILE B N 1
ATOM 2838 C CA . ILE B 1 136 ? -9.641 6.43 -7.414 1 96.81 136 ILE B CA 1
ATOM 2839 C C . ILE B 1 136 ? -9.836 7.691 -8.25 1 96.81 136 ILE B C 1
ATOM 2841 O O . ILE B 1 136 ? -9.703 7.66 -9.477 1 96.81 136 ILE B O 1
ATOM 2845 N N . LYS B 1 137 ? -10.18 8.758 -7.625 1 94.44 137 LYS B N 1
ATOM 2846 C CA . LYS B 1 137 ? -10.461 9.992 -8.344 1 94.44 137 LYS B CA 1
ATOM 2847 C C . LYS B 1 137 ? -9.398 11.055 -8.047 1 94.44 137 LYS B C 1
ATOM 2849 O O . LYS B 1 137 ? -8.789 11.039 -6.973 1 94.44 137 LYS B O 1
ATOM 2854 N N . VAL B 1 138 ? -9.242 11.938 -8.969 1 93.69 138 VAL B N 1
ATOM 2855 C CA . VAL B 1 138 ? -8.344 13.07 -8.773 1 93.69 138 VAL B CA 1
ATOM 2856 C C . VAL B 1 138 ? -8.781 13.867 -7.547 1 93.69 138 VAL B C 1
ATOM 2858 O O . VAL B 1 138 ? -7.938 14.383 -6.809 1 93.69 138 VAL B O 1
ATOM 2861 N N . GLU B 1 139 ? -10.055 13.914 -7.297 1 93.12 139 GLU B N 1
ATOM 2862 C CA . GLU B 1 139 ? -10.602 14.625 -6.145 1 93.12 139 GLU B CA 1
ATOM 2863 C C . GLU B 1 139 ? -10.078 14.039 -4.836 1 93.12 139 GLU B C 1
ATOM 2865 O O . GLU B 1 139 ? -9.906 14.758 -3.852 1 93.12 139 GLU B O 1
ATOM 2870 N N . ASP B 1 140 ? -9.867 12.758 -4.816 1 96.38 140 ASP B N 1
ATOM 2871 C CA . ASP B 1 140 ? -9.312 12.117 -3.631 1 96.38 140 ASP B CA 1
ATOM 2872 C C . ASP B 1 140 ? -7.926 12.672 -3.307 1 96.38 140 ASP B C 1
ATOM 2874 O O . ASP B 1 140 ? -7.605 12.914 -2.141 1 96.38 140 ASP B O 1
ATOM 2878 N N . ILE B 1 141 ? -7.129 12.898 -4.379 1 96.75 141 ILE B N 1
ATOM 2879 C CA . ILE B 1 141 ? -5.781 13.438 -4.242 1 96.75 141 ILE B CA 1
ATOM 2880 C C . ILE B 1 141 ? -5.848 14.883 -3.746 1 96.75 141 ILE B C 1
ATOM 2882 O O . ILE B 1 141 ? -5.129 15.258 -2.82 1 96.75 141 ILE B O 1
ATOM 2886 N N . CYS B 1 142 ? -6.738 15.57 -4.273 1 93.38 142 CYS B N 1
ATOM 2887 C CA . CYS B 1 142 ? -6.891 16.969 -3.896 1 93.38 142 CYS B CA 1
ATOM 2888 C C . CYS B 1 142 ? -7.328 17.109 -2.443 1 93.38 142 CYS B C 1
ATOM 2890 O O . CYS B 1 142 ? -6.797 17.938 -1.703 1 93.38 142 CYS B O 1
ATOM 2892 N N . THR B 1 143 ? -8.227 16.297 -2.111 1 95.25 143 THR B N 1
ATOM 2893 C CA . THR B 1 143 ? -8.789 16.375 -0.768 1 95.25 143 THR B CA 1
ATOM 2894 C C . THR B 1 143 ? -7.715 16.141 0.286 1 95.25 143 THR B C 1
ATOM 2896 O O . THR B 1 143 ? -7.586 16.906 1.238 1 95.25 143 THR B O 1
ATOM 2899 N N . ILE B 1 144 ? -6.996 15.086 0.153 1 97.31 144 ILE B N 1
ATOM 2900 C CA . ILE B 1 144 ? -6.008 14.766 1.177 1 97.31 144 ILE B CA 1
ATOM 2901 C C . ILE B 1 144 ? -4.914 15.836 1.193 1 97.31 144 ILE B C 1
ATOM 2903 O O . ILE B 1 144 ? -4.426 16.219 2.26 1 97.31 144 ILE B O 1
ATOM 2907 N N . PHE B 1 145 ? -4.484 16.375 0.036 1 96.25 145 PHE B N 1
ATOM 2908 C CA . PHE B 1 145 ? -3.453 17.391 -0.013 1 96.25 145 PHE B CA 1
ATOM 2909 C C . PHE B 1 145 ? -3.945 18.688 0.622 1 96.25 145 PHE B C 1
ATOM 2911 O O . PHE B 1 145 ? -3.207 19.344 1.358 1 96.25 145 PHE B O 1
ATOM 2918 N N . ASP B 1 146 ? -5.207 18.953 0.377 1 94.94 146 ASP B N 1
ATOM 2919 C CA . ASP B 1 146 ? -5.785 20.188 0.922 1 94.94 146 ASP B CA 1
ATOM 2920 C C . ASP B 1 146 ? -5.848 20.125 2.447 1 94.94 146 ASP B C 1
ATOM 2922 O O . ASP B 1 146 ? -5.531 21.109 3.119 1 94.94 146 ASP B O 1
ATOM 2926 N N . VAL B 1 147 ? -6.277 19.078 2.93 1 97.12 147 VAL B N 1
ATOM 2927 C CA . VAL B 1 147 ? -6.379 18.938 4.379 1 97.12 147 VAL B CA 1
ATOM 2928 C C . VAL B 1 147 ? -4.984 18.969 5 1 97.12 147 VAL B C 1
ATOM 2930 O O . VAL B 1 147 ? -4.777 19.562 6.062 1 97.12 147 VAL B O 1
ATOM 2933 N N . TYR B 1 148 ? -4.055 18.297 4.332 1 97.25 148 TYR B N 1
ATOM 2934 C CA . TYR B 1 148 ? -2.664 18.328 4.773 1 97.25 148 TYR B CA 1
ATOM 2935 C C . TYR B 1 148 ? -2.162 19.766 4.879 1 97.25 148 TYR B C 1
ATOM 2937 O O . TYR B 1 148 ? -1.598 20.156 5.902 1 97.25 148 TYR B O 1
ATOM 2945 N N . LEU B 1 149 ? -2.422 20.531 3.895 1 96 149 LEU B N 1
ATOM 2946 C CA . LEU B 1 149 ? -1.987 21.922 3.859 1 96 149 LEU B CA 1
ATOM 2947 C C . LEU B 1 149 ? -2.652 22.734 4.973 1 96 149 LEU B C 1
ATOM 2949 O O . LEU B 1 149 ? -2.014 23.594 5.59 1 96 149 LEU B O 1
ATOM 2953 N N . LYS B 1 150 ? -3.883 22.5 5.156 1 96.19 150 LYS B N 1
ATOM 2954 C CA . LYS B 1 150 ? -4.609 23.203 6.207 1 96.19 150 LYS B CA 1
ATOM 2955 C C . LYS B 1 150 ? -3.979 22.953 7.574 1 96.19 150 LYS B C 1
ATOM 2957 O O . LYS B 1 150 ? -3.844 23.891 8.383 1 96.19 150 LYS B O 1
ATOM 2962 N N . ILE B 1 151 ? -3.666 21.781 7.82 1 97.19 151 ILE B N 1
ATOM 2963 C CA . ILE B 1 151 ? -3.07 21.422 9.102 1 97.19 151 ILE B CA 1
ATOM 2964 C C . ILE B 1 151 ? -1.69 22.062 9.227 1 97.19 151 ILE B C 1
ATOM 2966 O O . ILE B 1 151 ? -1.34 22.594 10.281 1 97.19 151 ILE B O 1
ATOM 2970 N N . VAL B 1 152 ? -0.906 22.031 8.133 1 96.44 152 VAL B N 1
ATOM 2971 C CA . VAL B 1 152 ? 0.416 22.641 8.125 1 96.44 152 VAL B CA 1
ATOM 2972 C C . VAL B 1 152 ? 0.289 24.141 8.414 1 96.44 152 VAL B C 1
ATOM 2974 O O . VAL B 1 152 ? 0.997 24.672 9.266 1 96.44 152 VAL B O 1
ATOM 2977 N N . ARG B 1 153 ? -0.581 24.766 7.793 1 95.81 153 ARG B N 1
ATOM 2978 C CA . ARG B 1 153 ? -0.765 26.203 7.93 1 95.81 153 ARG B CA 1
ATOM 2979 C C . ARG B 1 153 ? -1.266 26.562 9.328 1 95.81 153 ARG B C 1
ATOM 2981 O O . ARG B 1 153 ? -0.81 27.531 9.922 1 95.81 153 ARG B O 1
ATOM 2988 N N . TRP B 1 154 ? -2.176 25.797 9.789 1 95.88 154 TRP B N 1
ATOM 2989 C CA . TRP B 1 154 ? -2.666 26 11.148 1 95.88 154 TRP B CA 1
ATOM 2990 C C . TRP B 1 154 ? -1.537 25.875 12.164 1 95.88 154 TRP B C 1
ATOM 2992 O O . TRP B 1 154 ? -1.404 26.703 13.062 1 95.88 154 TRP B O 1
ATOM 3002 N N . TRP B 1 155 ? -0.761 24.875 12.023 1 95.12 155 TRP B N 1
ATOM 3003 C CA . TRP B 1 155 ? 0.334 24.625 12.953 1 95.12 155 TRP B CA 1
ATOM 3004 C C . TRP B 1 155 ? 1.326 25.797 12.953 1 95.12 155 TRP B C 1
ATOM 3006 O O . TRP B 1 155 ? 1.756 26.25 14.008 1 95.12 155 TRP B O 1
ATOM 3016 N N . ILE B 1 156 ? 1.705 26.234 11.766 1 93 156 ILE B N 1
ATOM 3017 C CA . ILE B 1 156 ? 2.66 27.328 11.609 1 93 156 ILE B CA 1
ATOM 3018 C C . ILE B 1 156 ? 2.105 28.594 12.258 1 93 156 ILE B C 1
ATOM 3020 O O . ILE B 1 156 ? 2.812 29.281 13 1 93 156 ILE B O 1
ATOM 3024 N N . LYS B 1 157 ? 0.868 28.812 12.078 1 93.56 157 LYS B N 1
ATOM 3025 C CA . LYS B 1 157 ? 0.22 30.031 12.539 1 93.56 157 LYS B CA 1
ATOM 3026 C C . LYS B 1 157 ? -0.008 30 14.047 1 93.56 157 LYS B C 1
ATOM 3028 O O . LYS B 1 157 ? 0.358 30.938 14.758 1 93.56 157 LYS B O 1
ATOM 3033 N N . GLU B 1 158 ? -0.581 28.891 14.547 1 92.31 158 GLU B N 1
ATOM 3034 C CA . GLU B 1 158 ? -1.09 28.859 15.914 1 92.31 158 GLU B CA 1
ATOM 3035 C C . GLU B 1 158 ? -0.024 28.359 16.891 1 92.31 158 GLU B C 1
ATOM 3037 O O . GLU B 1 158 ? -0.063 28.688 18.078 1 92.31 158 GLU B O 1
ATOM 3042 N N . ILE B 1 159 ? 0.921 27.594 16.391 1 90.62 159 ILE B N 1
ATOM 3043 C CA . ILE B 1 159 ? 1.89 27.016 17.312 1 90.62 159 ILE B CA 1
ATOM 3044 C C . ILE B 1 159 ? 3.271 27.609 17.062 1 90.62 159 ILE B C 1
ATOM 3046 O O . ILE B 1 159 ? 3.848 28.25 17.938 1 90.62 159 ILE B O 1
ATOM 3050 N N . GLU B 1 160 ? 3.795 27.516 15.82 1 88.25 160 GLU B N 1
ATOM 3051 C CA . GLU B 1 160 ? 5.164 27.938 15.547 1 88.25 160 GLU B CA 1
ATOM 3052 C C . GLU B 1 160 ? 5.32 29.438 15.703 1 88.25 160 GLU B C 1
ATOM 3054 O O . GLU B 1 160 ? 6.246 29.906 16.359 1 88.25 160 GLU B O 1
ATOM 3059 N N . ALA B 1 161 ? 4.43 30.188 15.156 1 89.06 161 ALA B N 1
ATOM 3060 C CA . ALA B 1 161 ? 4.52 31.656 15.203 1 89.06 161 ALA B CA 1
ATOM 3061 C C . ALA B 1 161 ? 4.297 32.188 16.609 1 89.06 161 ALA B C 1
ATOM 3063 O O . ALA B 1 161 ? 4.898 33.188 17.016 1 89.06 161 ALA B O 1
ATOM 3064 N N . THR B 1 162 ? 3.521 31.484 17.344 1 86.88 162 THR B N 1
ATOM 3065 C CA . THR B 1 162 ? 3.148 31.984 18.672 1 86.88 162 THR B CA 1
ATOM 3066 C C . THR B 1 162 ? 4.184 31.578 19.703 1 86.88 162 THR B C 1
ATOM 3068 O O . THR B 1 162 ? 4.25 32.156 20.797 1 86.88 162 THR B O 1
ATOM 3071 N N . THR B 1 163 ? 5.027 30.578 19.422 1 84.62 163 THR B N 1
ATOM 3072 C CA . THR B 1 163 ? 6.008 30.094 20.375 1 84.62 163 THR B CA 1
ATOM 3073 C C . THR B 1 163 ? 7.402 30.594 20.031 1 84.62 163 THR B C 1
ATOM 3075 O O . THR B 1 163 ? 8.336 30.453 20.828 1 84.62 163 THR B O 1
ATOM 3078 N N . ASP B 1 164 ? 7.547 31.188 18.797 1 83.56 164 ASP B N 1
ATOM 3079 C CA . ASP B 1 164 ? 8.828 31.75 18.375 1 83.56 164 ASP B CA 1
ATOM 3080 C C . ASP B 1 164 ? 9.078 33.094 19.031 1 83.56 164 ASP B C 1
ATOM 3082 O O . ASP B 1 164 ? 8.352 34.062 18.781 1 83.56 164 ASP B O 1
ATOM 3086 N N . PRO B 1 165 ? 10.055 33.25 19.766 1 85.12 165 PRO B N 1
ATOM 3087 C CA . PRO B 1 165 ? 10.328 34.5 20.469 1 85.12 165 PRO B CA 1
ATOM 3088 C C . PRO B 1 165 ? 10.68 35.656 19.531 1 85.12 165 PRO B C 1
ATOM 3090 O O . PRO B 1 165 ? 10.508 36.812 19.875 1 85.12 165 PRO B O 1
ATOM 3093 N N . ASP B 1 166 ? 11.211 35.312 18.375 1 85.62 166 ASP B N 1
ATOM 3094 C CA . ASP B 1 166 ? 11.625 36.312 17.422 1 85.62 166 ASP B CA 1
ATOM 3095 C C . ASP B 1 166 ? 10.461 36.719 16.516 1 85.62 166 ASP B C 1
ATOM 3097 O O . ASP B 1 166 ? 10.609 37.625 15.68 1 85.62 166 ASP B O 1
ATOM 3101 N N . PHE B 1 167 ? 9.398 36.062 16.734 1 83.5 167 PHE B N 1
ATOM 3102 C CA . PHE B 1 167 ? 8.211 36.375 15.953 1 83.5 167 PHE B CA 1
ATOM 3103 C C . PHE B 1 167 ? 7.281 37.312 16.703 1 83.5 167 PHE B C 1
ATOM 3105 O O . PHE B 1 167 ? 6.379 36.875 17.422 1 83.5 167 PHE B O 1
ATOM 3112 N N . ASP B 1 168 ? 7.512 38.594 16.453 1 82.5 168 ASP B N 1
ATOM 3113 C CA . ASP B 1 168 ? 6.754 39.562 17.219 1 82.5 168 ASP B CA 1
ATOM 3114 C C . ASP B 1 168 ? 5.402 39.844 16.562 1 82.5 168 ASP B C 1
ATOM 3116 O O . ASP B 1 168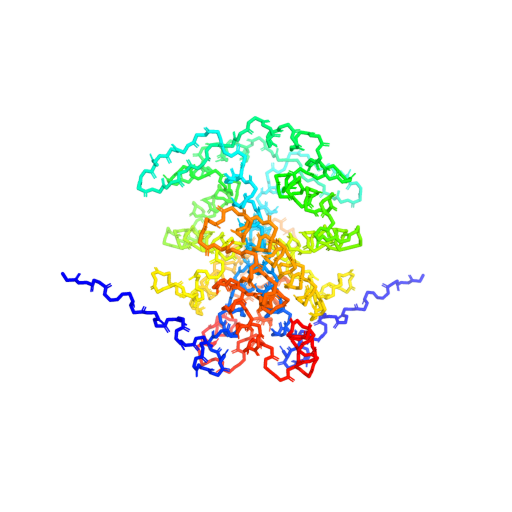 ? 5.051 39.219 15.555 1 82.5 168 ASP B O 1
ATOM 3120 N N . GLN B 1 169 ? 4.668 40.625 17.219 1 82.44 169 GLN B N 1
ATOM 3121 C CA . GLN B 1 169 ? 3.287 40.875 16.812 1 82.44 169 GLN B CA 1
ATOM 3122 C C . GLN B 1 169 ? 3.227 41.5 15.43 1 82.44 169 GLN B C 1
ATOM 3124 O O . GLN B 1 169 ? 2.316 41.219 14.648 1 82.44 169 GLN B O 1
ATOM 3129 N N . GLU B 1 170 ? 4.109 42.312 15.164 1 82.88 170 GLU B N 1
ATOM 3130 C CA . GLU B 1 170 ? 4.133 42.969 13.859 1 82.88 170 GLU B CA 1
ATOM 3131 C C . GLU B 1 170 ? 4.363 41.938 12.742 1 82.88 170 GLU B C 1
ATOM 3133 O O . GLU B 1 170 ? 3.682 41.969 11.719 1 82.88 170 GLU B O 1
ATOM 3138 N N . LYS B 1 171 ? 5.297 41.062 12.938 1 84.31 171 LYS B N 1
ATOM 3139 C CA . LYS B 1 171 ? 5.586 40 11.977 1 84.31 171 LYS B CA 1
ATOM 3140 C C . LYS B 1 171 ? 4.387 39.062 11.805 1 84.31 171 LYS B C 1
ATOM 3142 O O . LYS B 1 171 ? 4.082 38.656 10.688 1 84.31 171 LYS B O 1
ATOM 3147 N N . TYR B 1 172 ? 3.775 38.781 12.812 1 84.25 172 TYR B N 1
ATOM 3148 C CA . TYR B 1 172 ? 2.604 37.938 12.797 1 84.25 172 TYR B CA 1
ATOM 3149 C C . TYR B 1 172 ? 1.502 38.5 11.922 1 84.25 172 TYR B C 1
ATOM 3151 O O . TYR B 1 172 ? 0.916 37.812 11.102 1 84.25 172 TYR B O 1
ATOM 3159 N N . GLU B 1 173 ? 1.312 39.781 12.078 1 82.56 173 GLU B N 1
ATOM 3160 C CA . GLU B 1 173 ? 0.229 40.438 11.359 1 82.56 173 GLU B CA 1
ATOM 3161 C C . GLU B 1 173 ? 0.561 40.594 9.883 1 82.56 173 GLU B C 1
ATOM 3163 O O . GLU B 1 173 ? -0.34 40.688 9.039 1 82.56 173 GLU B O 1
ATOM 3168 N N . ASN B 1 174 ? 1.83 40.531 9.648 1 84.44 174 ASN B N 1
ATOM 3169 C CA . ASN B 1 174 ? 2.242 40.812 8.273 1 84.44 174 ASN B CA 1
ATOM 3170 C C . ASN B 1 174 ? 2.559 39.5 7.527 1 84.44 174 ASN B C 1
ATOM 3172 O O . ASN B 1 174 ? 2.877 39.531 6.34 1 84.44 174 ASN B O 1
ATOM 3176 N N . THR B 1 175 ? 2.479 38.469 8.234 1 85.56 175 THR B N 1
ATOM 3177 C CA . THR B 1 175 ? 2.783 37.188 7.613 1 85.56 175 THR B CA 1
ATOM 3178 C C . THR B 1 175 ? 1.534 36.594 6.969 1 85.56 175 THR B C 1
ATOM 3180 O O . THR B 1 175 ? 0.452 36.625 7.559 1 85.56 175 THR B O 1
ATOM 3183 N N . ASP B 1 176 ? 1.676 36.125 5.688 1 89.25 176 ASP B N 1
ATOM 3184 C CA . ASP B 1 176 ? 0.596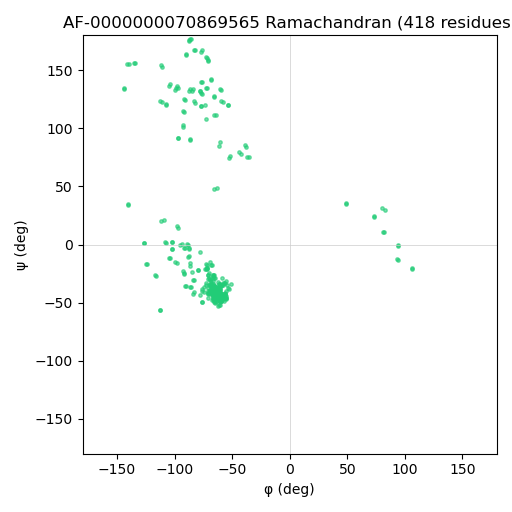 35.438 4.988 1 89.25 176 ASP B CA 1
ATOM 3185 C C . ASP B 1 176 ? 0.604 33.938 5.301 1 89.25 176 ASP B C 1
ATOM 3187 O O . ASP B 1 176 ? 1.161 33.125 4.543 1 89.25 176 ASP B O 1
ATOM 3191 N N . PHE B 1 177 ? -0.099 33.594 6.293 1 87.38 177 PHE B N 1
ATOM 3192 C CA . PHE B 1 177 ? -0.135 32.188 6.738 1 87.38 177 PHE B CA 1
ATOM 3193 C C . PHE B 1 177 ? -0.914 31.344 5.75 1 87.38 177 PHE B C 1
ATOM 3195 O O . PHE B 1 177 ? -0.701 30.125 5.676 1 87.38 177 PHE B O 1
ATOM 3202 N N . ASP B 1 178 ? -1.713 31.922 4.969 1 86.19 178 ASP B N 1
ATOM 3203 C CA . ASP B 1 178 ? -2.562 31.172 4.039 1 86.19 178 ASP B CA 1
ATOM 3204 C C . ASP B 1 178 ? -1.744 30.609 2.885 1 86.19 178 ASP B C 1
ATOM 3206 O O . ASP B 1 178 ? -2.184 29.672 2.203 1 86.19 178 ASP B O 1
ATOM 3210 N N . SER B 1 179 ? -0.534 31.125 2.688 1 87.69 179 SER B N 1
ATOM 3211 C CA . SER B 1 179 ? 0.331 30.656 1.612 1 87.69 179 SER B CA 1
ATOM 3212 C C . SER B 1 179 ? 1.501 29.844 2.162 1 87.69 179 SER B C 1
ATOM 3214 O O . SER B 1 179 ? 2.363 29.391 1.404 1 87.69 179 SER B O 1
ATOM 3216 N N . ALA B 1 180 ? 1.476 29.688 3.41 1 88.44 180 ALA B N 1
ATOM 3217 C CA . ALA B 1 180 ? 2.584 28.969 4.039 1 88.44 180 ALA B CA 1
ATOM 3218 C C . ALA B 1 180 ? 2.58 27.5 3.656 1 88.44 180 ALA B C 1
ATOM 3220 O O . ALA B 1 180 ? 1.516 26.891 3.496 1 88.44 180 ALA B O 1
ATOM 3221 N N . GLU B 1 181 ? 3.801 26.969 3.471 1 90 181 GLU B N 1
ATOM 3222 C CA . GLU B 1 181 ? 3.992 25.547 3.189 1 90 181 GLU B CA 1
ATOM 3223 C C . GLU B 1 181 ? 5.223 25 3.91 1 90 181 GLU B C 1
ATOM 3225 O O . GLU B 1 181 ? 6.117 25.766 4.281 1 90 181 GLU B O 1
ATOM 3230 N N . SER B 1 182 ? 5.133 23.766 4.094 1 89.88 182 SER B N 1
ATOM 3231 C CA . SER B 1 182 ? 6.336 23.078 4.547 1 89.88 182 SER B CA 1
ATOM 3232 C C . SER B 1 182 ? 7.164 22.578 3.367 1 89.88 182 SER B C 1
ATOM 3234 O O . SER B 1 182 ? 6.684 22.531 2.234 1 89.88 182 SER B O 1
ATOM 3236 N N . GLY B 1 183 ? 8.438 22.234 3.637 1 86.88 183 GLY B N 1
ATOM 3237 C CA . GLY B 1 183 ? 9.234 21.609 2.594 1 86.88 183 GLY B CA 1
ATOM 3238 C C . GLY B 1 183 ? 8.562 20.375 1.99 1 86.88 183 GLY B C 1
ATOM 3239 O O . GLY B 1 183 ? 8.57 20.203 0.771 1 86.88 183 GLY B O 1
ATOM 3240 N N . ASP B 1 184 ? 7.906 19.641 2.83 1 91.5 184 ASP B N 1
ATOM 3241 C CA . ASP B 1 184 ? 7.238 18.406 2.408 1 91.5 184 ASP B CA 1
ATOM 3242 C C . ASP B 1 184 ? 6.098 18.703 1.44 1 91.5 184 ASP B C 1
ATOM 3244 O O . ASP B 1 184 ? 5.996 18.078 0.379 1 91.5 184 ASP B O 1
ATOM 3248 N N . THR B 1 185 ? 5.242 19.656 1.799 1 93.62 185 THR B N 1
ATOM 3249 C CA . THR B 1 185 ? 4.078 19.938 0.966 1 93.62 185 THR B CA 1
ATOM 3250 C C . THR B 1 185 ? 4.496 20.625 -0.334 1 93.62 185 THR B C 1
ATOM 3252 O O . THR B 1 185 ? 3.848 20.453 -1.368 1 93.62 185 THR B O 1
ATOM 3255 N N . VAL B 1 186 ? 5.617 21.344 -0.355 1 91.12 186 VAL B N 1
ATOM 3256 C CA . VAL B 1 186 ? 6.145 21.938 -1.584 1 91.12 186 VAL B CA 1
ATOM 3257 C C . VAL B 1 186 ? 6.527 20.828 -2.562 1 91.12 186 VAL B C 1
ATOM 3259 O O . VAL B 1 186 ? 6.148 20.859 -3.734 1 91.12 186 VAL B O 1
ATOM 3262 N N . PHE B 1 187 ? 7.223 19.844 -2.041 1 91.5 187 PHE B N 1
ATOM 3263 C CA . PHE B 1 187 ? 7.676 18.75 -2.898 1 91.5 187 PHE B CA 1
ATOM 3264 C C . PHE B 1 187 ? 6.5 17.906 -3.357 1 91.5 187 PHE B C 1
ATOM 3266 O O . PHE B 1 187 ? 6.449 17.469 -4.512 1 91.5 187 PHE B O 1
ATOM 3273 N N . LEU B 1 188 ? 5.574 17.688 -2.482 1 94.69 188 LEU B N 1
ATOM 3274 C CA . LEU B 1 188 ? 4.402 16.891 -2.838 1 94.69 188 LEU B CA 1
ATOM 3275 C C . LEU B 1 188 ? 3.578 17.594 -3.916 1 94.69 188 LEU B C 1
ATOM 3277 O O . LEU B 1 188 ? 3.061 16.938 -4.824 1 94.69 188 LEU B O 1
ATOM 3281 N N . ARG B 1 189 ? 3.461 18.859 -3.758 1 92.38 189 ARG B N 1
ATOM 3282 C CA . ARG B 1 189 ? 2.75 19.625 -4.773 1 92.38 189 ARG B CA 1
ATOM 3283 C C . ARG B 1 189 ? 3.396 19.453 -6.145 1 92.38 189 ARG B C 1
ATOM 3285 O O . ARG B 1 189 ? 2.701 19.266 -7.145 1 92.38 189 ARG B O 1
ATOM 3292 N N . GLU B 1 190 ? 4.668 19.516 -6.172 1 91.56 190 GLU B N 1
ATOM 3293 C CA . GLU B 1 190 ? 5.398 19.359 -7.426 1 91.56 190 GLU B CA 1
ATOM 3294 C C . GLU B 1 190 ? 5.207 17.969 -8.008 1 91.56 190 GLU B C 1
ATOM 3296 O O . GLU B 1 190 ? 5.059 17.812 -9.219 1 91.56 190 GLU B O 1
ATOM 3301 N N . ILE B 1 191 ? 5.219 17.016 -7.176 1 94.19 191 ILE B N 1
ATOM 3302 C CA . ILE B 1 191 ? 5.031 15.633 -7.609 1 94.19 191 ILE B CA 1
ATOM 3303 C C . ILE B 1 191 ? 3.627 15.461 -8.188 1 94.19 191 ILE B C 1
ATOM 3305 O O . ILE B 1 191 ? 3.457 14.852 -9.25 1 94.19 191 ILE B O 1
ATOM 3309 N N . ILE B 1 192 ? 2.658 15.984 -7.527 1 94.56 192 ILE B N 1
ATOM 3310 C CA . ILE B 1 192 ? 1.275 15.906 -7.984 1 94.56 192 ILE B CA 1
ATOM 3311 C C . ILE B 1 192 ? 1.147 16.562 -9.359 1 94.56 192 ILE B C 1
ATOM 3313 O O . ILE B 1 192 ? 0.563 15.984 -10.281 1 94.56 192 ILE B O 1
ATOM 3317 N N . LYS B 1 193 ? 1.699 17.703 -9.484 1 91 193 LYS B N 1
ATOM 3318 C CA . LYS B 1 193 ? 1.639 18.438 -10.734 1 91 193 LYS B CA 1
ATOM 3319 C C . LYS B 1 193 ? 2.236 17.641 -11.883 1 91 193 LYS B C 1
ATOM 3321 O O . LYS B 1 193 ? 1.659 17.578 -12.969 1 91 193 LYS B O 1
ATOM 3326 N N . LYS B 1 194 ? 3.283 17.062 -11.617 1 90.94 194 LYS B N 1
ATOM 3327 C CA . LYS B 1 194 ? 4.012 16.328 -12.641 1 90.94 194 LYS B CA 1
ATOM 3328 C C . LYS B 1 194 ? 3.336 15 -12.945 1 90.94 194 LYS B C 1
ATOM 3330 O O . LYS B 1 194 ? 3.312 14.555 -14.094 1 90.94 194 LYS B O 1
ATOM 3335 N N . ALA B 1 195 ? 2.842 14.398 -11.938 1 93.12 195 ALA B N 1
ATOM 3336 C CA . ALA B 1 195 ? 2.193 13.094 -12.094 1 93.12 195 ALA B CA 1
ATOM 3337 C C . ALA B 1 195 ? 0.884 13.234 -12.867 1 93.12 195 ALA B C 1
ATOM 3339 O O . ALA B 1 195 ? 0.494 12.32 -13.602 1 93.12 195 ALA B O 1
ATOM 3340 N N . LEU B 1 196 ? 0.288 14.336 -12.727 1 90.44 196 LEU B N 1
ATOM 3341 C CA . LEU B 1 196 ? -1.027 14.508 -13.328 1 90.44 196 LEU B CA 1
ATOM 3342 C C . LEU B 1 196 ? -0.966 15.516 -14.477 1 90.44 196 LEU B C 1
ATOM 3344 O O . LEU B 1 196 ? -1.982 16.109 -14.836 1 90.44 196 LEU B O 1
ATOM 3348 N N . LEU B 1 197 ? 0.213 15.633 -14.891 1 78 197 LEU B N 1
ATOM 3349 C CA . LEU B 1 197 ? 0.4 16.531 -16.031 1 78 197 LEU B CA 1
ATOM 3350 C C . LEU B 1 197 ? -0.522 16.141 -17.172 1 78 197 LEU B C 1
ATOM 3352 O O . LEU B 1 197 ? -0.582 14.977 -17.562 1 78 197 LEU B O 1
ATOM 3356 N N . GLY B 1 198 ? -1.367 17.047 -17.547 1 65.81 198 GLY B N 1
ATOM 3357 C CA . GLY B 1 198 ? -2.291 16.828 -18.641 1 65.81 198 GLY B CA 1
ATOM 3358 C C . GLY B 1 198 ? -3.719 16.609 -18.188 1 65.81 198 GLY B C 1
ATOM 3359 O O . GLY B 1 198 ? -4.637 16.547 -19.016 1 65.81 198 GLY B O 1
ATOM 3360 N N . ASN B 1 199 ? -3.711 16.25 -16.922 1 66.25 199 ASN B N 1
ATOM 3361 C CA . ASN B 1 199 ? -5.07 16.109 -16.406 1 66.25 199 ASN B CA 1
ATOM 3362 C C . ASN B 1 199 ? -5.727 17.484 -16.203 1 66.25 199 ASN B C 1
ATOM 3364 O O . ASN B 1 199 ? -5.141 18.375 -15.602 1 66.25 199 ASN B O 1
ATOM 3368 N N . ALA B 1 200 ? -6.715 17.625 -16.844 1 58.12 200 ALA B N 1
ATOM 3369 C CA . ALA B 1 200 ? -7.434 18.891 -16.859 1 58.12 200 ALA B CA 1
ATOM 3370 C C . ALA B 1 200 ? -7.828 19.328 -15.453 1 58.12 200 ALA B C 1
ATOM 3372 O O . ALA B 1 200 ? -7.93 20.531 -15.172 1 58.12 200 ALA B O 1
ATOM 3373 N N . ASP B 1 201 ? -8.102 18.406 -14.625 1 54.69 201 ASP B N 1
ATOM 3374 C CA . ASP B 1 201 ? -8.641 18.688 -13.297 1 54.69 201 ASP B CA 1
ATOM 3375 C C . ASP B 1 201 ? -7.535 19.156 -12.352 1 54.69 201 ASP B C 1
ATOM 3377 O O . ASP B 1 201 ? -7.816 19.609 -11.242 1 54.69 201 ASP B O 1
ATOM 3381 N N . ILE B 1 202 ? -6.344 19.141 -12.734 1 60.19 202 ILE B N 1
ATOM 3382 C CA . ILE B 1 202 ? -5.207 19.453 -11.875 1 60.19 202 ILE B CA 1
ATOM 3383 C C . ILE B 1 202 ? -5.215 20.938 -11.516 1 60.19 202 ILE B C 1
ATOM 3385 O O . ILE B 1 202 ? -4.648 21.344 -10.5 1 60.19 202 ILE B O 1
ATOM 3389 N N . ASN B 1 203 ? -5.988 21.672 -12.25 1 58.66 203 ASN B N 1
ATOM 3390 C CA . ASN B 1 203 ? -5.984 23.109 -12.008 1 58.66 203 ASN B CA 1
ATOM 3391 C C . ASN B 1 203 ? -6.391 23.438 -10.578 1 58.66 203 ASN B C 1
ATOM 3393 O O . ASN B 1 203 ? -5.879 24.391 -9.984 1 58.66 203 ASN B O 1
ATOM 3397 N N . GLU B 1 204 ? -7.156 22.578 -10.125 1 55.59 204 GLU B N 1
ATOM 3398 C CA . GLU B 1 204 ? -7.609 22.875 -8.773 1 55.59 204 GLU B CA 1
ATOM 3399 C C . GLU B 1 204 ? -6.48 22.703 -7.762 1 55.59 204 GLU B C 1
ATOM 3401 O O . GLU B 1 204 ? -6.328 23.516 -6.848 1 55.59 204 GLU B O 1
ATOM 3406 N N . ILE B 1 205 ? -5.727 21.594 -7.848 1 58.41 205 ILE B N 1
ATOM 3407 C CA . ILE B 1 205 ? -4.609 21.391 -6.93 1 58.41 205 ILE B CA 1
ATOM 3408 C C . ILE B 1 205 ? -3.619 22.547 -7.062 1 58.41 205 ILE B C 1
ATOM 3410 O O . ILE B 1 205 ? -3.086 23.031 -6.062 1 58.41 205 ILE B O 1
ATOM 3414 N N . LEU B 1 206 ? -3.512 23 -8.195 1 59.34 206 LEU B N 1
ATOM 3415 C CA . LEU B 1 206 ? -2.574 24.078 -8.516 1 59.34 206 LEU B CA 1
ATOM 3416 C C . LEU B 1 206 ? -3.088 25.422 -7.996 1 59.34 206 LEU B C 1
ATOM 3418 O O . LEU B 1 206 ? -2.299 26.281 -7.605 1 59.34 206 LEU B O 1
ATOM 3422 N N . LYS B 1 207 ? -4.379 25.609 -8.07 1 55.97 207 LYS B N 1
ATOM 3423 C CA . LYS B 1 207 ? -4.906 26.891 -7.586 1 55.97 207 LYS B CA 1
ATOM 3424 C C . LYS B 1 207 ? -4.715 27.016 -6.078 1 55.97 207 LYS B C 1
ATOM 3426 O O . LYS B 1 207 ? -4.48 28.125 -5.574 1 55.97 207 LYS B O 1
ATOM 3431 N N . ALA B 1 208 ? -5.016 26.047 -5.406 1 48 208 ALA B N 1
ATOM 3432 C CA . ALA B 1 208 ? -4.824 26.219 -3.969 1 48 208 ALA B CA 1
ATOM 3433 C C . ALA B 1 208 ? -3.393 26.656 -3.66 1 48 208 ALA B C 1
ATOM 3435 O O . ALA B 1 208 ? -3.131 27.25 -2.615 1 48 208 ALA B O 1
ATOM 3436 N N . ALA B 1 209 ? -2.428 26.234 -4.355 1 43.12 209 ALA B N 1
ATOM 3437 C CA . ALA B 1 209 ? -1.079 26.766 -4.184 1 43.12 209 ALA B CA 1
ATOM 3438 C C . ALA B 1 209 ? -1.056 28.281 -4.41 1 43.12 209 ALA B C 1
ATOM 3440 O O . ALA B 1 209 ? -0.231 28.984 -3.828 1 43.12 209 ALA B O 1
ATOM 3441 N N . ASN B 1 210 ? -1.832 28.828 -5.285 1 40.69 210 ASN B N 1
ATOM 3442 C CA . ASN B 1 210 ? -1.732 30.234 -5.656 1 40.69 210 ASN B CA 1
ATOM 3443 C C . ASN B 1 210 ? -2.656 31.094 -4.809 1 40.69 210 ASN B C 1
ATOM 3445 O O . ASN B 1 210 ? -2.666 32.312 -4.949 1 40.69 210 ASN B O 1
ATOM 3449 N N . GLY B 1 211 ? -3.721 30.5 -4.234 1 38.78 211 GLY B N 1
ATOM 3450 C CA . GLY B 1 211 ? -4.477 31.484 -3.479 1 38.78 211 GLY B CA 1
ATOM 3451 C C . GLY B 1 211 ? -4.031 31.594 -2.033 1 38.78 211 GLY B C 1
ATOM 3452 O O . GLY B 1 211 ? -3.404 30.688 -1.497 1 38.78 211 GLY B O 1
#

Solvent-accessible surface area (backbone atoms only — not comparable to full-atom values): 23042 Å² total; per-residue (Å²): 129,79,75,70,75,66,53,55,36,44,46,40,54,69,70,45,82,24,62,67,56,38,50,48,21,34,50,47,36,48,44,36,31,49,50,41,52,42,45,50,50,51,40,48,53,50,38,62,72,42,36,72,44,81,38,75,53,96,86,37,80,37,66,42,76,13,68,67,53,52,50,43,25,72,74,47,11,65,40,94,84,64,42,72,71,61,21,61,50,42,21,45,50,46,51,39,35,74,70,64,49,42,51,74,65,55,53,51,48,50,54,51,47,49,53,48,44,48,38,48,61,64,38,36,55,44,39,63,42,34,73,86,39,72,69,85,49,74,64,58,50,48,49,56,51,48,54,41,47,38,48,51,25,42,43,46,53,68,45,51,42,70,68,36,87,86,46,43,71,68,53,57,74,69,51,67,50,79,71,49,75,50,75,65,56,52,53,48,50,42,46,51,52,32,59,41,60,84,44,73,66,46,61,58,52,60,44,56,63,71,96,129,80,76,71,77,67,55,57,36,45,45,41,55,70,70,46,84,23,62,67,57,38,49,47,22,34,50,47,36,49,43,37,31,50,50,42,51,43,46,51,51,51,39,50,54,50,38,61,71,42,37,73,43,83,39,77,52,96,86,38,81,37,68,41,77,14,69,68,53,52,51,42,25,71,73,47,10,65,41,93,83,64,41,73,69,62,21,62,50,42,21,44,51,47,51,38,34,75,69,65,50,42,52,72,65,57,52,52,49,50,54,52,48,50,54,49,44,51,38,48,63,65,37,36,54,43,40,62,40,34,72,86,39,72,69,84,51,72,64,59,49,42,49,56,51,49,54,40,46,38,48,52,25,42,43,45,55,68,45,51,43,68,70,35,84,87,46,43,71,67,55,58,73,69,50,67,50,77,65,48,75,50,76,66,56,53,53,48,51,43,47,50,53,32,58,40,61,84,46,78,74,46,55,57,61,53,41,60,69,71,81

Organism: Reticulomyxa filosa (NCBI:txid46433)

Foldseek 3Di:
DPPPQPQVLVVCVVPPPCPVVLLLVLLLVLLLVLLVVLLCVLLVLVLVVQFPDFDQDPNDTDGDRHPVLVVLLVVQQADPVRDNPSSSSRSSVVVCCVVVLDDPVLSVLSVVSVVVNVCSVPPVVCLRGPPPHDGRDPVNSLSSLLSSLSVVLCCCLVPVLVPDPVNDPVNSVPDDSLQDDDPVSVVSLVSSCVSCPPPPVSVVSSVVSRD/DPPPQPQVLVVCVVPPPCPVVLLLVLLLVLLLVLLVVLLCVLLVLVLVVQFPDFDQDPNDTDGDRHPVLVVLLVVQQADPVRDNPSSSSRSSVVVCCVVVLDDPVLSVLSVVSVVVNVCSVPPVVCLRGPPPHDGRDPVNSLSSLVSSLSVVLCCCLVPVLVPDPPNDPVNSVPDDSQLDDDPVSVVSLVSSCVSCPPPPVCVVSVVSNVD

pLDDT: mean 85.63, std 14.94, range [26.55, 98.44]

Sequence (422 aa):
MTQIYEFKKLNRIIGGDGAEIREQLILAGLLLMLFERFKKYTLGQVEGFFCSHIEFKEGDIVYRRGDKFKKLIKEHGKGEDGQHGNEAFRAALKLFRDFDAISAEEFNEIERLYILRNDIGHELFAIIADDNKHPIKVEDICTIFDVYLKIVRWWIKEIEATTDPDFDQEKYENTDFDSAESGDTVFLREIIKKALLGNADINEILKAANGMTQIYEFKKLNRIIGGDGAEIREQLILAGLLLMLFERFKKYTLGQVEGFFCSHIEFKEGDIVYRRGDKFKKLIKEHGKGEDGQHGNEAFRAALKLFRDFDAISAEEFNEIERLYILRNDIGHELFAIIADDNKHPIKVEDICTIFDVYLKIVRWWIKEIEATTDPDFDQEKYENTDFDSAESGDTVFLREIIKKALLGNADINEILKAANG